Protein AF-A0A7C3FAT2-F1 (afdb_monomer_lite)

Secondary structure (DSSP, 8-state):
--EEEES---SSTT--SS----GGG---HHHHHHHHHHHHHHHHHHT--EEEE-TTSSTTTT-TT-GGGTTHHHHTHHHHHHHHHHHHHTTPEEEE---TT--TT-S-HHHHHHHHHHHHHHHHHHHHTT--TT--EEE-----TT-HHHHHHHHHHHHHHS-HHHHTTEEEE--SSSS-HHHHHHHHHHH--EEEEEHHHHHH--TT---HHHHHHHHHHTS-TTS--EEEE-PBP-SPEEEEETTEEEEE---TTSBPSS--HHHHHHHHHHTTTSPP-EEEE--TTTHHHHHHHHHHHHHH-HHHHTTSSSPPP---S---------S---PPEEEEEEE--HHHHHIIIII-EEEEEGGG--S----SEEEEEE-GGGGGGTTEEEEEEEEEEEEEEEHHHH-TT-TT-TTTT-EEEEEEE---EEEEEEEE-SS----SEEEEEHHHHHH-SSGGGG----HHHHHHHHHHHHTT---EEEEEEEETTEEEEEEEEEEBSSSEEEEEETT---SPPPTTEEEEEE-B-TTSPBPTTHHHHHHHHHHHTTSBPPP-

Foldseek 3Di:
DAEAFEADDQLDPPLHQAFPDDVVLQGALQLNLLSLLLVLLVCLVLLHAEYEGELCSQPCCLPPVCVVSVCRCVQCLVSLLVSLVSSVVSNHAYEYEDDLQLECLDPPPVSNVSSLVSLLVRLSSCVSSVHDLLYAYEYELHDCPPHNVSSLVSSLVSLVVRDPSSNSRYAYEQAQPRGHLVNSLVSCVSRLHAYAYEDLSNVRDVPVPQQLQRSVLSRQVSDDPPHAAEYEYFFFAQDWDWDQDPVGTDTDGGDRRDGEQAHDLVVVVVSCVSNPPRDHHYYYYHHNVTVVNVLVSLQVCVVPPVVVQVVYNVRDDNPPDDPPPSPCDDPPDPFWKEKEAEDEDVVQVCCCAPVQWHKDFPVRADSNNNTQKYWYQYDPVVPPLHQWTFKMFGFNRWDWDFLCVVPVVPCVPPRRGGIIITGGTDHIDTQPDIAGALADDDDGMQIAGPVQVNPHNHPQSRHDDDPLLVQVVVVCVVVPQPKHAQDWDDDPPDTDTAGIWQAALQGTEGEAEPPDDDDDDPPSYYYQYFDADPVSHGDPCSVVVRVVVCVVRVHGDDGD

Radius of gyration: 26.81 Å; chains: 1; bounding box: 59×62×70 Å

Sequence (560 aa):
MRIGFSVKVLGQAGLKSHDTRRWQNAPHLSVSLAYLRDILGYLGRSGIRMYRMSSDLAPYLTHPDLPQFSGQIDECQEELALVGEMASALGVRLSFHPTAHVVLNTPDEATAERSMRHLTSLARMLDLMGQGPEAVVVVHVGGAYEDREAAMARWVSRFFELPEAARRRVALENDDSLFSLSDVYRLHQRTGVRVVFDYLHHLTNNPDRIPLDEALELALSTWPEDVRPKVHFSSPRTEIRQIKTEAGVQLQPPLWTQHADYVNPFEFVHFLRAVEGCRAFDVMLEARARDLAVLRLQADLARYAPDLAIHLEPAPARIAEPVEPYAIWPEEEEDARVLVAVMNNPRDFALARDEGWYRIPLARAPRLVAADYLAFYQTRVFGDEAWAVNYYAPIRGYRVVTRVELLPDEPDHPRAKDRYYKVEIGPLQRLPRPIPSRRLRRITFIPTTLSRLLSAREINDLWMGNPIQERLWAELKAYGIAAEREYLIREGEITYQVPFAVPCRTGGVALAIGDTVQGDLPTDWTWLCAEMDEAGSPAPGWLERLQREIARRGGTAEMA

Structure (mmCIF, N/CA/C/O backbone):
data_AF-A0A7C3FAT2-F1
#
_entry.id   AF-A0A7C3FAT2-F1
#
loop_
_atom_site.group_PDB
_atom_site.id
_atom_site.type_symbol
_atom_site.label_atom_id
_atom_site.label_alt_id
_atom_site.label_comp_id
_atom_site.label_asym_id
_atom_site.label_entity_id
_atom_site.label_seq_id
_atom_site.pdbx_PDB_ins_code
_atom_site.Cartn_x
_atom_site.Cartn_y
_atom_site.Cartn_z
_atom_site.occupancy
_atom_site.B_iso_or_equiv
_atom_site.auth_seq_id
_atom_site.auth_comp_id
_atom_site.auth_asym_id
_atom_site.auth_atom_id
_atom_site.pdbx_PDB_model_num
ATOM 1 N N . MET A 1 1 ? -16.554 -13.415 5.618 1.00 93.25 1 MET A N 1
ATOM 2 C CA . MET A 1 1 ? -15.657 -12.481 6.338 1.00 93.25 1 MET A CA 1
ATOM 3 C C . MET A 1 1 ? -14.328 -12.366 5.607 1.00 93.25 1 MET A C 1
ATOM 5 O O . MET A 1 1 ? -13.664 -13.377 5.401 1.00 93.25 1 MET A O 1
ATOM 9 N N . ARG A 1 2 ? -13.911 -11.157 5.220 1.00 96.19 2 ARG A N 1
ATOM 10 C CA . ARG A 1 2 ? -12.564 -10.912 4.677 1.00 96.19 2 ARG A CA 1
ATOM 11 C C . ARG A 1 2 ? -11.577 -10.689 5.825 1.00 96.19 2 ARG A C 1
ATOM 13 O O . ARG A 1 2 ? -11.938 -10.096 6.840 1.00 96.19 2 ARG A O 1
ATOM 20 N N . ILE A 1 3 ? -10.333 -11.130 5.637 1.00 96.38 3 ILE A N 1
ATOM 21 C CA . ILE A 1 3 ? -9.214 -10.847 6.546 1.00 96.38 3 ILE A CA 1
ATOM 22 C C . ILE A 1 3 ? -8.133 -10.085 5.773 1.00 96.38 3 ILE A C 1
ATOM 24 O O . ILE A 1 3 ? -7.812 -10.439 4.635 1.00 96.38 3 ILE A O 1
ATOM 28 N N . GLY A 1 4 ? -7.600 -9.021 6.373 1.00 97.38 4 GLY A N 1
ATOM 29 C CA . GLY A 1 4 ? -6.592 -8.153 5.766 1.00 97.38 4 GLY A CA 1
ATOM 30 C C . GLY A 1 4 ? -5.405 -7.846 6.667 1.00 97.38 4 GLY A C 1
ATOM 31 O O . GLY A 1 4 ? -5.360 -8.255 7.822 1.00 97.38 4 GLY A O 1
ATOM 32 N N . PHE A 1 5 ? -4.451 -7.093 6.125 1.00 97.75 5 PHE A N 1
ATOM 33 C CA . PHE A 1 5 ? -3.274 -6.589 6.837 1.00 97.75 5 PHE A CA 1
ATOM 34 C C . PHE A 1 5 ? -2.949 -5.155 6.401 1.00 97.75 5 PHE A C 1
ATOM 36 O O . PHE A 1 5 ? -3.560 -4.603 5.475 1.00 97.75 5 PHE A O 1
ATOM 43 N N . SER A 1 6 ? -1.948 -4.555 7.050 1.00 94.94 6 SER A N 1
ATOM 44 C CA . SER A 1 6 ? -1.588 -3.159 6.833 1.00 94.94 6 SER A CA 1
ATOM 45 C C . SER A 1 6 ? -0.209 -2.896 6.231 1.00 94.94 6 SER A C 1
ATOM 47 O O . SER A 1 6 ? 0.804 -3.365 6.749 1.00 94.94 6 SER A O 1
ATOM 49 N N . VAL A 1 7 ? -0.187 -1.983 5.258 1.00 91.88 7 VAL A N 1
ATOM 50 C CA . VAL A 1 7 ? 0.949 -1.203 4.740 1.00 91.88 7 VAL A CA 1
ATOM 51 C C . VAL A 1 7 ? 2.073 -2.007 4.089 1.00 91.88 7 VAL A C 1
ATOM 53 O O . VAL A 1 7 ? 2.290 -1.873 2.893 1.00 91.88 7 VAL A O 1
ATOM 56 N N . LYS A 1 8 ? 2.857 -2.778 4.845 1.00 90.81 8 LYS A N 1
ATOM 57 C CA . LYS A 1 8 ? 4.051 -3.452 4.309 1.00 90.81 8 LYS A CA 1
ATOM 58 C C . LYS A 1 8 ? 3.705 -4.882 3.910 1.00 90.81 8 LYS A C 1
ATOM 60 O O . LYS A 1 8 ? 3.069 -5.582 4.688 1.00 90.81 8 LYS A O 1
ATOM 65 N N . VAL A 1 9 ? 4.158 -5.306 2.733 1.00 86.88 9 VAL A N 1
ATOM 66 C CA . VAL A 1 9 ? 4.096 -6.706 2.295 1.00 86.88 9 VAL A CA 1
ATOM 67 C C . VAL A 1 9 ? 5.441 -7.366 2.589 1.00 86.88 9 VAL A C 1
ATOM 69 O O . VAL A 1 9 ? 6.481 -6.848 2.184 1.00 86.88 9 VAL A O 1
ATOM 72 N N . LEU A 1 10 ? 5.430 -8.482 3.310 1.00 83.06 10 LEU A N 1
ATOM 73 C CA . LEU A 1 10 ? 6.615 -9.262 3.667 1.00 83.06 10 LEU A CA 1
ATOM 74 C C . LEU A 1 10 ? 6.722 -10.553 2.847 1.00 83.06 10 LEU A C 1
ATOM 76 O O . LEU A 1 10 ? 7.828 -11.008 2.573 1.00 83.06 10 LEU A O 1
ATOM 80 N N . GLY A 1 11 ? 5.599 -11.119 2.400 1.00 73.94 11 GLY A N 1
ATOM 81 C CA . GLY A 1 11 ? 5.554 -12.375 1.648 1.00 73.94 11 GLY A CA 1
ATOM 82 C C . GLY A 1 11 ? 6.035 -12.286 0.205 1.00 73.94 11 GLY A C 1
ATOM 83 O O . GLY A 1 11 ? 6.185 -13.315 -0.450 1.00 73.94 11 GLY A O 1
ATOM 84 N N . GLN A 1 12 ? 6.305 -11.084 -0.307 1.00 75.75 12 GLN A N 1
ATOM 85 C CA . GLN A 1 12 ? 6.975 -10.901 -1.590 1.00 75.75 12 GLN A CA 1
ATOM 86 C C . GLN A 1 12 ? 7.923 -9.702 -1.523 1.00 75.75 12 GLN A C 1
ATOM 88 O O . GLN A 1 12 ? 7.496 -8.558 -1.354 1.00 75.75 12 GLN A O 1
ATOM 93 N N . ALA A 1 13 ? 9.216 -9.969 -1.707 1.00 71.31 13 ALA A N 1
ATOM 94 C CA . ALA A 1 13 ? 10.239 -8.934 -1.737 1.00 71.31 13 ALA A CA 1
ATOM 95 C C . ALA A 1 13 ? 9.981 -7.901 -2.851 1.00 71.31 13 ALA A C 1
ATOM 97 O O . ALA A 1 13 ? 9.414 -8.200 -3.907 1.00 71.31 13 ALA A O 1
ATOM 98 N N . GLY A 1 14 ? 10.413 -6.665 -2.599 1.00 73.12 14 GLY A N 1
ATOM 99 C CA . GLY A 1 14 ? 10.318 -5.561 -3.553 1.00 73.12 14 GLY A CA 1
ATOM 100 C C . GLY A 1 14 ? 8.936 -4.907 -3.661 1.00 73.12 14 GLY A C 1
ATOM 101 O O . GLY A 1 14 ? 8.777 -3.962 -4.428 1.00 73.12 14 GLY A O 1
ATOM 102 N N . LEU A 1 15 ? 7.917 -5.332 -2.916 1.00 84.50 15 LEU A N 1
ATOM 103 C CA . LEU A 1 15 ? 6.629 -4.629 -2.902 1.00 84.50 15 LEU A CA 1
ATOM 104 C C . LEU A 1 15 ? 6.658 -3.436 -1.935 1.00 84.50 15 LEU A C 1
ATOM 106 O O . LEU A 1 15 ? 6.326 -3.558 -0.757 1.00 84.50 15 LEU A O 1
ATOM 110 N N . LYS A 1 16 ? 7.063 -2.269 -2.451 1.00 89.88 16 LYS A N 1
ATOM 111 C CA . LYS A 1 16 ? 6.969 -0.984 -1.741 1.00 89.88 16 LYS A CA 1
ATOM 112 C C . LYS A 1 16 ? 5.506 -0.557 -1.611 1.00 89.88 16 LYS A C 1
ATOM 114 O O . LYS A 1 16 ? 4.704 -0.847 -2.490 1.00 89.88 16 LYS A O 1
ATOM 119 N N . SER A 1 17 ? 5.162 0.127 -0.521 1.00 91.81 17 SER A N 1
ATOM 120 C CA . SER A 1 17 ? 3.780 0.544 -0.230 1.00 91.81 17 SER A CA 1
ATOM 121 C C . SER A 1 17 ? 3.423 1.927 -0.774 1.00 91.81 17 SER A C 1
ATOM 123 O O . SER A 1 17 ? 2.247 2.216 -0.982 1.00 91.81 17 SER A O 1
ATOM 125 N N . HIS A 1 18 ? 4.429 2.776 -0.979 1.00 94.94 18 HIS A N 1
ATOM 126 C CA . HIS A 1 18 ? 4.326 4.129 -1.513 1.00 94.94 18 HIS A CA 1
ATOM 127 C C . HIS A 1 18 ? 5.724 4.623 -1.917 1.00 94.94 18 HIS A C 1
ATOM 129 O O . HIS A 1 18 ? 6.728 3.944 -1.692 1.00 94.94 18 HIS A O 1
ATOM 135 N N . ASP A 1 19 ? 5.780 5.793 -2.540 1.00 94.56 19 ASP A N 1
ATOM 136 C CA . ASP A 1 19 ? 7.014 6.476 -2.899 1.00 94.56 19 ASP A CA 1
ATOM 137 C C . ASP A 1 19 ? 7.681 7.116 -1.668 1.00 94.56 19 ASP A C 1
ATOM 139 O O . ASP A 1 19 ? 7.199 8.105 -1.120 1.00 94.56 19 ASP A O 1
ATOM 143 N N . THR A 1 20 ? 8.803 6.536 -1.237 1.00 91.56 20 THR A N 1
ATOM 144 C CA . THR A 1 20 ? 9.565 6.939 -0.043 1.00 91.56 20 THR A CA 1
ATOM 145 C C . THR A 1 20 ? 10.686 7.939 -0.348 1.00 91.56 20 THR A C 1
ATOM 147 O O . THR A 1 20 ? 11.484 8.278 0.533 1.00 91.56 20 THR A O 1
ATOM 150 N N . ARG A 1 21 ? 10.800 8.423 -1.595 1.00 91.12 21 ARG A N 1
ATOM 151 C CA . ARG A 1 21 ? 11.878 9.342 -1.983 1.00 91.12 21 ARG A CA 1
ATOM 152 C C . ARG A 1 21 ? 11.748 10.672 -1.241 1.00 91.12 21 ARG A C 1
ATOM 154 O O . ARG A 1 21 ? 10.664 11.217 -1.061 1.00 91.12 21 ARG A O 1
ATOM 161 N N . ARG A 1 22 ? 12.892 11.243 -0.854 1.00 92.06 22 ARG A N 1
ATOM 162 C CA . ARG A 1 22 ? 12.940 12.577 -0.233 1.00 92.06 22 ARG A CA 1
ATOM 163 C C . ARG A 1 22 ? 12.489 13.655 -1.215 1.00 92.06 22 ARG A C 1
ATOM 165 O O . ARG A 1 22 ? 12.710 13.517 -2.417 1.00 92.06 22 ARG A O 1
ATOM 172 N N . TRP A 1 23 ? 11.950 14.759 -0.697 1.00 92.31 23 TRP A N 1
ATOM 173 C CA . TRP A 1 23 ? 11.395 15.862 -1.492 1.00 92.31 23 TRP A CA 1
ATOM 174 C C . TRP A 1 23 ? 12.332 16.400 -2.592 1.00 92.31 23 TRP A C 1
ATOM 176 O O . TRP A 1 23 ? 11.851 16.783 -3.655 1.00 92.31 23 TRP A O 1
ATOM 186 N N . GLN A 1 24 ? 13.659 16.366 -2.403 1.00 93.38 24 GLN A N 1
ATOM 187 C CA . GLN A 1 24 ? 14.639 16.787 -3.420 1.00 93.38 24 GLN A CA 1
ATOM 188 C C . GLN A 1 24 ? 14.573 15.948 -4.705 1.00 93.38 24 GLN A C 1
ATOM 190 O O . GLN A 1 24 ? 14.998 16.394 -5.767 1.00 93.38 24 GLN A O 1
ATOM 195 N N . ASN A 1 25 ? 14.047 14.726 -4.612 1.00 90.25 25 ASN A N 1
ATOM 196 C CA . ASN A 1 25 ? 13.913 13.797 -5.726 1.00 90.25 25 ASN A CA 1
ATOM 197 C C . ASN A 1 25 ? 12.517 13.812 -6.363 1.00 90.25 25 ASN A C 1
ATOM 199 O O . ASN A 1 25 ? 12.268 12.981 -7.237 1.00 90.25 25 ASN A O 1
ATOM 203 N N . ALA A 1 26 ? 11.659 14.762 -5.967 1.00 91.19 26 ALA A N 1
ATOM 204 C CA . ALA A 1 26 ? 10.293 14.930 -6.462 1.00 91.19 26 ALA A CA 1
ATOM 205 C C . ALA A 1 26 ? 9.473 13.622 -6.400 1.00 91.19 26 ALA A C 1
ATOM 207 O O . ALA A 1 26 ? 9.097 13.083 -7.443 1.00 91.19 26 ALA A O 1
ATOM 208 N N . PRO A 1 27 ? 9.244 13.067 -5.192 1.00 95.19 27 PRO A N 1
ATOM 209 C CA . PRO A 1 27 ? 8.344 11.933 -5.025 1.00 95.19 27 PRO A CA 1
ATOM 210 C C . PRO A 1 27 ? 6.935 12.291 -5.498 1.00 95.19 27 PRO A C 1
ATOM 212 O O . PRO A 1 27 ? 6.536 13.456 -5.436 1.00 95.19 27 PRO A O 1
ATOM 215 N N . HIS A 1 28 ? 6.186 11.296 -5.968 1.00 96.56 28 HIS A N 1
ATOM 216 C CA . HIS A 1 28 ? 4.909 11.548 -6.621 1.00 96.56 28 HIS A CA 1
ATOM 217 C C . HIS A 1 28 ? 3.885 10.422 -6.414 1.00 96.56 28 HIS A C 1
ATOM 219 O O . HIS A 1 28 ? 4.211 9.237 -6.521 1.00 96.56 28 HIS A O 1
ATOM 225 N N . LEU A 1 29 ? 2.617 10.787 -6.200 1.00 98.19 29 LEU A N 1
ATOM 226 C CA . LEU A 1 29 ? 1.494 9.867 -5.994 1.00 98.19 29 LEU A CA 1
ATOM 227 C C . LEU A 1 29 ? 1.381 8.833 -7.120 1.00 98.19 29 LEU A C 1
ATOM 229 O O . LEU A 1 29 ? 1.152 7.662 -6.842 1.00 98.19 29 LEU A O 1
ATOM 233 N N . SER A 1 30 ? 1.613 9.207 -8.380 1.00 98.00 30 SER A N 1
ATOM 234 C CA . SER A 1 30 ? 1.557 8.249 -9.496 1.00 98.00 30 SER A CA 1
ATOM 235 C C . SER A 1 30 ? 2.519 7.065 -9.329 1.00 98.00 30 SER A C 1
ATOM 237 O O . SER A 1 30 ? 2.229 5.958 -9.777 1.00 98.00 30 SER A O 1
ATOM 239 N N . VAL A 1 31 ? 3.677 7.284 -8.694 1.00 97.31 31 VAL A N 1
ATOM 240 C CA . VAL A 1 31 ? 4.651 6.222 -8.404 1.00 97.31 31 VAL A CA 1
ATOM 241 C C . VAL A 1 31 ? 4.117 5.319 -7.296 1.00 97.31 31 VAL A C 1
ATOM 243 O O . VAL A 1 31 ? 4.125 4.096 -7.444 1.00 97.31 31 VAL A O 1
ATOM 246 N N . SER A 1 32 ? 3.547 5.901 -6.239 1.00 97.94 32 SER A N 1
ATOM 247 C CA . SER A 1 32 ? 2.828 5.149 -5.206 1.00 97.94 32 SER A CA 1
ATOM 248 C C . SER A 1 32 ? 1.659 4.331 -5.766 1.00 97.94 32 SER A C 1
ATOM 250 O O . SER A 1 32 ? 1.437 3.207 -5.325 1.00 97.94 32 SER A O 1
ATOM 252 N N . LEU A 1 33 ? 0.927 4.844 -6.759 1.00 98.38 33 LEU A N 1
ATOM 253 C CA . LEU A 1 33 ? -0.177 4.126 -7.405 1.00 98.38 33 LEU A CA 1
ATOM 254 C C . LEU A 1 33 ? 0.321 2.966 -8.274 1.00 98.38 33 LEU A C 1
ATOM 256 O O . LEU A 1 33 ? -0.294 1.899 -8.277 1.00 98.38 33 LEU A O 1
ATOM 260 N N . ALA A 1 34 ? 1.469 3.114 -8.942 1.00 97.12 34 ALA A N 1
ATOM 261 C CA . ALA A 1 34 ? 2.126 1.989 -9.604 1.00 97.12 34 ALA A CA 1
ATOM 262 C C . ALA A 1 34 ? 2.519 0.899 -8.586 1.00 97.12 34 ALA A C 1
ATOM 264 O O . ALA A 1 34 ? 2.287 -0.288 -8.831 1.00 97.12 34 ALA A O 1
ATOM 265 N N . TYR A 1 35 ? 3.058 1.288 -7.424 1.00 96.38 35 TYR A N 1
ATOM 266 C CA . TYR A 1 35 ? 3.362 0.359 -6.331 1.00 96.38 35 TYR A CA 1
ATOM 267 C C . TYR A 1 35 ? 2.108 -0.338 -5.787 1.00 96.38 35 TYR A C 1
ATOM 269 O O . TYR A 1 35 ? 2.093 -1.563 -5.643 1.00 96.38 35 TYR A O 1
ATOM 277 N N . LEU A 1 36 ? 1.025 0.410 -5.566 1.00 97.75 36 LEU A N 1
ATOM 278 C CA . LEU A 1 36 ? -0.261 -0.137 -5.139 1.00 97.75 36 LEU A CA 1
ATOM 279 C C . LEU A 1 36 ? -0.810 -1.144 -6.156 1.00 97.75 36 LEU A C 1
ATOM 281 O O . LEU A 1 36 ? -1.284 -2.206 -5.763 1.00 97.75 36 LEU A O 1
ATOM 285 N N . ARG A 1 37 ? -0.696 -0.867 -7.458 1.00 96.38 37 ARG A N 1
ATOM 286 C CA . ARG A 1 37 ? -1.091 -1.795 -8.527 1.00 96.38 37 ARG A CA 1
ATOM 287 C C . ARG A 1 37 ? -0.320 -3.120 -8.461 1.00 96.38 37 ARG A C 1
ATOM 289 O O . ARG A 1 37 ? -0.922 -4.186 -8.603 1.00 96.38 37 ARG A O 1
ATOM 296 N N . ASP A 1 38 ? 0.989 -3.078 -8.211 1.00 93.12 38 ASP A N 1
ATOM 297 C CA . ASP A 1 38 ? 1.803 -4.288 -8.019 1.00 93.12 38 ASP A CA 1
ATOM 298 C C . ASP A 1 38 ? 1.371 -5.068 -6.755 1.00 93.12 38 ASP A C 1
ATOM 300 O O . ASP A 1 38 ? 1.265 -6.300 -6.799 1.00 93.12 38 ASP A O 1
ATOM 304 N N . ILE A 1 39 ? 1.050 -4.365 -5.658 1.00 95.00 39 ILE A N 1
ATOM 305 C CA . ILE A 1 39 ? 0.501 -4.962 -4.426 1.00 95.00 39 ILE A CA 1
ATOM 306 C C . ILE A 1 39 ? -0.856 -5.617 -4.688 1.00 95.00 39 ILE A C 1
ATOM 308 O O . ILE A 1 39 ? -1.034 -6.778 -4.334 1.00 95.00 39 ILE A O 1
ATOM 312 N N . LEU A 1 40 ? -1.798 -4.939 -5.349 1.00 95.75 40 LEU A N 1
ATOM 313 C CA . LEU A 1 40 ? -3.104 -5.507 -5.706 1.00 95.75 40 LEU A CA 1
ATOM 314 C C . LEU A 1 40 ? -2.938 -6.802 -6.517 1.00 95.75 40 LEU A C 1
ATOM 316 O O . LEU A 1 40 ? -3.619 -7.794 -6.259 1.00 95.75 40 LEU A O 1
ATOM 320 N N . GLY A 1 41 ? -1.971 -6.836 -7.439 1.00 87.50 41 GLY A N 1
ATOM 321 C CA . GLY A 1 41 ? -1.619 -8.050 -8.172 1.00 87.50 41 GLY A CA 1
ATOM 322 C C . GLY A 1 41 ? -1.147 -9.193 -7.263 1.00 87.50 41 GLY A C 1
ATOM 323 O O . GLY A 1 41 ? -1.489 -10.350 -7.516 1.00 87.50 41 GLY A O 1
ATOM 324 N N . TYR A 1 42 ? -0.367 -8.894 -6.220 1.00 87.06 42 TYR A N 1
ATOM 325 C CA . TYR A 1 42 ? 0.018 -9.861 -5.187 1.00 87.06 42 TYR A CA 1
ATOM 326 C C . TYR A 1 42 ? -1.191 -10.332 -4.368 1.00 87.06 42 TYR A C 1
ATOM 328 O O . TYR A 1 42 ? -1.418 -11.535 -4.290 1.00 87.06 42 TYR A O 1
ATOM 336 N N . LEU A 1 43 ? -2.027 -9.418 -3.861 1.00 90.06 43 LEU A N 1
ATOM 337 C CA . LEU A 1 43 ? -3.235 -9.757 -3.091 1.00 90.06 43 LEU A CA 1
ATOM 338 C C . LEU A 1 43 ? -4.180 -10.676 -3.877 1.00 90.06 43 LEU A C 1
ATOM 340 O O . LEU A 1 43 ? -4.713 -11.644 -3.332 1.00 90.06 43 LEU A O 1
ATOM 344 N N . GLY A 1 44 ? -4.339 -10.417 -5.179 1.00 85.88 44 GLY A N 1
ATOM 345 C CA . GLY A 1 44 ? -5.101 -11.263 -6.092 1.00 85.88 44 GLY A CA 1
ATOM 346 C C . GLY A 1 44 ? -4.622 -12.717 -6.086 1.00 85.88 44 GLY A C 1
ATOM 347 O O . GLY A 1 44 ? -5.444 -13.617 -5.908 1.00 85.88 44 GLY A O 1
ATOM 348 N N . ARG A 1 45 ? -3.302 -12.932 -6.213 1.00 83.62 45 ARG A N 1
ATOM 349 C CA . ARG A 1 45 ? -2.662 -14.264 -6.217 1.00 83.62 45 ARG A CA 1
ATOM 350 C C . ARG A 1 45 ? -2.660 -14.934 -4.846 1.00 83.62 45 ARG A C 1
ATOM 352 O O . ARG A 1 45 ? -2.865 -16.138 -4.777 1.00 83.62 45 ARG A O 1
ATOM 359 N N . SER A 1 46 ? -2.449 -14.163 -3.783 1.00 82.25 46 SER A N 1
ATOM 360 C CA . SER A 1 46 ? -2.408 -14.665 -2.404 1.00 82.25 46 SER A CA 1
ATOM 361 C C . SER A 1 46 ? -3.796 -14.886 -1.801 1.00 82.25 46 SER A C 1
ATOM 363 O O . SER A 1 46 ? -3.903 -15.331 -0.667 1.00 82.25 46 SER A O 1
ATOM 365 N N . GLY A 1 47 ? -4.868 -14.541 -2.522 1.00 84.88 47 GLY A N 1
ATOM 366 C CA . GLY A 1 47 ? -6.232 -14.677 -2.015 1.00 84.88 47 GLY A CA 1
ATOM 367 C C . GLY A 1 47 ? -6.569 -13.707 -0.879 1.00 84.88 47 GLY A C 1
ATOM 368 O O . GLY A 1 47 ? -7.520 -13.945 -0.149 1.00 84.88 47 GLY A O 1
ATOM 369 N N . ILE A 1 48 ? -5.836 -12.603 -0.719 1.00 91.44 48 ILE A N 1
ATOM 370 C CA . ILE A 1 48 ? -6.136 -11.592 0.303 1.00 91.44 48 ILE A CA 1
ATOM 371 C C . ILE A 1 48 ? -7.109 -10.568 -0.296 1.00 91.44 48 ILE A C 1
ATOM 373 O O . ILE A 1 48 ? -6.945 -10.131 -1.439 1.00 91.44 48 ILE A O 1
ATOM 377 N N . ARG A 1 49 ? -8.161 -10.215 0.451 1.00 95.94 49 ARG A N 1
ATOM 378 C CA . ARG A 1 49 ? -9.279 -9.373 -0.028 1.00 95.94 49 ARG A CA 1
ATOM 379 C C . ARG A 1 49 ? -9.509 -8.119 0.808 1.00 95.94 49 ARG A C 1
ATOM 381 O O . ARG A 1 49 ? -10.532 -7.459 0.675 1.00 95.94 49 ARG A O 1
ATOM 388 N N . MET A 1 50 ? -8.554 -7.756 1.653 1.00 98.00 50 MET A N 1
ATOM 389 C CA . MET A 1 50 ? -8.616 -6.531 2.437 1.00 98.00 50 MET A CA 1
ATOM 390 C C . MET A 1 50 ? -7.206 -6.002 2.689 1.00 98.00 50 MET A C 1
ATOM 392 O O . MET A 1 50 ? -6.302 -6.768 3.021 1.00 98.00 50 MET A O 1
ATOM 396 N N . TYR A 1 51 ? -7.009 -4.696 2.517 1.00 98.50 51 TYR A N 1
ATOM 397 C CA . TYR A 1 51 ? -5.698 -4.068 2.635 1.00 98.50 51 TYR A CA 1
ATOM 398 C C . TYR A 1 51 ? -5.806 -2.636 3.164 1.00 98.50 51 TYR A C 1
ATOM 400 O O . TYR A 1 51 ? -6.593 -1.824 2.672 1.00 98.50 51 TYR A O 1
ATOM 408 N N . ARG A 1 52 ? -5.004 -2.318 4.185 1.00 98.69 52 ARG A N 1
ATOM 409 C CA . ARG A 1 52 ? -4.827 -0.942 4.659 1.00 98.69 52 ARG A CA 1
ATOM 410 C C . ARG A 1 52 ? -3.617 -0.321 3.971 1.00 98.69 52 ARG A C 1
ATOM 412 O O . ARG A 1 52 ? -2.491 -0.762 4.193 1.00 98.69 52 ARG A O 1
ATOM 419 N N . MET A 1 53 ? -3.857 0.709 3.170 1.00 98.56 53 MET A N 1
ATOM 420 C CA . MET A 1 53 ? -2.820 1.442 2.445 1.00 98.56 53 MET A CA 1
ATOM 421 C C . MET A 1 53 ? -2.014 2.345 3.387 1.00 98.56 53 MET A C 1
ATOM 423 O O . MET A 1 53 ? -2.476 2.693 4.476 1.00 98.56 53 MET A O 1
ATOM 427 N N . SER A 1 54 ? -0.813 2.741 2.954 1.00 96.81 54 SER A N 1
ATOM 428 C CA . SER A 1 54 ? -0.035 3.785 3.634 1.00 96.81 54 SER A CA 1
ATOM 429 C C . SER A 1 54 ? -0.804 5.106 3.614 1.00 96.81 54 SER A C 1
ATOM 431 O O . SER A 1 54 ? -1.282 5.503 2.555 1.00 96.81 54 SER A O 1
ATOM 433 N N . SER A 1 55 ? -0.897 5.818 4.739 1.00 95.75 55 SER A N 1
ATOM 434 C CA . SER A 1 55 ? -1.429 7.193 4.756 1.00 95.75 55 SER A CA 1
ATOM 435 C C . SER A 1 55 ? -0.523 8.190 4.028 1.00 95.75 55 SER A C 1
ATOM 437 O O . SER A 1 55 ? -0.977 9.258 3.636 1.00 95.75 55 SER A O 1
ATOM 439 N N . ASP A 1 56 ? 0.733 7.815 3.781 1.00 94.81 56 ASP A N 1
ATOM 440 C CA . ASP A 1 56 ? 1.710 8.611 3.034 1.00 94.81 56 ASP A CA 1
ATOM 441 C C . ASP A 1 56 ? 1.697 8.286 1.529 1.00 94.81 56 ASP A C 1
ATOM 443 O O . ASP A 1 56 ? 2.668 8.536 0.817 1.00 94.81 56 ASP A O 1
ATOM 447 N N . LEU A 1 57 ? 0.594 7.715 1.019 1.00 96.25 57 LEU A N 1
ATOM 448 C CA . LEU A 1 57 ? 0.453 7.345 -0.394 1.00 96.25 57 LEU A CA 1
ATOM 449 C C . LEU A 1 57 ? 0.740 8.527 -1.337 1.00 96.25 57 LEU A C 1
ATOM 451 O O . LEU A 1 57 ? 1.361 8.323 -2.377 1.00 96.25 57 LEU A O 1
ATOM 455 N N . ALA A 1 58 ? 0.331 9.747 -0.970 1.00 96.94 58 ALA A N 1
ATOM 456 C CA . ALA A 1 58 ? 0.764 10.983 -1.625 1.00 96.94 58 ALA A CA 1
ATOM 457 C C . ALA A 1 58 ? 1.820 11.692 -0.757 1.00 96.94 58 ALA A C 1
ATOM 459 O O . ALA A 1 58 ? 1.462 12.339 0.236 1.00 96.94 58 ALA A O 1
ATOM 460 N N . PRO A 1 59 ? 3.113 11.600 -1.107 1.00 95.19 59 PRO A N 1
ATOM 461 C CA . PRO A 1 59 ? 4.190 12.131 -0.279 1.00 95.19 59 PRO A CA 1
ATOM 462 C C . PRO A 1 59 ? 4.107 13.652 -0.153 1.00 95.19 59 PRO A C 1
ATOM 464 O O . PRO A 1 59 ? 3.884 14.348 -1.141 1.00 95.19 59 PRO A O 1
ATOM 467 N N . TYR A 1 60 ? 4.299 14.171 1.063 1.00 94.94 60 TYR A N 1
ATOM 468 C CA . TYR A 1 60 ? 4.327 15.610 1.377 1.00 94.94 60 TYR A CA 1
ATOM 469 C C . TYR A 1 60 ? 3.075 16.414 0.983 1.00 94.94 60 TYR A C 1
ATOM 471 O O . TYR A 1 60 ? 3.104 17.640 1.055 1.00 94.94 60 TYR A O 1
ATOM 479 N N . LEU A 1 61 ? 1.968 15.755 0.623 1.00 94.19 61 LEU A N 1
ATOM 480 C CA . LEU A 1 61 ? 0.768 16.388 0.063 1.00 94.19 61 LEU A CA 1
ATOM 481 C C . LEU A 1 61 ? 0.252 17.574 0.895 1.00 94.19 61 LEU A C 1
ATOM 483 O O . LEU A 1 61 ? -0.159 18.593 0.349 1.00 94.19 61 LEU A O 1
ATOM 487 N N . THR A 1 62 ? 0.278 17.437 2.222 1.00 90.56 62 THR A N 1
ATOM 488 C CA . THR A 1 62 ? -0.219 18.446 3.169 1.00 90.56 62 THR A CA 1
ATOM 489 C C . THR A 1 62 ? 0.896 19.187 3.908 1.00 90.56 62 THR A C 1
ATOM 491 O O . THR A 1 62 ? 0.634 19.818 4.934 1.00 90.56 62 THR A O 1
ATOM 494 N N . HIS A 1 63 ? 2.145 19.099 3.436 1.00 90.69 63 HIS A N 1
ATOM 495 C CA . HIS A 1 63 ? 3.274 19.766 4.079 1.00 90.69 63 HIS A CA 1
ATOM 496 C C . HIS A 1 63 ? 3.209 21.288 3.837 1.00 90.69 63 HIS A C 1
ATOM 498 O O . HIS A 1 63 ? 3.153 21.709 2.682 1.00 90.69 63 HIS A O 1
ATOM 504 N N . PRO A 1 64 ? 3.248 22.132 4.887 1.00 86.81 64 PRO A N 1
ATOM 505 C CA . PRO A 1 64 ? 3.059 23.580 4.746 1.00 86.81 64 PRO A CA 1
ATOM 506 C C . PRO A 1 64 ? 4.146 24.250 3.896 1.00 86.81 64 PRO A C 1
ATOM 508 O O . PRO A 1 64 ? 3.833 25.094 3.063 1.00 86.81 64 PRO A O 1
ATOM 511 N N . ASP A 1 65 ? 5.401 23.826 4.052 1.00 92.50 65 ASP A N 1
ATOM 512 C CA . ASP A 1 65 ? 6.542 24.455 3.368 1.00 92.50 65 ASP A CA 1
ATOM 513 C C . ASP A 1 65 ? 6.865 23.842 1.998 1.00 92.50 65 ASP A C 1
ATOM 515 O O . ASP A 1 65 ? 7.861 24.210 1.377 1.00 92.50 65 ASP A O 1
ATOM 519 N N . LEU A 1 66 ? 6.061 22.882 1.527 1.00 92.94 66 LEU A N 1
ATOM 520 C CA . LEU A 1 66 ? 6.291 22.213 0.244 1.00 92.94 66 LEU A CA 1
ATOM 521 C C . LEU A 1 66 ? 5.026 22.230 -0.642 1.00 92.94 66 LEU A C 1
ATOM 523 O O . LEU A 1 66 ? 4.524 21.172 -1.034 1.00 92.94 66 LEU A O 1
ATOM 527 N N . PRO A 1 67 ? 4.494 23.423 -0.982 1.00 93.62 67 PRO A N 1
ATOM 528 C CA . PRO A 1 67 ? 3.234 23.569 -1.717 1.00 93.62 67 PRO A CA 1
ATOM 529 C C . PRO A 1 67 ? 3.254 22.936 -3.114 1.00 93.62 67 PRO A C 1
ATOM 531 O O . PRO A 1 67 ? 2.194 22.589 -3.636 1.00 93.62 67 PRO A O 1
ATOM 534 N N . GLN A 1 68 ? 4.435 22.724 -3.703 1.00 94.12 68 GLN A N 1
ATOM 535 C CA . GLN A 1 68 ? 4.598 22.049 -4.991 1.00 94.12 68 GLN A CA 1
ATOM 536 C C . GLN A 1 68 ? 4.068 20.604 -5.004 1.00 94.12 68 GLN A C 1
ATOM 538 O O . GLN A 1 68 ? 3.806 20.073 -6.075 1.00 94.12 68 GLN A O 1
ATOM 543 N N . PHE A 1 69 ? 3.886 19.966 -3.841 1.00 95.44 69 PHE A N 1
ATOM 544 C CA . PHE A 1 69 ? 3.340 18.607 -3.737 1.00 95.44 69 PHE A CA 1
ATOM 545 C C . PHE A 1 69 ? 1.816 18.564 -3.561 1.00 95.44 69 PHE A C 1
ATOM 547 O O . PHE A 1 69 ? 1.250 17.474 -3.526 1.00 95.44 69 PHE A O 1
ATOM 554 N N . SER A 1 70 ? 1.132 19.706 -3.449 1.00 93.44 70 SER A N 1
ATOM 555 C CA . SER A 1 70 ? -0.305 19.748 -3.126 1.00 93.44 70 SER A CA 1
ATOM 556 C C . SER A 1 70 ? -1.227 19.302 -4.273 1.00 93.44 70 SER A C 1
ATOM 558 O O . SER A 1 70 ? -2.323 18.811 -4.013 1.00 93.44 70 SER A O 1
ATOM 560 N N . GLY A 1 71 ? -0.778 19.416 -5.530 1.00 95.69 71 GLY A N 1
ATOM 561 C CA . GLY A 1 71 ? -1.569 19.104 -6.731 1.00 95.69 71 GLY A CA 1
ATOM 562 C C . GLY A 1 71 ? -1.646 17.619 -7.108 1.00 95.69 71 GLY A C 1
ATOM 563 O O . GLY A 1 71 ? -2.396 17.251 -8.006 1.00 95.69 71 GLY A O 1
ATOM 564 N N . GLN A 1 72 ? -0.922 16.738 -6.411 1.00 97.19 72 GLN A N 1
ATOM 565 C CA . GLN A 1 72 ? -0.732 15.345 -6.838 1.00 97.19 72 GLN A CA 1
ATOM 566 C C . GLN A 1 72 ? -2.031 14.545 -7.018 1.00 97.19 72 GLN A C 1
ATOM 568 O O . GLN A 1 72 ? -2.102 13.699 -7.905 1.00 97.19 72 GLN A O 1
ATOM 573 N N . ILE A 1 73 ? -3.054 14.780 -6.184 1.00 97.81 73 ILE A N 1
ATOM 574 C CA . ILE A 1 73 ? -4.349 14.087 -6.312 1.00 97.81 73 ILE A CA 1
ATOM 575 C C . ILE A 1 73 ? -5.049 14.491 -7.614 1.00 97.81 73 ILE A C 1
ATOM 577 O O . ILE A 1 73 ? -5.579 13.633 -8.315 1.00 97.81 73 ILE A O 1
ATOM 581 N N . ASP A 1 74 ? -5.042 15.786 -7.933 1.00 96.88 74 ASP A N 1
ATOM 582 C CA . ASP A 1 74 ? -5.649 16.325 -9.150 1.00 96.88 74 ASP A CA 1
ATOM 583 C C . ASP A 1 74 ? -4.951 15.812 -10.406 1.00 96.88 74 ASP A C 1
ATOM 585 O O . ASP A 1 74 ? -5.605 15.466 -11.385 1.00 96.88 74 ASP A O 1
ATOM 589 N N . GLU A 1 75 ? -3.631 15.687 -10.347 1.00 96.00 75 GLU A N 1
ATOM 590 C CA . GLU A 1 75 ? -2.828 15.152 -11.441 1.00 96.00 75 GLU A CA 1
ATOM 591 C C . GLU A 1 75 ? -2.978 13.636 -11.640 1.00 96.00 75 GLU A C 1
ATOM 593 O O . GLU A 1 75 ? -2.591 13.137 -12.693 1.00 96.00 75 GLU A O 1
ATOM 598 N N . CYS A 1 76 ? -3.471 12.897 -10.637 1.00 97.75 76 CYS A N 1
ATOM 599 C CA . CYS A 1 76 ? -3.521 11.429 -10.647 1.00 97.75 76 CYS A CA 1
ATOM 600 C C . CYS A 1 76 ? -4.944 10.849 -10.713 1.00 97.75 76 CYS A C 1
ATOM 602 O O . CYS A 1 76 ? -5.161 9.724 -10.262 1.00 97.75 76 CYS A O 1
ATOM 604 N N . GLN A 1 77 ? -5.939 11.604 -11.190 1.00 97.25 77 GLN A N 1
ATOM 605 C CA . GLN A 1 77 ? -7.337 11.143 -11.185 1.00 97.25 77 GLN A CA 1
ATOM 606 C C . GLN A 1 77 ? -7.534 9.855 -12.000 1.00 97.25 77 GLN A C 1
ATOM 608 O O . GLN A 1 77 ? -8.161 8.916 -11.510 1.00 97.25 77 GLN A O 1
ATOM 613 N N . GLU A 1 78 ? -6.946 9.774 -13.196 1.00 95.50 78 GLU A N 1
ATOM 614 C CA . GLU A 1 78 ? -7.024 8.592 -14.068 1.00 95.50 78 GLU A CA 1
ATOM 615 C C . GLU A 1 78 ? -6.311 7.377 -13.451 1.00 95.50 78 GLU A C 1
ATOM 617 O O . GLU A 1 78 ? -6.808 6.250 -13.488 1.00 95.50 78 GLU A O 1
ATOM 622 N N . GLU A 1 79 ? -5.152 7.590 -12.826 1.00 97.69 79 GLU A N 1
ATOM 623 C CA . GLU A 1 79 ? -4.398 6.539 -12.144 1.00 97.69 79 GLU A CA 1
ATOM 624 C C . GLU A 1 79 ? -5.137 6.033 -10.901 1.00 97.69 79 GLU A C 1
ATOM 626 O O . GLU A 1 79 ? -5.147 4.825 -10.654 1.00 97.69 79 GLU A O 1
ATOM 631 N N . LEU A 1 80 ? -5.761 6.935 -10.131 1.00 98.62 80 LEU A N 1
ATOM 632 C CA . LEU A 1 80 ? -6.601 6.601 -8.978 1.00 98.62 80 LEU A CA 1
ATOM 633 C C . LEU A 1 80 ? -7.800 5.756 -9.417 1.00 98.62 80 LEU A C 1
ATOM 635 O O . LEU A 1 80 ? -8.036 4.696 -8.832 1.00 98.62 80 LEU A O 1
ATOM 639 N N . ALA A 1 81 ? -8.502 6.173 -10.473 1.00 98.06 81 ALA A N 1
ATOM 640 C CA . ALA A 1 81 ? -9.615 5.421 -11.039 1.00 98.06 81 ALA A CA 1
ATOM 641 C C . ALA A 1 81 ? -9.168 4.020 -11.485 1.00 98.06 81 ALA A C 1
ATOM 643 O O . ALA A 1 81 ? -9.778 3.025 -11.095 1.00 98.06 81 ALA A O 1
ATOM 644 N N . LEU A 1 82 ? -8.041 3.913 -12.197 1.00 96.12 82 LEU A N 1
ATOM 645 C CA . LEU A 1 82 ? -7.500 2.635 -12.664 1.00 96.12 82 LEU A CA 1
ATOM 646 C C . LEU A 1 82 ? -7.172 1.661 -11.518 1.00 96.12 82 LEU A C 1
ATOM 648 O O . LEU A 1 82 ? -7.501 0.474 -11.601 1.00 96.12 82 LEU A O 1
ATOM 652 N N . VAL A 1 83 ? -6.496 2.117 -10.455 1.00 97.62 83 VAL A N 1
ATOM 653 C CA . VAL A 1 83 ? -6.197 1.230 -9.312 1.00 97.62 83 VAL A CA 1
ATOM 654 C C . VAL A 1 83 ? -7.455 0.888 -8.519 1.00 97.62 83 VAL A C 1
ATOM 656 O O . VAL A 1 83 ? -7.563 -0.221 -7.997 1.00 97.62 83 VAL A O 1
ATOM 659 N N . GLY A 1 84 ? -8.417 1.808 -8.475 1.00 98.31 84 GLY A N 1
ATOM 660 C CA . GLY A 1 84 ? -9.730 1.608 -7.885 1.00 98.31 84 GLY A CA 1
ATOM 661 C C . GLY A 1 84 ? -10.542 0.523 -8.587 1.00 98.31 84 GLY A C 1
ATOM 662 O O . GLY A 1 84 ? -11.025 -0.408 -7.941 1.00 98.31 84 GLY A O 1
ATOM 663 N N . GLU A 1 85 ? -10.614 0.582 -9.919 1.00 97.62 85 GLU A N 1
ATOM 664 C CA . GLU A 1 85 ? -11.203 -0.457 -10.771 1.00 97.62 85 GLU A CA 1
ATOM 665 C C . GLU A 1 85 ? -10.545 -1.817 -10.523 1.00 97.62 85 GLU A C 1
ATOM 667 O O . GLU A 1 85 ? -11.236 -2.824 -10.364 1.00 97.62 85 GLU A O 1
ATOM 672 N N . MET A 1 86 ? -9.211 -1.854 -10.439 1.00 96.62 86 MET A N 1
ATOM 673 C CA . MET A 1 86 ? -8.470 -3.084 -10.163 1.00 96.62 86 MET A CA 1
ATOM 674 C C . MET A 1 86 ? -8.782 -3.647 -8.770 1.00 96.62 86 MET A C 1
ATOM 676 O O . MET A 1 86 ? -8.982 -4.856 -8.637 1.00 96.62 86 MET A O 1
ATOM 680 N N . ALA A 1 87 ? -8.841 -2.802 -7.737 1.00 97.94 87 ALA A N 1
ATOM 681 C CA . ALA A 1 87 ? -9.205 -3.222 -6.386 1.00 97.94 87 ALA A CA 1
ATOM 682 C C . ALA A 1 87 ? -10.626 -3.804 -6.350 1.00 97.94 87 ALA A C 1
ATOM 684 O O . ALA A 1 87 ? -10.825 -4.901 -5.826 1.00 97.94 87 ALA A O 1
ATOM 685 N N . SER A 1 88 ? -11.584 -3.130 -6.993 1.00 97.12 88 SER A N 1
ATOM 686 C CA . SER A 1 88 ? -12.973 -3.582 -7.111 1.00 97.12 88 SER A CA 1
ATOM 687 C C . SER A 1 88 ? -13.093 -4.901 -7.879 1.00 97.12 88 SER A C 1
ATOM 689 O O . SER A 1 88 ? -13.758 -5.822 -7.410 1.00 97.12 88 SER A O 1
ATOM 691 N N . ALA A 1 89 ? -12.395 -5.044 -9.011 1.00 95.94 89 ALA A N 1
ATOM 692 C CA . ALA A 1 89 ? -12.386 -6.274 -9.807 1.00 95.94 89 ALA A CA 1
ATOM 693 C C . ALA A 1 89 ? -11.802 -7.472 -9.040 1.00 95.94 89 ALA A C 1
ATOM 695 O O . ALA A 1 89 ? -12.230 -8.609 -9.232 1.00 95.94 89 ALA A O 1
ATOM 696 N N . LEU A 1 90 ? -10.837 -7.223 -8.153 1.00 93.12 90 LEU A N 1
ATOM 697 C CA . LEU A 1 90 ? -10.268 -8.239 -7.270 1.00 93.12 90 LEU A CA 1
ATOM 698 C C . LEU A 1 90 ? -11.099 -8.468 -5.999 1.00 93.12 90 LEU A C 1
ATOM 700 O O . LEU A 1 90 ? -10.792 -9.394 -5.251 1.00 93.12 90 LEU A O 1
ATOM 704 N N . GLY A 1 91 ? -12.118 -7.646 -5.733 1.00 95.56 91 GLY A N 1
ATOM 705 C CA . GLY A 1 91 ? -12.891 -7.675 -4.492 1.00 95.56 91 GLY A CA 1
ATOM 706 C C . GLY A 1 91 ? -12.067 -7.302 -3.256 1.00 95.56 91 GLY A C 1
ATOM 707 O O . GLY A 1 91 ? -12.299 -7.855 -2.182 1.00 95.56 91 GLY A O 1
ATOM 708 N N . VAL A 1 92 ? -11.066 -6.428 -3.404 1.00 97.06 92 VAL A N 1
ATOM 709 C CA . VAL A 1 92 ? -10.191 -5.983 -2.310 1.00 97.06 92 VAL A CA 1
ATOM 710 C C . VAL A 1 92 ? -10.789 -4.757 -1.623 1.00 97.06 92 VAL A C 1
ATOM 712 O O . VAL A 1 92 ? -10.887 -3.690 -2.221 1.00 97.06 92 VAL A O 1
ATOM 715 N N . ARG A 1 93 ? -11.116 -4.881 -0.334 1.00 98.12 93 ARG A N 1
ATOM 716 C CA . ARG A 1 93 ? -11.537 -3.762 0.516 1.00 98.12 93 ARG A CA 1
ATOM 717 C C . ARG A 1 93 ? -10.337 -2.911 0.934 1.00 98.12 93 ARG A C 1
ATOM 719 O O . ARG A 1 93 ? -9.426 -3.402 1.604 1.00 98.12 93 ARG A O 1
ATOM 726 N N . LEU A 1 94 ? -10.366 -1.628 0.584 1.00 98.62 94 LEU A N 1
ATOM 727 C CA . LEU A 1 94 ? -9.314 -0.660 0.897 1.00 98.62 94 LEU A CA 1
ATOM 728 C C . LEU A 1 94 ? -9.651 0.194 2.128 1.00 98.62 94 LEU A C 1
ATOM 730 O O . LEU A 1 94 ? -10.813 0.455 2.425 1.00 98.62 94 LEU A O 1
ATOM 734 N N . SER A 1 95 ? -8.632 0.641 2.861 1.00 98.81 95 SER A N 1
ATOM 735 C CA . SER A 1 95 ? -8.782 1.617 3.952 1.00 98.81 95 SER A CA 1
ATOM 736 C C . SER A 1 95 ? -7.479 2.371 4.212 1.00 98.81 95 SER A C 1
ATOM 738 O O . SER A 1 95 ? -6.411 1.925 3.786 1.00 98.81 95 SER A O 1
ATOM 740 N N . PHE A 1 96 ? -7.565 3.470 4.957 1.00 98.75 96 PHE A N 1
ATOM 741 C CA . PHE A 1 96 ? -6.415 4.162 5.540 1.00 98.75 96 PHE A CA 1
ATOM 742 C C . PHE A 1 96 ? -6.510 4.159 7.067 1.00 98.75 96 PHE A C 1
ATOM 744 O O . PHE A 1 96 ? -7.600 4.054 7.630 1.00 98.75 96 PHE A O 1
ATOM 751 N N . HIS A 1 97 ? -5.365 4.305 7.725 1.00 98.19 97 HIS A N 1
ATOM 752 C CA . HIS A 1 97 ? -5.277 4.710 9.125 1.00 98.19 97 HIS A CA 1
ATOM 753 C C . HIS A 1 97 ? -4.049 5.617 9.251 1.00 98.19 97 HIS A C 1
ATO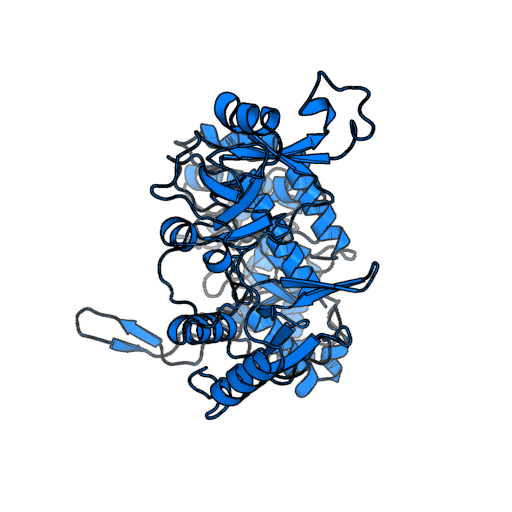M 755 O O . HIS A 1 97 ? -2.928 5.102 9.243 1.00 98.19 97 HIS A O 1
ATOM 761 N N . PRO A 1 98 ? -4.215 6.950 9.256 1.00 95.88 98 PRO A N 1
ATOM 762 C CA . PRO A 1 98 ? -3.098 7.860 9.453 1.00 95.88 98 PRO A CA 1
ATOM 763 C C . PRO A 1 98 ? -2.455 7.691 10.829 1.00 95.88 98 PRO A C 1
ATOM 765 O O . PRO A 1 98 ? -3.054 7.141 11.753 1.00 95.88 98 PRO A O 1
ATOM 768 N N . THR A 1 99 ? -1.215 8.163 10.936 1.00 88.62 99 THR A N 1
ATOM 769 C CA . THR A 1 99 ? -0.412 8.087 12.159 1.00 88.62 99 THR A CA 1
ATOM 770 C C . THR A 1 99 ? -1.007 8.927 13.292 1.00 88.62 99 THR A C 1
ATOM 772 O O . THR A 1 99 ? -1.826 9.819 13.067 1.00 88.62 99 THR A O 1
ATOM 775 N N . ALA A 1 100 ? -0.518 8.704 14.515 1.00 84.31 100 ALA A N 1
ATOM 776 C CA . ALA A 1 100 ? -0.931 9.434 15.717 1.00 84.31 100 ALA A CA 1
ATOM 777 C C . ALA A 1 100 ? -0.685 10.959 15.669 1.00 84.31 100 ALA A C 1
ATOM 779 O O . ALA A 1 100 ? -1.093 11.665 16.583 1.00 84.31 100 ALA A O 1
ATOM 780 N N . HIS A 1 101 ? -0.026 11.490 14.630 1.00 86.06 101 HIS A N 1
ATOM 781 C CA . HIS A 1 101 ? 0.120 12.934 14.416 1.00 86.06 101 HIS A CA 1
ATOM 782 C C . HIS A 1 101 ? -1.122 13.585 13.792 1.00 86.06 101 HIS A C 1
ATOM 784 O O . HIS A 1 101 ? -1.264 14.805 13.857 1.00 86.06 101 HIS A O 1
ATOM 790 N N . VAL A 1 102 ? -2.017 12.794 13.193 1.00 92.00 102 VAL A N 1
ATOM 791 C CA . VAL A 1 102 ? -3.300 13.275 12.674 1.00 92.00 102 VAL A CA 1
ATOM 792 C C . VAL A 1 102 ? -4.311 13.238 13.811 1.00 92.00 102 VAL A C 1
ATOM 794 O O . VAL A 1 102 ? -4.903 12.205 14.108 1.00 92.00 102 VAL A O 1
ATOM 797 N N . VAL A 1 103 ? -4.480 14.383 14.470 1.00 94.12 103 VAL A N 1
ATOM 798 C CA . VAL A 1 103 ? -5.252 14.518 15.708 1.00 94.12 103 VAL A CA 1
ATOM 799 C C . VAL A 1 103 ? -6.278 15.630 15.550 1.00 94.12 103 VAL A C 1
ATOM 801 O O . VAL A 1 103 ? -5.925 16.803 15.455 1.00 94.12 103 VAL A O 1
ATOM 804 N N . LEU A 1 104 ? -7.562 15.267 15.543 1.00 95.38 104 LEU A N 1
ATOM 805 C CA . LEU A 1 104 ? -8.657 16.228 15.376 1.00 95.38 104 LEU A CA 1
ATOM 806 C C . LEU A 1 104 ? -8.930 17.051 16.637 1.00 95.38 104 LEU A C 1
ATOM 808 O O . LEU A 1 104 ? -9.290 18.215 16.529 1.00 95.38 104 LEU A O 1
ATOM 812 N N . ASN A 1 105 ? -8.776 16.469 17.828 1.00 96.88 105 ASN A N 1
ATOM 813 C CA . ASN A 1 105 ? -9.187 17.108 19.083 1.00 96.88 105 ASN A CA 1
ATOM 814 C C . ASN A 1 105 ? -8.097 17.959 19.763 1.00 96.88 105 ASN A C 1
ATOM 816 O O . ASN A 1 105 ? -8.266 18.382 20.916 1.00 96.88 105 ASN A O 1
ATOM 820 N N . THR A 1 106 ? -6.987 18.189 19.061 1.00 96.44 106 THR A N 1
ATOM 821 C CA . THR A 1 106 ? -5.873 18.996 19.556 1.00 96.44 106 THR A CA 1
ATOM 822 C C . THR A 1 106 ? -6.303 20.435 19.838 1.00 96.44 106 THR A C 1
ATOM 824 O O . THR A 1 106 ? -7.082 20.994 19.066 1.00 96.44 106 THR A O 1
ATOM 827 N N . PRO A 1 107 ? -5.830 21.054 20.938 1.00 95.81 107 PRO A N 1
ATOM 828 C CA . PRO A 1 107 ? -6.070 22.470 21.194 1.00 95.81 107 PRO A CA 1
ATOM 829 C C . PRO A 1 107 ? -5.251 23.385 20.268 1.00 95.81 107 PRO A C 1
ATOM 831 O O . PRO A 1 107 ? -5.554 24.569 20.173 1.00 95.81 107 PRO A O 1
ATOM 834 N N . ASP A 1 108 ? -4.215 22.866 19.597 1.00 95.94 108 ASP A N 1
ATOM 835 C CA . ASP A 1 108 ? -3.451 23.630 18.607 1.00 95.94 108 ASP A CA 1
ATOM 836 C C . ASP A 1 108 ? -4.181 23.674 17.258 1.00 95.94 108 ASP A C 1
ATOM 838 O O . ASP A 1 108 ? -4.175 22.700 16.498 1.00 95.94 108 ASP A O 1
ATOM 842 N N . GLU A 1 109 ? -4.756 24.831 16.939 1.00 95.94 109 GLU A N 1
ATOM 843 C CA . GLU A 1 109 ? -5.541 25.047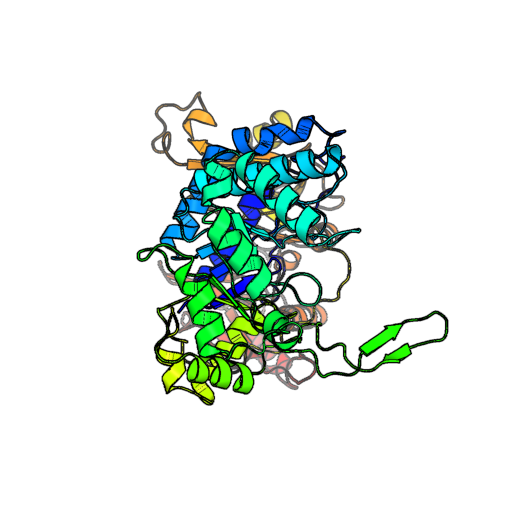 15.720 1.00 95.94 109 GLU A CA 1
ATOM 844 C C . GLU A 1 109 ? -4.775 24.728 14.437 1.00 95.94 109 GLU A C 1
ATOM 846 O O . GLU A 1 109 ? -5.325 24.132 13.510 1.00 95.94 109 GLU A O 1
ATOM 851 N N . ALA A 1 110 ? -3.479 25.043 14.390 1.00 94.31 110 ALA A N 1
ATOM 852 C CA . ALA A 1 110 ? -2.668 24.772 13.210 1.00 94.31 110 ALA A CA 1
ATOM 853 C C . ALA A 1 110 ? -2.505 23.259 12.972 1.00 94.31 110 ALA A C 1
ATOM 855 O O . ALA A 1 110 ? -2.519 22.795 11.827 1.00 94.31 110 ALA A O 1
ATOM 856 N N . THR A 1 111 ? -2.360 22.466 14.040 1.00 94.94 111 THR A N 1
ATOM 857 C CA . THR A 1 111 ? -2.327 20.998 13.950 1.00 94.94 111 THR A CA 1
ATOM 858 C C . THR A 1 111 ? -3.696 20.420 13.602 1.00 94.94 111 THR A C 1
ATOM 860 O O . THR A 1 111 ? -3.760 19.499 12.782 1.00 94.94 111 THR A O 1
ATOM 863 N N . ALA A 1 112 ? -4.785 20.969 14.149 1.00 95.81 112 ALA A N 1
ATOM 864 C CA . ALA A 1 112 ? -6.141 20.544 13.804 1.00 95.81 112 ALA A CA 1
ATOM 865 C C . ALA A 1 112 ? -6.428 20.770 12.310 1.00 95.81 112 ALA A C 1
ATOM 867 O O . ALA A 1 112 ? -6.839 19.844 11.611 1.00 95.81 112 ALA A O 1
ATOM 868 N N . GLU A 1 113 ? -6.115 21.955 11.778 1.00 95.44 113 GLU A N 1
ATOM 869 C CA . GLU A 1 113 ? -6.305 22.284 10.361 1.00 95.44 113 GLU A CA 1
ATOM 870 C C . GLU A 1 113 ? -5.472 21.381 9.437 1.00 95.44 113 GLU A C 1
ATOM 872 O O . GLU A 1 113 ? -5.966 20.887 8.418 1.00 95.44 113 GLU A O 1
ATOM 877 N N . ARG A 1 114 ? -4.209 21.104 9.793 1.00 94.06 114 ARG A N 1
ATOM 878 C CA . ARG A 1 114 ? -3.376 20.136 9.055 1.00 94.06 114 ARG A CA 1
ATOM 879 C C . ARG A 1 114 ? -3.987 18.736 9.067 1.00 94.06 114 ARG A C 1
ATOM 881 O O . ARG A 1 114 ? -4.038 18.094 8.018 1.00 94.06 114 ARG A O 1
ATOM 888 N N . SER A 1 115 ?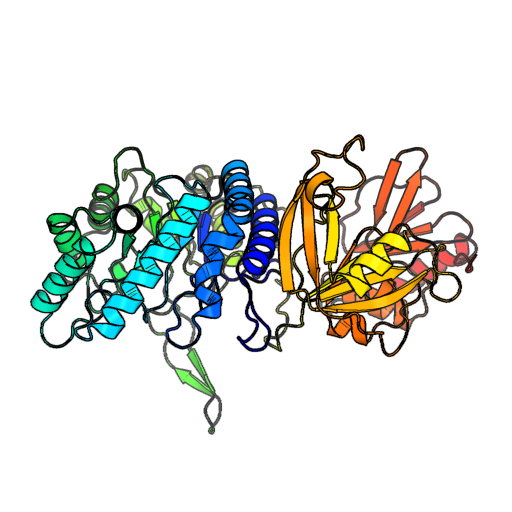 -4.484 18.288 10.219 1.00 96.31 115 SER A N 1
ATOM 889 C CA . SER A 1 115 ? -5.129 16.980 10.367 1.00 96.31 115 SER A CA 1
ATOM 890 C C . SER A 1 115 ? -6.390 16.885 9.507 1.00 96.31 115 SER A C 1
ATOM 892 O O . SER A 1 115 ? -6.547 15.931 8.749 1.00 96.31 115 SER A O 1
ATOM 894 N N . MET A 1 116 ? -7.243 17.913 9.526 1.00 97.44 116 MET A N 1
ATOM 895 C CA . MET A 1 116 ? -8.450 17.979 8.696 1.00 97.44 116 MET A CA 1
ATOM 896 C C . MET A 1 116 ? -8.133 17.956 7.195 1.00 97.44 116 MET A C 1
ATOM 898 O O . MET A 1 116 ? -8.779 17.221 6.441 1.00 97.44 116 MET A O 1
ATOM 902 N N . ARG A 1 117 ? -7.105 18.693 6.746 1.00 96.00 117 ARG A N 1
ATOM 903 C CA . ARG A 1 117 ? -6.645 18.657 5.344 1.00 96.00 117 ARG A CA 1
ATOM 904 C C . ARG A 1 117 ? -6.133 17.277 4.937 1.00 96.00 117 ARG A C 1
ATOM 906 O O . ARG A 1 117 ? -6.438 16.814 3.836 1.00 96.00 117 ARG A O 1
ATOM 913 N N . HIS A 1 118 ? -5.397 16.603 5.819 1.00 96.62 118 HIS A N 1
ATOM 914 C CA . HIS A 1 118 ? -4.892 15.257 5.556 1.00 96.62 118 HIS A CA 1
ATOM 915 C C . HIS A 1 118 ? -6.033 14.235 5.451 1.00 96.62 118 HIS A C 1
ATOM 917 O O . HIS A 1 118 ? -6.117 13.513 4.460 1.00 96.62 118 HIS A O 1
ATOM 923 N N . LEU A 1 119 ? -6.981 14.241 6.394 1.00 98.06 119 LEU A N 1
ATOM 924 C CA . LEU A 1 119 ? -8.156 13.360 6.350 1.00 98.06 119 LEU A CA 1
ATOM 925 C C . LEU A 1 119 ? -9.022 13.600 5.111 1.00 98.06 119 LEU A C 1
ATOM 927 O O . LEU A 1 119 ? -9.445 12.646 4.460 1.00 98.06 119 LEU A O 1
ATOM 931 N N . THR A 1 120 ? -9.229 14.867 4.747 1.00 98.19 120 THR A N 1
ATOM 932 C CA . THR A 1 120 ? -9.953 15.239 3.524 1.00 98.19 120 THR A CA 1
ATOM 933 C C . THR A 1 120 ? -9.259 14.690 2.281 1.00 98.19 120 THR A C 1
ATOM 935 O O . THR A 1 120 ? -9.916 14.167 1.384 1.00 98.19 120 THR A O 1
ATOM 938 N N . SER A 1 121 ? -7.928 14.746 2.245 1.00 98.00 121 SER A N 1
ATOM 939 C CA . SER A 1 121 ? -7.136 14.221 1.133 1.00 98.00 121 SER A CA 1
ATOM 940 C C . SER A 1 121 ? -7.243 12.700 1.006 1.00 98.00 121 SER A C 1
ATOM 942 O O . SER A 1 121 ? -7.469 12.194 -0.091 1.00 98.00 121 SER A O 1
ATOM 944 N N . LEU A 1 122 ? -7.149 11.964 2.119 1.00 98.44 122 LEU A N 1
ATOM 945 C CA . LEU A 1 122 ? -7.297 10.504 2.129 1.00 98.44 122 LEU A CA 1
ATOM 946 C C . LEU A 1 122 ? -8.707 10.065 1.709 1.00 98.44 122 LEU A C 1
ATOM 948 O O . LEU A 1 122 ? -8.858 9.147 0.904 1.00 98.44 122 LEU A O 1
ATOM 952 N N . ALA A 1 123 ? -9.741 10.746 2.211 1.00 98.50 123 ALA A N 1
ATOM 953 C CA . ALA A 1 123 ? -11.125 10.501 1.811 1.00 98.50 123 ALA A CA 1
ATOM 954 C C . ALA A 1 123 ? -11.328 10.741 0.307 1.00 98.50 123 ALA A C 1
ATOM 956 O O . ALA A 1 123 ? -11.894 9.895 -0.387 1.00 98.50 123 ALA A O 1
ATOM 957 N N . ARG A 1 124 ? -10.776 11.847 -0.210 1.00 98.31 124 ARG A N 1
ATOM 958 C CA . ARG A 1 124 ? -10.814 12.188 -1.634 1.00 98.31 124 ARG A CA 1
ATOM 959 C C . ARG A 1 124 ? -10.134 11.131 -2.507 1.00 98.31 124 ARG A C 1
ATOM 961 O O . ARG A 1 124 ? -10.653 10.819 -3.573 1.00 98.31 124 ARG A O 1
ATOM 968 N N . MET A 1 125 ? -9.014 10.548 -2.070 1.00 98.69 125 MET A N 1
ATOM 969 C CA . MET A 1 125 ? -8.379 9.442 -2.802 1.00 98.69 125 MET A CA 1
ATOM 970 C C . MET A 1 125 ? -9.301 8.223 -2.899 1.00 98.69 125 MET A C 1
ATOM 972 O O . MET A 1 125 ? -9.431 7.661 -3.980 1.00 98.69 125 MET A O 1
ATOM 976 N N . LEU A 1 126 ? -9.976 7.835 -1.808 1.00 98.69 126 LEU A N 1
ATOM 977 C CA . LEU A 1 126 ? -10.930 6.715 -1.832 1.00 98.69 126 LEU A CA 1
ATOM 978 C C . LEU A 1 126 ? -12.114 6.985 -2.770 1.00 98.69 126 LEU A C 1
ATOM 980 O O . LEU A 1 126 ? -12.576 6.068 -3.450 1.00 98.69 126 LEU A O 1
ATOM 984 N N . ASP A 1 127 ? -12.587 8.231 -2.821 1.00 98.50 127 ASP A N 1
ATOM 985 C CA . ASP A 1 127 ? -13.655 8.644 -3.733 1.00 98.50 127 ASP A CA 1
ATOM 986 C C . ASP A 1 127 ? -13.212 8.591 -5.203 1.00 98.50 127 ASP A C 1
ATOM 988 O O . ASP A 1 127 ? -13.933 8.045 -6.034 1.00 98.50 127 ASP A O 1
ATOM 992 N N . LEU A 1 128 ? -12.015 9.093 -5.525 1.00 98.56 128 LEU A N 1
ATOM 993 C CA . LEU A 1 128 ? -11.455 9.057 -6.885 1.00 98.56 128 LEU A CA 1
ATOM 994 C C . LEU A 1 128 ? -11.074 7.639 -7.337 1.00 98.56 128 LEU A C 1
ATOM 996 O O . LEU A 1 128 ? -11.132 7.334 -8.521 1.00 98.56 128 LEU A O 1
ATOM 1000 N N . MET A 1 129 ? -10.754 6.747 -6.396 1.00 98.69 129 MET A N 1
ATOM 1001 C CA . MET A 1 129 ? -10.636 5.305 -6.641 1.00 98.69 129 MET A CA 1
ATOM 1002 C C . MET A 1 129 ? -12.005 4.611 -6.807 1.00 98.69 129 MET A C 1
ATOM 1004 O O . MET A 1 129 ? -12.065 3.384 -6.905 1.00 98.69 129 MET A O 1
ATOM 1008 N N . GLY A 1 130 ? -13.123 5.341 -6.755 1.00 98.25 130 GLY A N 1
ATOM 1009 C CA . GLY A 1 130 ? -14.465 4.773 -6.895 1.00 98.25 130 GLY A CA 1
ATOM 1010 C C . GLY A 1 130 ? -14.817 3.737 -5.822 1.00 98.25 130 GLY A C 1
ATOM 1011 O O . GLY A 1 130 ? -15.606 2.829 -6.079 1.00 98.25 130 GLY A O 1
ATOM 1012 N N . GLN A 1 131 ? -14.208 3.812 -4.633 1.00 98.19 131 GLN A N 1
ATOM 1013 C CA . GLN A 1 131 ? -14.410 2.807 -3.588 1.00 98.19 131 GLN A CA 1
ATOM 1014 C C . GLN A 1 131 ? -15.755 2.996 -2.884 1.00 98.19 131 GLN A C 1
ATOM 1016 O O . GLN A 1 131 ? -16.146 4.115 -2.554 1.00 98.19 131 GLN A O 1
ATOM 1021 N N . GLY A 1 132 ? -16.444 1.893 -2.585 1.00 97.00 132 GLY A N 1
ATOM 1022 C CA . GLY A 1 132 ? -17.726 1.908 -1.875 1.00 97.00 132 GLY A CA 1
ATOM 1023 C C . GLY A 1 132 ? -17.631 2.396 -0.419 1.00 97.00 132 GLY A C 1
ATOM 1024 O O . GLY A 1 132 ? -16.531 2.630 0.092 1.00 97.00 132 GLY A O 1
ATOM 1025 N N . PRO A 1 133 ? -18.769 2.521 0.288 1.00 97.31 133 PRO A N 1
ATOM 1026 C CA . PRO A 1 133 ? -18.837 3.051 1.657 1.00 97.31 133 PRO A CA 1
ATOM 1027 C C . PRO A 1 133 ? -18.079 2.211 2.696 1.00 97.31 133 PRO A C 1
ATOM 1029 O O . PRO A 1 133 ? -17.793 2.711 3.780 1.00 97.31 133 PRO A O 1
ATOM 1032 N N . GLU A 1 134 ? -17.719 0.965 2.377 1.00 97.50 134 GLU A N 1
ATOM 1033 C CA . GLU A 1 134 ? -16.874 0.099 3.210 1.00 97.50 134 GLU A CA 1
ATOM 1034 C C . GLU A 1 134 ? -15.438 0.623 3.380 1.00 97.50 134 GLU A C 1
ATOM 1036 O O . GLU A 1 134 ? -14.762 0.244 4.346 1.00 97.50 134 GLU A O 1
ATOM 1041 N N . ALA A 1 135 ? -14.962 1.456 2.447 1.00 98.31 135 ALA A N 1
ATOM 1042 C CA . ALA A 1 135 ? -13.627 2.033 2.486 1.00 98.31 135 ALA A CA 1
ATOM 1043 C C . ALA A 1 135 ? -13.610 3.293 3.356 1.00 98.31 135 ALA A C 1
ATOM 1045 O O . ALA A 1 135 ? -14.249 4.298 3.029 1.00 98.31 135 ALA A O 1
ATOM 1046 N N . VAL A 1 136 ? -12.869 3.215 4.462 1.00 98.69 136 VAL A N 1
ATOM 1047 C CA . VAL A 1 136 ? -12.850 4.216 5.536 1.00 98.69 136 VAL A CA 1
ATOM 1048 C C . VAL A 1 136 ? -11.438 4.701 5.862 1.00 98.69 136 VAL A C 1
ATOM 1050 O O . VAL A 1 136 ? -10.446 4.012 5.597 1.00 98.69 136 VAL A O 1
ATOM 1053 N N . VAL A 1 137 ? -11.369 5.884 6.470 1.00 98.75 137 VAL A N 1
ATOM 1054 C CA . VAL A 1 137 ? -10.177 6.460 7.098 1.00 98.75 137 VAL A CA 1
ATOM 1055 C C . VAL A 1 137 ? -10.353 6.331 8.609 1.00 98.75 137 VAL A C 1
ATOM 1057 O O . VAL A 1 137 ? -11.165 7.040 9.199 1.00 98.75 137 VAL A O 1
ATOM 1060 N N . VAL A 1 138 ? -9.642 5.384 9.216 1.00 98.75 138 VAL A N 1
ATOM 1061 C CA . VAL A 1 138 ? -9.756 5.084 10.651 1.00 98.75 138 VAL A CA 1
ATOM 1062 C C . VAL A 1 138 ? -8.859 6.023 11.450 1.00 98.75 138 VAL A C 1
ATOM 1064 O O . VAL A 1 138 ? -7.703 6.211 11.078 1.00 98.75 138 VAL A O 1
ATOM 1067 N N . VAL A 1 139 ? -9.380 6.631 12.513 1.00 98.38 139 VAL A N 1
ATOM 1068 C CA . VAL A 1 139 ? -8.625 7.513 13.414 1.00 98.38 139 VAL A CA 1
ATOM 1069 C C . VAL A 1 139 ? -8.979 7.229 14.869 1.00 98.38 139 VAL A C 1
ATOM 1071 O O . VAL A 1 139 ? -10.110 6.863 15.181 1.00 98.38 139 VAL A O 1
ATOM 1074 N N . HIS A 1 140 ? -8.040 7.481 15.775 1.00 98.00 140 HIS A N 1
ATOM 1075 C CA . HIS A 1 140 ? -8.355 7.590 17.198 1.00 98.00 140 HIS A CA 1
ATOM 1076 C C . HIS A 1 140 ? -8.929 8.974 17.525 1.00 98.00 140 HIS A C 1
ATOM 1078 O O . HIS A 1 140 ? -8.864 9.913 16.723 1.00 98.00 140 HIS A O 1
ATOM 1084 N N . VAL A 1 141 ? -9.464 9.121 18.738 1.00 97.31 141 VAL A N 1
ATOM 1085 C CA . VAL A 1 141 ? -9.965 10.411 19.235 1.00 97.31 141 VAL A CA 1
ATOM 1086 C C . VAL A 1 141 ? -8.826 11.429 19.369 1.00 97.31 141 VAL A C 1
ATOM 1088 O O . VAL A 1 141 ? -8.990 12.584 18.973 1.00 97.31 141 VAL A O 1
ATOM 1091 N N . GLY A 1 142 ? -7.665 11.000 19.875 1.00 95.06 142 GLY A N 1
ATOM 1092 C CA . GLY A 1 142 ? -6.489 11.845 20.072 1.00 95.06 142 GLY A CA 1
ATOM 1093 C C . GLY A 1 142 ? -6.063 11.933 21.534 1.00 95.06 142 GLY A C 1
ATOM 1094 O O . GLY A 1 142 ? -6.087 10.941 22.251 1.00 95.06 142 GLY A O 1
ATOM 1095 N N . GLY A 1 143 ? -5.650 13.119 21.988 1.00 94.69 143 GLY A N 1
ATOM 1096 C CA . GLY A 1 143 ? -5.211 13.326 23.373 1.00 94.69 143 GLY A CA 1
ATOM 1097 C C . GLY A 1 143 ? -6.371 13.607 24.333 1.00 94.69 143 GLY A C 1
ATOM 1098 O O . GLY A 1 143 ? -7.350 14.244 23.952 1.00 94.69 143 GLY A O 1
ATOM 1099 N N . ALA A 1 144 ? -6.255 13.191 25.597 1.00 92.44 144 ALA A N 1
ATOM 1100 C CA . ALA A 1 144 ? -7.185 13.614 26.654 1.00 92.44 144 ALA A CA 1
ATOM 1101 C C . ALA A 1 144 ? -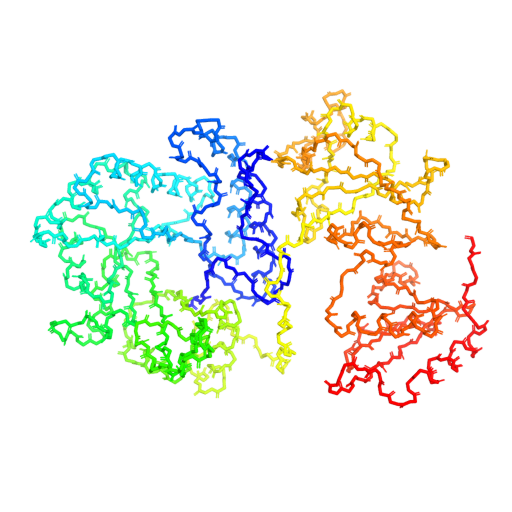6.912 15.053 27.140 1.00 92.44 144 ALA A C 1
ATOM 1103 O O . ALA A 1 144 ? -7.833 15.744 27.570 1.00 92.44 144 ALA A O 1
ATOM 1104 N N . TYR A 1 145 ? -5.668 15.530 26.998 1.00 92.00 145 TYR A N 1
ATOM 1105 C CA . TYR A 1 145 ? -5.206 16.843 27.471 1.00 92.00 145 TYR A CA 1
ATOM 1106 C C . TYR A 1 145 ? -5.553 17.062 28.956 1.00 92.00 145 TYR A C 1
ATOM 1108 O O . TYR A 1 145 ? -5.346 16.160 29.763 1.00 92.00 145 TYR A O 1
ATOM 1116 N N . GLU A 1 146 ? -6.037 18.248 29.326 1.00 87.81 146 GLU A N 1
ATOM 1117 C CA . GLU A 1 146 ? -6.384 18.595 30.711 1.00 87.81 146 GLU A CA 1
ATOM 1118 C C . GLU A 1 146 ? -7.783 18.108 31.125 1.00 87.81 146 GLU A C 1
ATOM 1120 O O . GLU A 1 146 ? -8.015 17.823 32.296 1.00 87.81 146 GLU A O 1
ATOM 1125 N N . ASP A 1 147 ? -8.710 17.997 30.169 1.00 93.12 147 ASP A N 1
ATOM 1126 C CA . ASP A 1 147 ? -10.110 17.635 30.406 1.00 93.12 147 ASP A CA 1
ATOM 1127 C C . ASP A 1 147 ? -10.632 16.762 29.255 1.00 93.12 147 ASP A C 1
ATOM 1129 O O . ASP A 1 147 ? -10.715 17.197 28.099 1.00 93.12 147 ASP A O 1
ATOM 1133 N N . ARG A 1 148 ? -11.010 15.525 29.602 1.00 94.19 148 ARG A N 1
ATOM 1134 C CA . ARG A 1 148 ? -11.531 14.509 28.681 1.00 94.19 148 ARG A CA 1
ATOM 1135 C C . ARG A 1 148 ? -12.847 14.933 28.025 1.00 94.19 148 ARG A C 1
ATOM 1137 O O . ARG A 1 148 ? -12.992 14.753 26.818 1.00 94.19 148 ARG A O 1
ATOM 1144 N N . GLU A 1 149 ? -13.788 15.509 28.769 1.00 95.56 149 GLU A N 1
ATOM 1145 C CA . GLU A 1 149 ? -15.079 15.934 28.208 1.00 95.56 149 GLU A CA 1
ATOM 1146 C C . GLU A 1 149 ? -14.890 17.136 27.276 1.00 95.56 149 GLU A C 1
ATOM 1148 O O . GLU A 1 149 ? -15.459 17.178 26.180 1.00 95.56 149 GLU A O 1
ATOM 1153 N N . ALA A 1 150 ? -14.001 18.067 27.638 1.00 96.69 150 ALA A N 1
ATOM 1154 C CA . ALA A 1 150 ? -13.612 19.157 26.746 1.00 96.69 150 ALA A CA 1
ATOM 1155 C C . ALA A 1 150 ? -12.915 18.637 25.475 1.00 96.69 150 ALA A C 1
ATOM 1157 O O . ALA A 1 150 ? -13.174 19.136 24.377 1.00 96.69 150 ALA A O 1
ATOM 1158 N N . ALA A 1 151 ? -12.060 17.615 25.590 1.00 97.38 151 ALA A N 1
ATOM 1159 C CA . ALA A 1 151 ? -11.413 16.972 24.449 1.00 97.38 151 ALA A CA 1
ATOM 1160 C C . ALA A 1 151 ? -12.429 16.298 23.512 1.00 97.38 151 ALA A C 1
ATOM 1162 O O . ALA A 1 151 ? -12.357 16.478 22.296 1.00 97.38 151 ALA A O 1
ATOM 1163 N N . MET A 1 152 ? -13.423 15.596 24.060 1.00 98.00 152 MET A N 1
ATOM 1164 C CA . MET A 1 152 ? -14.520 15.010 23.283 1.00 98.00 152 MET A CA 1
ATOM 1165 C C . MET A 1 152 ? -15.387 16.089 22.622 1.00 98.00 152 MET A C 1
ATOM 1167 O O . MET A 1 152 ? -15.769 15.951 21.462 1.00 98.00 152 MET A O 1
ATOM 1171 N N . ALA A 1 153 ? -15.676 17.195 23.314 1.00 97.94 153 ALA A N 1
ATOM 1172 C CA . ALA A 1 153 ? -16.416 18.317 22.738 1.00 97.94 153 ALA A CA 1
ATOM 1173 C C . ALA A 1 153 ? -15.672 18.981 21.569 1.00 97.94 153 ALA A C 1
ATOM 1175 O O . ALA A 1 153 ? -16.290 19.244 20.534 1.00 97.94 153 ALA A O 1
ATOM 1176 N N . ARG A 1 154 ? -14.350 19.181 21.689 1.00 98.06 154 ARG A N 1
ATOM 1177 C CA . ARG A 1 154 ? -13.511 19.659 20.577 1.00 98.06 154 ARG A CA 1
ATOM 1178 C C . ARG A 1 154 ? -13.551 18.701 19.396 1.00 98.06 154 ARG A C 1
ATOM 1180 O O . ARG A 1 154 ? -13.749 19.153 18.272 1.00 98.06 154 ARG A O 1
ATOM 1187 N N . TRP A 1 155 ? -13.418 17.397 19.648 1.00 98.25 155 TRP A N 1
ATOM 1188 C CA . TRP A 1 155 ? -13.495 16.388 18.592 1.00 98.25 155 TRP A CA 1
ATOM 1189 C C . TRP A 1 155 ? -14.806 16.503 17.803 1.00 98.25 155 TRP A C 1
ATOM 1191 O O . TRP A 1 155 ? -14.777 16.560 16.578 1.00 98.25 155 TRP A O 1
ATOM 1201 N N . VAL A 1 156 ? -15.946 16.621 18.496 1.00 98.62 156 VAL A N 1
ATOM 1202 C CA . VAL A 1 156 ? -17.264 16.779 17.858 1.00 98.62 156 VAL A CA 1
ATOM 1203 C C . VAL A 1 156 ? -17.339 18.039 16.995 1.00 98.62 156 VAL A C 1
ATOM 1205 O O . VAL A 1 156 ? -17.794 17.954 15.857 1.00 98.62 156 VAL A O 1
ATOM 1208 N N . SER A 1 157 ? -16.869 19.188 17.497 1.00 98.25 157 SER A N 1
ATOM 1209 C CA . SER A 1 157 ? -16.839 20.431 16.706 1.00 98.25 157 SER A CA 1
ATOM 1210 C C . SER A 1 157 ? -16.035 20.249 15.418 1.00 98.25 157 SER A C 1
ATOM 1212 O O . SER A 1 157 ? -16.545 20.484 14.323 1.00 98.25 157 SER A O 1
ATOM 1214 N N . ARG A 1 158 ? -14.805 19.736 15.539 1.00 98.00 158 ARG A N 1
ATOM 1215 C CA . ARG A 1 158 ? -13.881 19.549 14.410 1.00 98.00 158 ARG A CA 1
ATOM 1216 C C . ARG A 1 158 ? -14.374 18.499 13.422 1.00 98.00 158 ARG A C 1
ATOM 1218 O O . ARG A 1 158 ? -14.208 18.663 12.217 1.00 98.00 158 ARG A O 1
ATOM 1225 N N . PHE A 1 159 ? -15.039 17.449 13.900 1.00 98.44 159 PHE A N 1
ATOM 1226 C CA . PHE A 1 159 ? -15.677 16.471 13.025 1.00 98.44 159 PHE A CA 1
ATOM 1227 C C . PHE A 1 159 ? -16.740 17.121 12.140 1.00 98.44 159 PHE A C 1
ATOM 1229 O O . PHE A 1 159 ? -16.799 16.821 10.953 1.00 98.44 159 PHE A O 1
ATOM 1236 N N . PHE A 1 160 ? -17.552 18.039 12.670 1.00 98.38 160 PHE A N 1
ATOM 1237 C CA . PHE A 1 160 ? -18.555 18.734 11.863 1.00 98.38 160 PHE A CA 1
ATOM 1238 C C . PHE A 1 160 ? -17.972 19.797 10.923 1.00 98.38 160 PHE A C 1
ATOM 1240 O O . PHE A 1 160 ? -18.612 20.094 9.915 1.00 98.38 160 PHE A O 1
ATOM 1247 N N . GLU A 1 161 ? -16.770 20.306 11.191 1.00 98.12 161 GLU A N 1
ATOM 1248 C CA . GLU A 1 161 ? -16.030 21.199 10.285 1.00 98.12 161 GLU A CA 1
ATOM 1249 C C . GLU A 1 161 ? -15.424 20.472 9.076 1.00 98.12 161 GLU A C 1
ATOM 1251 O O . GLU A 1 161 ? -15.187 21.094 8.039 1.00 98.12 161 GLU A O 1
ATOM 1256 N N . LEU A 1 162 ? -15.209 19.153 9.168 1.00 98.19 162 LEU A N 1
ATOM 1257 C CA . LEU A 1 162 ? -14.773 18.359 8.023 1.00 98.19 162 LEU A CA 1
ATOM 1258 C C . LEU A 1 162 ? -15.797 18.448 6.874 1.00 98.19 162 LEU A C 1
ATOM 1260 O O . LEU A 1 162 ? -17.010 18.358 7.112 1.00 98.19 162 LEU A O 1
ATOM 1264 N N . PRO A 1 163 ? -15.334 18.522 5.611 1.00 97.50 163 PRO A N 1
ATOM 1265 C CA . PRO A 1 163 ? -16.210 18.388 4.455 1.00 97.50 163 PRO A CA 1
ATOM 1266 C C . PRO A 1 163 ? -17.024 17.093 4.523 1.00 97.50 163 PRO A C 1
ATOM 1268 O O . PRO A 1 163 ? -16.526 16.063 4.980 1.00 97.50 163 PRO A O 1
ATOM 1271 N N . GLU A 1 164 ? -18.259 17.112 4.013 1.00 96.19 164 GLU A N 1
ATOM 1272 C CA . GLU A 1 164 ? -19.152 15.941 4.025 1.00 96.19 164 GLU A CA 1
ATOM 1273 C C . GLU A 1 164 ? -18.475 14.688 3.445 1.00 96.19 164 GLU A C 1
ATOM 1275 O O . GLU A 1 164 ? -18.555 13.614 4.044 1.00 96.19 164 GLU A O 1
ATOM 1280 N N . ALA A 1 165 ? -17.699 14.858 2.369 1.00 94.81 165 ALA A N 1
ATOM 1281 C CA . ALA A 1 165 ? -16.949 13.779 1.739 1.00 94.81 165 ALA A CA 1
ATOM 1282 C C . ALA A 1 165 ? -15.911 13.120 2.657 1.00 94.81 165 ALA A C 1
ATOM 1284 O O . ALA A 1 165 ? -15.689 11.913 2.575 1.00 94.81 165 ALA A O 1
ATOM 1285 N N . ALA A 1 166 ? -15.313 13.886 3.569 1.00 97.81 166 ALA A N 1
ATOM 1286 C CA . ALA A 1 166 ? -14.437 13.345 4.596 1.00 97.81 166 ALA A CA 1
ATOM 1287 C C . ALA A 1 166 ? -15.250 12.679 5.714 1.00 97.81 166 ALA A C 1
ATOM 1289 O O . ALA A 1 166 ? -14.961 11.541 6.085 1.00 97.81 166 ALA A O 1
ATOM 1290 N N . ARG A 1 167 ? -16.314 13.332 6.206 1.00 98.06 167 ARG A N 1
ATOM 1291 C CA . ARG A 1 167 ? -17.144 12.808 7.310 1.00 98.06 167 ARG A CA 1
ATOM 1292 C C . ARG A 1 167 ? -17.738 11.434 7.011 1.00 98.06 167 ARG A C 1
ATOM 1294 O O . ARG A 1 167 ? -17.717 10.576 7.883 1.00 98.06 167 ARG A O 1
ATOM 1301 N N . ARG A 1 168 ? -18.200 11.186 5.778 1.00 97.19 168 ARG A N 1
ATOM 1302 C CA . ARG A 1 168 ? -18.756 9.875 5.378 1.00 97.19 168 ARG A CA 1
ATOM 1303 C C . ARG A 1 168 ? -17.719 8.740 5.331 1.00 97.19 168 ARG A C 1
ATOM 1305 O O . ARG A 1 168 ? -18.104 7.573 5.266 1.00 97.19 168 ARG A O 1
ATOM 1312 N N . ARG A 1 169 ? -16.422 9.076 5.308 1.00 98.31 169 ARG A N 1
ATOM 1313 C CA . ARG A 1 169 ? -15.290 8.135 5.239 1.00 98.31 169 ARG A CA 1
ATOM 1314 C C . ARG A 1 169 ? -14.592 7.951 6.584 1.00 98.31 169 ARG A C 1
ATOM 1316 O O . ARG A 1 169 ? -13.998 6.898 6.792 1.00 98.31 169 ARG A O 1
ATOM 1323 N N . VAL A 1 170 ? -14.612 8.952 7.463 1.00 98.50 170 VAL A N 1
ATOM 1324 C CA . VAL A 1 170 ? -13.960 8.875 8.776 1.00 98.50 170 VAL A CA 1
ATOM 1325 C C . VAL A 1 170 ? -14.685 7.868 9.672 1.00 98.50 170 VAL A C 1
ATOM 1327 O O . VAL A 1 170 ? -15.912 7.869 9.763 1.00 98.50 170 VAL A O 1
ATOM 1330 N N . ALA A 1 171 ? -13.911 7.015 10.339 1.00 98.62 171 ALA A N 1
ATOM 1331 C CA . ALA A 1 171 ? -14.381 6.110 11.382 1.00 98.62 171 ALA A CA 1
ATOM 1332 C C . ALA A 1 171 ? -13.489 6.245 12.623 1.00 98.62 171 ALA A C 1
ATOM 1334 O O . ALA A 1 171 ? -12.280 6.439 12.490 1.00 98.62 171 ALA A O 1
ATOM 1335 N N . LEU A 1 172 ? -14.087 6.155 13.809 1.00 98.38 172 LEU A N 1
ATOM 1336 C CA . LEU A 1 172 ? -13.389 6.201 15.090 1.00 98.38 172 LEU A CA 1
ATOM 1337 C C . LEU A 1 172 ? -13.010 4.807 15.570 1.00 98.38 172 LEU A C 1
ATOM 1339 O O . LEU A 1 172 ? -13.805 3.885 15.453 1.00 98.38 172 LEU A O 1
ATOM 1343 N N . GLU A 1 173 ? -11.841 4.678 16.175 1.00 98.62 173 GLU A N 1
ATOM 1344 C CA . GLU A 1 173 ? -11.374 3.450 16.818 1.00 98.62 173 GLU A CA 1
ATOM 1345 C C . GLU A 1 173 ? -11.154 3.671 18.317 1.00 98.62 173 GLU A C 1
ATOM 1347 O O . GLU A 1 173 ? -10.571 4.690 18.708 1.00 98.62 173 GLU A O 1
ATOM 1352 N N . ASN A 1 174 ? -11.620 2.731 19.151 1.00 98.25 174 ASN A N 1
ATOM 1353 C CA . ASN A 1 174 ? -11.312 2.715 20.585 1.00 98.25 174 ASN A CA 1
ATOM 1354 C C . ASN A 1 174 ? -9.819 2.450 20.800 1.00 98.25 174 ASN A C 1
ATOM 1356 O O . ASN A 1 174 ? -9.242 1.625 20.099 1.00 98.25 174 ASN A O 1
ATOM 1360 N N . ASP A 1 175 ? -9.196 3.138 21.754 1.00 95.81 175 ASP A N 1
ATOM 1361 C CA . ASP A 1 175 ? -7.757 3.030 22.014 1.00 95.81 175 ASP A CA 1
ATOM 1362 C C . ASP A 1 175 ? -7.438 2.254 23.304 1.00 95.81 175 ASP A C 1
ATOM 1364 O O . ASP A 1 175 ? -8.321 1.897 24.089 1.00 95.81 175 ASP A O 1
ATOM 1368 N N . ASP A 1 176 ? -6.152 1.974 23.506 1.00 94.19 176 ASP A N 1
ATOM 1369 C CA . ASP A 1 176 ? -5.643 1.098 24.558 1.00 94.19 176 ASP A CA 1
ATOM 1370 C C . ASP A 1 176 ? -5.562 1.727 25.959 1.00 94.19 176 ASP A C 1
ATOM 1372 O O . ASP A 1 176 ? -5.214 1.011 26.905 1.00 94.19 176 ASP A O 1
ATOM 1376 N N . SER A 1 177 ? -5.841 3.031 26.121 1.00 93.56 177 SER A N 1
ATOM 1377 C CA . SER A 1 177 ? -5.510 3.737 27.372 1.00 93.56 177 SER A CA 1
ATOM 1378 C C . SER A 1 177 ? -6.268 5.037 27.684 1.00 93.56 177 SER A C 1
ATOM 1380 O O . SER A 1 177 ? -6.445 5.363 28.861 1.00 93.56 177 SER A O 1
ATOM 1382 N N . LEU A 1 178 ? -6.702 5.812 26.691 1.00 95.12 178 LEU A N 1
ATOM 1383 C CA . LEU A 1 178 ? -7.276 7.151 26.860 1.00 95.12 178 LEU A CA 1
ATOM 1384 C C . LEU A 1 178 ? -8.786 7.196 26.621 1.00 95.12 178 LEU A C 1
ATOM 1386 O O . LEU A 1 178 ? -9.496 7.750 27.470 1.00 95.12 178 LEU A O 1
ATOM 1390 N N . PHE A 1 179 ? -9.256 6.653 25.498 1.00 97.69 179 PHE A N 1
ATOM 1391 C CA . PHE A 1 179 ? -10.650 6.672 25.057 1.00 97.69 179 PHE A CA 1
ATOM 1392 C C . PHE A 1 179 ? -11.132 5.249 24.756 1.00 97.69 179 PHE A C 1
ATOM 1394 O O . PHE A 1 179 ? -10.825 4.650 23.725 1.00 97.69 179 PHE A O 1
ATOM 1401 N N . SER A 1 180 ? -11.919 4.726 25.692 1.00 98.25 180 SER A N 1
ATOM 1402 C CA . SER A 1 180 ? -12.525 3.395 25.650 1.00 98.25 180 SER A CA 1
ATOM 1403 C C . SER A 1 180 ? -13.626 3.283 24.588 1.00 98.25 180 SER A C 1
ATOM 1405 O O . SER A 1 180 ? -14.058 4.280 23.998 1.00 98.25 180 SER A O 1
ATOM 1407 N N . LEU A 1 181 ? -14.158 2.069 24.395 1.00 98.56 181 LEU A N 1
ATOM 1408 C CA . LEU A 1 181 ? -15.328 1.842 23.540 1.00 98.56 181 LEU A CA 1
ATOM 1409 C C . LEU A 1 181 ? -16.523 2.736 23.929 1.00 98.56 181 LEU A C 1
ATOM 1411 O O . LEU A 1 181 ? -17.181 3.310 23.063 1.00 98.56 181 LEU A O 1
ATOM 1415 N N . SER A 1 182 ? -16.779 2.906 25.226 1.00 98.25 182 SER A N 1
ATOM 1416 C CA . SER A 1 182 ? -17.864 3.757 25.722 1.00 98.25 182 SER A CA 1
ATOM 1417 C C . SER A 1 182 ? -17.675 5.221 25.332 1.00 98.25 182 SER A C 1
ATOM 1419 O O . SER A 1 182 ? -18.636 5.909 24.988 1.00 98.25 182 SER A O 1
ATOM 1421 N N . ASP A 1 183 ? -16.436 5.714 25.347 1.00 98.25 183 ASP A N 1
ATOM 1422 C CA . ASP A 1 183 ? -16.117 7.087 24.953 1.00 98.25 183 ASP A CA 1
ATOM 1423 C C . ASP A 1 183 ? -16.383 7.311 23.462 1.00 98.25 183 ASP A C 1
ATOM 1425 O O . ASP A 1 183 ? -17.071 8.267 23.086 1.00 98.25 183 ASP A O 1
ATOM 1429 N N . VAL A 1 184 ? -15.897 6.406 22.607 1.00 98.31 184 VAL A N 1
ATOM 1430 C CA . VAL A 1 184 ? -16.116 6.508 21.157 1.00 98.31 184 VAL A CA 1
ATOM 1431 C C . VAL A 1 184 ? -17.583 6.285 20.784 1.00 98.31 184 VAL A C 1
ATOM 1433 O O . VAL A 1 184 ? -18.086 6.951 19.879 1.00 98.31 184 VAL A O 1
ATOM 1436 N N . TYR A 1 185 ? -18.320 5.449 21.522 1.00 98.56 185 TYR A N 1
ATOM 1437 C CA . TYR A 1 185 ? -19.759 5.280 21.318 1.00 98.56 185 TYR A CA 1
ATOM 1438 C C . TYR A 1 185 ? -20.548 6.541 21.709 1.00 98.56 185 TYR A C 1
ATOM 1440 O O . TYR A 1 185 ? -21.453 6.958 20.984 1.00 98.56 185 TYR A O 1
ATOM 1448 N N . ARG A 1 186 ? -20.159 7.243 22.783 1.00 98.31 186 ARG A N 1
ATOM 1449 C CA . ARG A 1 186 ? -20.722 8.569 23.112 1.00 98.31 186 ARG A CA 1
ATOM 1450 C C . ARG A 1 186 ? -20.447 9.601 22.012 1.00 98.31 186 ARG A C 1
ATOM 1452 O O . ARG A 1 186 ? -21.297 10.452 21.744 1.00 98.31 186 ARG A O 1
ATOM 1459 N N . LEU A 1 187 ? -19.292 9.534 21.341 1.00 98.56 187 LEU A N 1
ATOM 1460 C CA . LEU A 1 187 ? -19.015 10.367 20.161 1.00 98.56 187 LEU A CA 1
ATOM 1461 C C . LEU A 1 187 ? -19.903 9.981 18.975 1.00 98.56 187 LEU A C 1
ATOM 1463 O O . LEU A 1 187 ? -20.455 10.876 18.331 1.00 98.56 187 LEU A O 1
ATOM 1467 N N . HIS A 1 188 ? -20.108 8.684 18.726 1.00 98.62 188 HIS A N 1
ATOM 1468 C CA . HIS A 1 188 ? -21.064 8.200 17.727 1.00 98.62 188 HIS A CA 1
ATOM 1469 C C . HIS A 1 188 ? -22.466 8.764 17.974 1.00 98.62 188 HIS A C 1
ATOM 1471 O O . HIS A 1 188 ? -23.030 9.384 17.078 1.00 98.62 188 HIS A O 1
ATOM 1477 N N . GLN A 1 189 ? -22.996 8.675 19.195 1.00 98.44 189 GLN A N 1
ATOM 1478 C CA . GLN A 1 189 ? -24.331 9.196 19.522 1.00 98.44 189 GLN A CA 1
ATOM 1479 C C . GLN A 1 189 ? -24.497 10.696 19.221 1.00 98.44 189 GLN A C 1
ATOM 1481 O O . GLN A 1 189 ? -25.596 11.156 18.920 1.00 98.44 189 GLN A O 1
ATOM 1486 N N . ARG A 1 190 ? -23.406 11.469 19.283 1.00 98.38 190 ARG A N 1
ATOM 1487 C CA . ARG A 1 190 ? -23.403 12.918 19.026 1.00 98.38 190 ARG A CA 1
ATOM 1488 C C . ARG A 1 190 ? -23.170 13.286 17.561 1.00 98.38 190 ARG A C 1
ATOM 1490 O O . ARG A 1 190 ? -23.451 14.420 17.183 1.00 98.38 190 ARG A O 1
ATOM 1497 N N . THR A 1 191 ? -22.606 12.383 16.758 1.00 98.50 191 THR A N 1
ATOM 1498 C CA . THR A 1 191 ? -22.066 12.722 15.426 1.00 98.50 191 THR A CA 1
ATOM 1499 C C . THR A 1 191 ? -22.493 11.793 14.297 1.00 98.50 191 THR A C 1
ATOM 1501 O O . THR A 1 191 ? -22.379 12.166 13.133 1.00 98.50 191 THR A O 1
ATOM 1504 N N . GLY A 1 192 ? -22.958 10.588 14.616 1.00 98.19 192 GLY A N 1
ATOM 1505 C CA . GLY A 1 192 ? -23.184 9.508 13.661 1.00 98.19 192 GLY A CA 1
ATOM 1506 C C . GLY A 1 192 ? -21.900 8.883 13.105 1.00 98.19 192 GLY A C 1
ATOM 1507 O O . GLY A 1 192 ? -21.986 8.087 12.172 1.00 98.19 192 GLY A O 1
ATOM 1508 N N . VAL A 1 193 ? -20.710 9.221 13.628 1.00 98.50 193 VAL A N 1
ATOM 1509 C CA . VAL A 1 193 ? -19.450 8.627 13.150 1.00 98.50 193 VAL A CA 1
ATOM 1510 C C . VAL A 1 193 ? -19.438 7.120 13.393 1.00 98.50 193 VAL A C 1
ATOM 1512 O O . VAL A 1 193 ? -19.857 6.649 14.446 1.00 98.50 193 VAL A O 1
ATOM 1515 N N . ARG A 1 194 ? -18.955 6.351 12.421 1.00 98.56 194 ARG A N 1
ATOM 1516 C CA . ARG A 1 194 ? -18.842 4.892 12.542 1.00 98.56 194 ARG A CA 1
ATOM 1517 C C . ARG A 1 194 ? -17.738 4.531 13.529 1.00 98.56 194 ARG A C 1
ATOM 1519 O O . ARG A 1 194 ? -16.735 5.239 13.599 1.00 98.56 194 ARG A O 1
ATOM 1526 N N . VAL A 1 195 ? -17.887 3.406 14.214 1.00 98.81 195 VAL A N 1
ATOM 1527 C CA . VAL A 1 195 ? -16.914 2.882 15.175 1.00 98.81 195 VAL A CA 1
ATOM 1528 C C . VAL A 1 195 ? -16.295 1.595 14.632 1.00 98.81 195 VAL A C 1
ATOM 1530 O O . VAL A 1 195 ? -16.994 0.636 14.309 1.00 98.81 195 VAL A O 1
ATOM 1533 N N . VAL A 1 196 ? -14.972 1.583 14.503 1.00 98.81 196 VAL A N 1
ATOM 1534 C CA . VAL A 1 196 ? -14.154 0.388 14.295 1.00 98.81 196 VAL A CA 1
ATOM 1535 C C . VAL A 1 196 ? -13.792 -0.142 15.673 1.00 98.81 196 VAL A C 1
ATOM 1537 O O . VAL A 1 196 ? -13.101 0.530 16.432 1.00 98.81 196 VAL A O 1
ATOM 1540 N N . PHE A 1 197 ? -14.279 -1.334 15.996 1.00 98.81 197 PHE A N 1
ATOM 1541 C CA . PHE A 1 197 ? -13.889 -2.023 17.220 1.00 98.81 197 PHE A CA 1
ATOM 1542 C C . PHE A 1 197 ? -12.461 -2.550 17.076 1.00 98.81 197 PHE A C 1
ATOM 1544 O O . PHE A 1 197 ? -12.189 -3.266 16.111 1.00 98.81 197 PHE A O 1
ATOM 1551 N N . ASP A 1 198 ? -11.584 -2.234 18.024 1.00 98.69 198 ASP A N 1
ATOM 1552 C CA . ASP A 1 198 ? -10.310 -2.930 18.204 1.00 98.69 198 ASP A CA 1
ATOM 1553 C C . ASP A 1 198 ? -10.376 -3.846 19.429 1.00 98.69 198 ASP A C 1
ATOM 1555 O O . ASP A 1 198 ? -10.642 -3.408 20.555 1.00 98.69 198 ASP A O 1
ATOM 1559 N N . TYR A 1 199 ? -10.133 -5.134 19.177 1.00 98.56 199 TYR A N 1
ATOM 1560 C CA . TYR A 1 199 ? -10.201 -6.192 20.175 1.00 98.56 199 TYR A CA 1
ATOM 1561 C C . TYR A 1 199 ? -9.155 -6.042 21.288 1.00 98.56 199 TYR A C 1
ATOM 1563 O O . TYR A 1 199 ? -9.509 -6.134 22.464 1.00 98.56 199 TYR A O 1
ATOM 1571 N N . LEU A 1 200 ? -7.883 -5.800 20.955 1.00 98.06 200 LEU A N 1
ATOM 1572 C CA . LEU A 1 200 ? -6.822 -5.740 21.962 1.00 98.06 200 LEU A CA 1
ATOM 1573 C C . LEU A 1 200 ? -6.942 -4.468 22.801 1.00 98.06 200 LEU A C 1
ATOM 1575 O O . LEU A 1 200 ? -6.801 -4.528 24.022 1.00 98.06 200 LEU A O 1
ATOM 1579 N N . HIS A 1 201 ? -7.275 -3.344 22.169 1.00 98.19 201 HIS A N 1
ATOM 1580 C CA . HIS A 1 201 ? -7.555 -2.096 22.868 1.00 98.19 201 HIS A CA 1
ATOM 1581 C C . HIS A 1 201 ? -8.725 -2.255 23.842 1.00 98.19 201 HIS A C 1
ATOM 1583 O O . HIS A 1 201 ? -8.655 -1.772 24.970 1.00 98.19 201 HIS A O 1
ATOM 1589 N N . HIS A 1 202 ? -9.783 -2.978 23.457 1.00 98.25 202 HIS A N 1
ATOM 1590 C CA . HIS A 1 202 ? -10.890 -3.274 24.370 1.00 98.25 202 HIS A CA 1
ATOM 1591 C C . HIS A 1 202 ? -10.442 -4.143 25.549 1.00 98.25 202 HIS A C 1
ATOM 1593 O O . HIS A 1 202 ? -10.815 -3.870 26.687 1.00 98.25 202 HIS A O 1
ATOM 1599 N N . LEU A 1 203 ? -9.594 -5.153 25.325 1.00 96.88 203 LEU A N 1
ATOM 1600 C CA . LEU A 1 203 ? -9.049 -5.960 26.424 1.00 96.88 203 LEU A CA 1
ATOM 1601 C C . LEU A 1 203 ? -8.237 -5.125 27.425 1.00 96.88 203 LEU A C 1
ATOM 1603 O O . LEU A 1 203 ? -8.288 -5.399 28.625 1.00 96.88 203 LEU A O 1
ATOM 1607 N N . THR A 1 204 ? -7.489 -4.121 26.958 1.00 96.88 204 THR A N 1
ATOM 1608 C CA . THR A 1 204 ? -6.645 -3.287 27.827 1.00 96.88 204 THR A CA 1
ATOM 1609 C C . THR A 1 204 ? -7.372 -2.071 28.404 1.00 96.88 204 THR A C 1
ATOM 1611 O O . THR A 1 204 ? -6.951 -1.564 29.444 1.00 96.88 204 THR A O 1
ATOM 1614 N N . ASN A 1 205 ? -8.470 -1.627 27.785 1.00 97.81 205 ASN A N 1
ATOM 1615 C CA . ASN A 1 205 ? -9.198 -0.407 28.136 1.00 97.81 205 ASN A CA 1
ATOM 1616 C C . ASN A 1 205 ? -10.727 -0.574 28.053 1.00 97.81 205 ASN A C 1
ATOM 1618 O O . ASN A 1 205 ? -11.411 0.026 27.222 1.00 97.81 205 ASN A O 1
ATOM 1622 N N . ASN A 1 206 ? -11.274 -1.367 28.977 1.00 97.75 206 ASN A N 1
ATOM 1623 C CA . ASN A 1 206 ? -12.715 -1.563 29.160 1.00 97.75 206 ASN A CA 1
ATOM 1624 C C . ASN A 1 206 ? -13.128 -1.264 30.617 1.00 97.75 206 ASN A C 1
ATOM 1626 O O . ASN A 1 206 ? -13.408 -2.187 31.392 1.00 97.75 206 ASN A O 1
ATOM 1630 N N . PRO A 1 207 ? -13.133 0.020 31.030 1.00 97.44 207 PRO A N 1
ATOM 1631 C CA . PRO A 1 207 ? -13.445 0.411 32.407 1.00 97.44 207 PRO A CA 1
ATOM 1632 C C . PRO A 1 207 ? -14.872 0.028 32.823 1.00 97.44 207 PRO A C 1
ATOM 1634 O O . PRO A 1 207 ? -15.099 -0.317 33.984 1.00 97.44 207 PRO A O 1
ATOM 1637 N N . ASP A 1 208 ? -15.804 0.023 31.869 1.00 97.50 208 ASP A N 1
ATOM 1638 C CA . ASP A 1 208 ? -17.215 -0.304 32.092 1.00 97.50 208 ASP A CA 1
ATOM 1639 C C . ASP A 1 208 ? -17.492 -1.815 32.091 1.00 97.50 208 ASP A C 1
ATOM 1641 O O . ASP A 1 208 ? -18.612 -2.238 32.374 1.00 97.50 208 ASP A O 1
ATOM 1645 N N . ARG A 1 209 ? -16.468 -2.643 31.826 1.00 97.50 209 ARG A N 1
ATOM 1646 C CA . ARG A 1 209 ? -16.544 -4.114 31.806 1.00 97.50 209 ARG A CA 1
ATOM 1647 C C . ARG A 1 209 ? -17.628 -4.645 30.867 1.00 97.50 209 ARG A C 1
ATOM 1649 O O . ARG A 1 209 ? -18.273 -5.646 31.175 1.00 97.50 209 ARG A O 1
ATOM 1656 N N . ILE A 1 210 ? -17.800 -3.990 29.721 1.00 97.88 210 ILE A N 1
ATOM 1657 C CA . ILE A 1 210 ? -18.752 -4.407 28.689 1.00 97.88 210 ILE A CA 1
ATOM 1658 C C . ILE A 1 210 ? -18.330 -5.793 28.166 1.00 97.88 210 ILE A C 1
ATOM 1660 O O . ILE A 1 210 ? -17.167 -5.935 27.752 1.00 97.88 210 ILE A O 1
ATOM 1664 N N . PRO A 1 211 ? -19.219 -6.805 28.194 1.00 97.19 211 PRO A N 1
ATOM 1665 C CA . PRO A 1 211 ? -18.974 -8.115 27.592 1.00 97.19 211 PRO A CA 1
ATOM 1666 C C . PRO A 1 211 ? -18.594 -8.012 26.110 1.00 97.19 211 PRO A C 1
ATOM 1668 O O . PRO A 1 211 ? -18.951 -7.054 25.434 1.00 97.19 211 PRO A O 1
ATOM 1671 N N . LEU A 1 212 ? -17.818 -8.970 25.600 1.00 97.31 212 LEU A N 1
ATOM 1672 C CA . LEU A 1 212 ? -17.219 -8.884 24.262 1.00 97.31 212 LEU A CA 1
ATOM 1673 C C . LEU A 1 212 ? -18.254 -8.881 23.123 1.00 97.31 212 LEU A C 1
ATOM 1675 O O . LEU A 1 212 ? -18.097 -8.136 22.160 1.00 97.31 212 LEU A O 1
ATOM 1679 N N . ASP A 1 213 ? -19.291 -9.703 23.236 1.00 97.31 213 ASP A N 1
ATOM 1680 C CA . ASP A 1 213 ? -20.427 -9.769 22.315 1.00 97.31 213 ASP A CA 1
ATOM 1681 C C . ASP A 1 213 ? -21.196 -8.445 22.275 1.00 97.31 213 ASP A C 1
ATOM 1683 O O . ASP A 1 213 ? -21.395 -7.875 21.202 1.00 97.31 213 ASP A O 1
ATOM 1687 N N . GLU A 1 214 ? -21.537 -7.899 23.445 1.00 98.00 214 GLU A N 1
ATOM 1688 C CA . GLU A 1 214 ? -22.200 -6.596 23.563 1.00 98.00 214 GLU A CA 1
ATOM 1689 C C . GLU A 1 214 ? -21.318 -5.455 23.033 1.00 98.00 214 GLU A C 1
ATOM 1691 O O . GLU A 1 214 ? -21.789 -4.573 22.315 1.00 98.00 214 GLU A O 1
ATOM 1696 N N . ALA A 1 215 ? -20.023 -5.480 23.355 1.00 98.25 215 ALA A N 1
ATOM 1697 C CA . ALA A 1 215 ? -19.049 -4.489 22.914 1.00 98.25 215 ALA A CA 1
ATOM 1698 C C . ALA A 1 215 ? -18.918 -4.468 21.386 1.00 98.25 215 ALA A C 1
ATOM 1700 O O . ALA A 1 215 ? -18.945 -3.398 20.766 1.00 98.25 215 ALA A O 1
ATOM 1701 N N . LEU A 1 216 ? -18.815 -5.647 20.768 1.00 98.44 216 LEU A N 1
ATOM 1702 C CA . LEU A 1 216 ? -18.756 -5.732 19.321 1.00 98.44 216 LEU A CA 1
ATOM 1703 C C . LEU A 1 216 ? -20.077 -5.267 18.700 1.00 98.44 216 LEU A C 1
ATOM 1705 O O . LEU A 1 216 ? -20.047 -4.423 17.807 1.00 98.44 216 LEU A O 1
ATOM 1709 N N . GLU A 1 217 ? -21.225 -5.743 19.183 1.00 98.12 217 GLU A N 1
ATOM 1710 C CA . GLU A 1 217 ? -22.531 -5.361 18.635 1.00 98.12 217 GLU A CA 1
ATOM 1711 C C . GLU A 1 217 ? -22.772 -3.843 18.715 1.00 98.12 217 GLU A C 1
ATOM 1713 O O . GLU A 1 217 ? -23.227 -3.237 17.740 1.00 98.12 217 GLU A O 1
ATOM 1718 N N . LEU A 1 218 ? -22.364 -3.189 19.813 1.00 98.12 218 LEU A N 1
ATOM 1719 C CA . LEU A 1 218 ? -22.388 -1.728 19.933 1.00 98.12 218 LEU A CA 1
ATOM 1720 C C . LEU A 1 218 ? -21.622 -1.059 18.789 1.00 98.12 218 LEU A C 1
ATOM 1722 O O . LEU A 1 218 ? -22.168 -0.174 18.128 1.00 98.12 218 LEU A O 1
ATOM 1726 N N . ALA A 1 219 ? -20.392 -1.493 18.508 1.00 98.56 219 ALA A N 1
ATOM 1727 C CA . ALA A 1 219 ? -19.602 -0.942 17.412 1.00 98.56 219 ALA A CA 1
ATOM 1728 C C . ALA A 1 219 ? -20.217 -1.250 16.035 1.00 98.56 219 ALA A C 1
ATOM 1730 O O . ALA A 1 219 ? -20.327 -0.351 15.198 1.00 98.56 219 ALA A O 1
ATOM 1731 N N . LEU A 1 220 ? -20.671 -2.483 15.793 1.00 98.56 220 LEU A N 1
ATOM 1732 C CA . LEU A 1 220 ? -21.273 -2.894 14.518 1.00 98.56 220 LEU A CA 1
ATOM 1733 C C . LEU A 1 220 ? -22.576 -2.140 14.213 1.00 98.56 220 LEU A C 1
ATOM 1735 O O . LEU A 1 220 ? -22.840 -1.834 13.046 1.00 98.56 220 LEU A O 1
ATOM 1739 N N . SER A 1 221 ? -23.355 -1.792 15.242 1.00 98.00 221 SER A N 1
ATOM 1740 C CA . SER A 1 221 ? -24.597 -1.017 15.112 1.00 98.00 221 SER A CA 1
ATOM 1741 C C . SER A 1 221 ? -24.377 0.413 14.601 1.00 98.00 221 SER A C 1
ATOM 1743 O O . SER A 1 221 ? -25.290 1.024 14.051 1.00 98.00 221 SER A O 1
ATOM 1745 N N . THR A 1 222 ? -23.154 0.943 14.722 1.00 98.56 222 THR A N 1
ATOM 1746 C CA . THR A 1 222 ? -22.813 2.298 14.250 1.00 98.56 222 THR A CA 1
ATOM 1747 C C . THR A 1 222 ? -22.645 2.394 12.732 1.00 98.56 222 THR A C 1
ATOM 1749 O O . THR A 1 222 ? -22.570 3.493 12.175 1.00 98.56 222 THR A O 1
ATOM 1752 N N . TRP A 1 223 ? -22.550 1.252 12.048 1.00 98.56 223 TRP A N 1
ATOM 1753 C CA . TRP A 1 223 ? -22.411 1.179 10.598 1.00 98.56 223 TRP A CA 1
ATOM 1754 C C . TRP A 1 223 ? -23.781 1.046 9.931 1.00 98.56 223 TRP A C 1
ATOM 1756 O O . TRP A 1 223 ? -24.626 0.308 10.443 1.00 98.56 223 TRP A O 1
ATOM 1766 N N . PRO A 1 224 ? -23.990 1.656 8.747 1.00 97.25 224 PRO A N 1
ATOM 1767 C CA . PRO A 1 224 ? -25.210 1.433 7.976 1.00 97.25 224 PRO A CA 1
ATOM 1768 C C . PRO A 1 224 ? -25.503 -0.061 7.757 1.00 97.25 224 PRO A C 1
ATOM 1770 O O . PRO A 1 224 ? -24.592 -0.893 7.675 1.00 97.25 224 PRO A O 1
ATOM 1773 N N . GLU A 1 225 ? -26.784 -0.418 7.684 1.00 94.94 225 GLU A N 1
ATOM 1774 C CA . GLU A 1 225 ? -27.245 -1.813 7.621 1.00 94.94 225 GLU A CA 1
ATOM 1775 C C . GLU A 1 225 ? -26.738 -2.555 6.369 1.00 94.94 225 GLU A C 1
ATOM 1777 O O . GLU A 1 225 ? -26.400 -3.737 6.425 1.00 94.94 225 GLU A O 1
ATOM 1782 N N . ASP A 1 226 ? -26.584 -1.835 5.261 1.00 95.75 226 ASP A N 1
ATOM 1783 C CA . ASP A 1 226 ? -26.105 -2.329 3.970 1.00 95.75 226 ASP A CA 1
ATOM 1784 C C . ASP A 1 226 ? -24.575 -2.280 3.810 1.00 95.75 226 ASP A C 1
ATOM 1786 O O . ASP A 1 226 ? -24.036 -2.738 2.802 1.00 95.75 226 ASP A O 1
ATOM 1790 N N . VAL A 1 227 ? -23.851 -1.753 4.801 1.00 97.69 227 VAL A N 1
ATOM 1791 C CA . VAL A 1 227 ? -22.390 -1.612 4.758 1.00 97.69 227 VAL A CA 1
ATOM 1792 C C . VAL A 1 227 ? -21.744 -2.602 5.713 1.00 97.69 227 VAL A C 1
ATOM 1794 O O . VAL A 1 227 ? -21.997 -2.558 6.917 1.00 97.69 227 VAL A O 1
ATOM 1797 N N . ARG A 1 228 ? -20.851 -3.463 5.206 1.00 97.62 228 ARG A N 1
ATOM 1798 C CA . ARG A 1 228 ? -20.130 -4.413 6.059 1.00 97.62 228 ARG A CA 1
ATOM 1799 C C . ARG A 1 228 ? -19.169 -3.668 7.006 1.00 97.62 228 ARG A C 1
ATOM 1801 O O . ARG A 1 228 ? -18.257 -2.972 6.531 1.00 97.62 228 ARG A O 1
ATOM 1808 N N . PRO A 1 229 ? -19.296 -3.821 8.337 1.00 98.62 229 PRO A N 1
ATOM 1809 C CA . PRO A 1 229 ? -18.398 -3.176 9.289 1.00 98.62 229 PRO A CA 1
ATOM 1810 C C . PRO A 1 229 ? -16.949 -3.649 9.166 1.00 98.62 229 PRO A C 1
ATOM 1812 O O . PRO A 1 229 ? -16.659 -4.701 8.584 1.00 98.62 229 PRO A O 1
ATOM 1815 N N . LYS A 1 230 ? -16.032 -2.844 9.703 1.00 98.69 230 LYS A N 1
ATOM 1816 C CA . LYS A 1 230 ? -14.610 -3.169 9.844 1.00 98.69 230 LYS A CA 1
ATOM 1817 C C . LYS A 1 230 ? -14.267 -3.282 11.326 1.00 98.69 230 LYS A C 1
ATOM 1819 O O . LYS A 1 230 ? -14.637 -2.405 12.098 1.00 98.69 230 LYS A O 1
ATOM 1824 N N . VAL A 1 231 ? -13.516 -4.321 11.669 1.00 98.75 231 VAL A N 1
ATOM 1825 C CA . VAL A 1 231 ? -12.980 -4.599 13.007 1.00 98.75 231 VAL A CA 1
ATOM 1826 C C . VAL A 1 231 ? -11.462 -4.728 12.914 1.00 98.75 231 VAL A C 1
ATOM 1828 O O . VAL A 1 231 ? -10.937 -5.165 11.884 1.00 98.75 231 VAL A O 1
ATOM 1831 N N . HIS A 1 232 ? -10.752 -4.338 13.963 1.00 98.81 232 HIS A N 1
ATOM 1832 C CA . HIS A 1 232 ? -9.329 -4.592 14.139 1.00 98.81 232 HIS A CA 1
ATOM 1833 C C . HIS A 1 232 ? -9.117 -5.725 15.145 1.00 98.81 232 HIS A C 1
ATOM 1835 O O . HIS A 1 232 ? -9.820 -5.841 16.151 1.00 98.81 232 HIS A O 1
ATOM 1841 N N . PHE A 1 233 ? -8.164 -6.598 14.832 1.00 98.69 233 PHE A N 1
ATOM 1842 C CA . PHE A 1 233 ? -7.792 -7.704 15.698 1.00 98.69 233 PHE A CA 1
ATOM 1843 C C . PHE A 1 233 ? -6.275 -7.815 15.797 1.00 98.69 233 PHE A C 1
ATOM 1845 O O . PHE A 1 233 ? -5.571 -7.907 14.786 1.00 98.69 233 PHE A O 1
ATOM 1852 N N . SER A 1 234 ? -5.779 -7.909 17.023 1.00 97.81 234 SER A N 1
ATOM 1853 C CA . SER A 1 234 ? -4.400 -8.261 17.330 1.00 97.81 234 SER A CA 1
ATOM 1854 C C . SER A 1 234 ? -4.351 -9.156 18.565 1.00 97.81 234 SER A C 1
ATOM 1856 O O . SER A 1 234 ? -5.237 -9.124 19.415 1.00 97.81 234 SER A O 1
ATOM 1858 N N . SER A 1 235 ? -3.307 -9.979 18.638 1.00 97.56 235 SER A N 1
ATOM 1859 C CA . SER A 1 235 ? -2.950 -10.701 19.858 1.00 97.56 235 SER A CA 1
ATOM 1860 C C . SER A 1 235 ? -1.880 -9.912 20.613 1.00 97.56 235 SER A C 1
ATOM 1862 O O . SER A 1 235 ? -0.976 -9.358 19.965 1.00 97.56 235 SER A O 1
ATOM 1864 N N . PRO A 1 236 ? -1.920 -9.889 21.957 1.00 96.38 236 PRO A N 1
ATOM 1865 C CA . PRO A 1 236 ? -0.872 -9.262 22.743 1.00 96.38 236 PRO A CA 1
ATOM 1866 C C . PRO A 1 236 ? 0.449 -10.000 22.534 1.00 96.38 236 PRO A C 1
ATOM 1868 O O . PRO A 1 236 ? 0.509 -11.230 22.473 1.00 96.38 236 PRO A O 1
ATOM 1871 N N . ARG A 1 237 ? 1.540 -9.247 22.458 1.00 93.75 237 ARG A N 1
ATOM 1872 C CA . ARG A 1 237 ? 2.889 -9.798 22.428 1.00 93.75 237 ARG A CA 1
ATOM 1873 C C . ARG A 1 237 ? 3.189 -10.467 23.766 1.00 93.75 237 ARG A C 1
ATOM 1875 O O . ARG A 1 237 ? 3.105 -9.817 24.804 1.00 93.75 237 ARG A O 1
ATOM 1882 N N . THR A 1 238 ? 3.602 -11.731 23.741 1.00 94.25 238 THR A N 1
ATOM 1883 C CA . THR A 1 238 ? 3.926 -12.503 24.957 1.00 94.25 238 THR A CA 1
ATOM 1884 C C . THR A 1 238 ? 5.421 -12.775 25.127 1.00 94.25 238 THR A C 1
ATOM 1886 O O . THR A 1 238 ? 5.851 -13.229 26.186 1.00 94.25 238 THR A O 1
ATOM 1889 N N . GLU A 1 239 ? 6.233 -12.507 24.103 1.00 91.19 239 GLU A N 1
ATOM 1890 C CA . GLU A 1 239 ? 7.674 -12.752 24.131 1.00 91.19 239 GLU A CA 1
ATOM 1891 C C . GLU A 1 239 ? 8.429 -11.702 24.951 1.00 91.19 239 GLU A C 1
ATOM 1893 O O . GLU A 1 239 ? 8.042 -10.533 25.052 1.00 91.19 239 GLU A O 1
ATOM 1898 N N . ILE A 1 240 ? 9.590 -12.112 25.468 1.00 92.12 240 ILE A N 1
ATOM 1899 C CA . ILE A 1 240 ? 10.519 -11.209 26.138 1.00 92.12 240 ILE A CA 1
ATOM 1900 C C . ILE A 1 240 ? 10.991 -10.110 25.178 1.00 92.12 240 ILE A C 1
ATOM 1902 O O . ILE A 1 240 ? 11.386 -10.363 24.035 1.00 92.12 240 ILE A O 1
ATOM 1906 N N . ARG A 1 241 ? 10.961 -8.860 25.641 1.00 91.31 241 ARG A N 1
ATOM 1907 C CA . ARG A 1 241 ? 11.436 -7.715 24.863 1.00 91.31 241 ARG A CA 1
ATOM 1908 C C . ARG A 1 241 ? 12.942 -7.582 25.042 1.00 91.31 241 ARG A C 1
ATOM 1910 O O . ARG A 1 241 ? 13.430 -7.541 26.165 1.00 91.31 241 ARG A O 1
ATOM 1917 N N . GLN A 1 242 ? 13.664 -7.480 23.931 1.00 90.56 242 GLN A N 1
ATOM 1918 C CA . GLN A 1 242 ? 15.100 -7.214 23.915 1.00 90.56 242 GLN A CA 1
ATOM 1919 C C . GLN A 1 242 ? 15.334 -5.769 23.481 1.00 90.56 242 GLN A C 1
ATOM 1921 O O . GLN A 1 242 ? 14.916 -5.376 22.392 1.00 90.56 242 GLN A O 1
ATOM 1926 N N . ILE A 1 243 ? 15.984 -4.974 24.326 1.00 87.88 243 ILE A N 1
ATOM 1927 C CA . ILE A 1 243 ? 16.343 -3.586 24.028 1.00 87.88 243 ILE A CA 1
ATOM 1928 C C . ILE A 1 243 ? 17.861 -3.496 23.967 1.00 87.88 243 ILE A C 1
ATOM 1930 O O . ILE A 1 243 ? 18.543 -3.814 24.939 1.00 87.88 243 ILE A O 1
ATOM 1934 N N . LYS A 1 244 ? 18.391 -3.066 22.820 1.00 87.50 244 LYS A N 1
ATOM 1935 C CA . LYS A 1 244 ? 19.816 -2.759 22.678 1.00 87.50 244 LYS A CA 1
ATOM 1936 C C . LYS A 1 244 ? 20.096 -1.425 23.369 1.00 87.50 244 LYS A C 1
ATOM 1938 O O . LYS A 1 244 ? 19.483 -0.417 23.031 1.00 87.50 244 LYS A O 1
ATOM 1943 N N . THR A 1 245 ? 21.008 -1.434 24.327 1.00 86.19 245 THR A N 1
ATOM 1944 C CA . THR A 1 245 ? 21.547 -0.253 25.004 1.00 86.19 245 THR A CA 1
ATOM 1945 C C . THR A 1 245 ? 23.058 -0.203 24.788 1.00 86.19 245 THR A C 1
ATOM 1947 O O . THR A 1 245 ? 23.665 -1.176 24.334 1.00 86.19 245 THR A O 1
ATOM 1950 N N . GLU A 1 246 ? 23.691 0.914 25.142 1.00 84.69 246 GLU A N 1
ATOM 1951 C CA . GLU A 1 246 ? 25.158 1.030 25.126 1.00 84.69 246 GLU A CA 1
ATOM 1952 C C . GLU A 1 246 ? 25.844 -0.033 26.010 1.00 84.69 246 GLU A C 1
ATOM 1954 O O . GLU A 1 246 ? 26.973 -0.428 25.739 1.00 84.69 246 GLU A O 1
ATOM 1959 N N . ALA A 1 247 ? 25.145 -0.545 27.031 1.00 84.69 247 ALA A N 1
ATOM 1960 C CA . ALA A 1 247 ? 25.633 -1.563 27.962 1.00 84.69 247 ALA A CA 1
ATOM 1961 C C . ALA A 1 247 ? 25.332 -3.018 27.531 1.00 84.69 247 ALA A C 1
ATOM 1963 O O . ALA A 1 247 ? 25.652 -3.948 28.271 1.00 84.69 247 ALA A O 1
ATOM 1964 N N . GLY A 1 248 ? 24.711 -3.237 26.364 1.00 90.56 248 GLY A N 1
ATOM 1965 C CA . GLY A 1 248 ? 24.374 -4.564 25.837 1.00 90.56 248 GLY A CA 1
ATOM 1966 C C . GLY A 1 248 ? 22.877 -4.763 25.580 1.00 90.56 248 GLY A C 1
ATOM 1967 O O . GLY A 1 248 ? 22.148 -3.822 25.281 1.00 90.56 248 GLY A O 1
ATOM 1968 N N . VAL A 1 249 ? 22.398 -6.009 25.652 1.00 90.88 249 VAL A N 1
ATOM 1969 C CA . VAL A 1 249 ? 20.972 -6.331 25.459 1.00 90.88 249 VAL A CA 1
ATOM 1970 C C . VAL A 1 249 ? 20.278 -6.414 26.814 1.00 90.88 249 VAL A C 1
ATOM 1972 O O . VAL A 1 249 ? 20.567 -7.300 27.614 1.00 90.88 249 VAL A O 1
ATOM 1975 N N . GLN A 1 250 ? 19.329 -5.513 27.058 1.00 92.31 250 GLN A N 1
ATOM 1976 C CA . GLN A 1 250 ? 18.464 -5.551 28.230 1.00 92.31 250 GLN A CA 1
ATOM 1977 C C . GLN A 1 250 ? 17.183 -6.327 27.920 1.00 92.31 250 GLN A C 1
ATOM 1979 O O . GLN A 1 250 ? 16.488 -6.044 26.942 1.00 92.31 250 GLN A O 1
ATOM 1984 N N . LEU A 1 251 ? 16.854 -7.284 28.787 1.00 93.94 251 LEU A N 1
ATOM 1985 C CA . LEU A 1 251 ? 15.614 -8.048 28.721 1.00 93.94 251 LEU A CA 1
ATOM 1986 C C . LEU A 1 251 ? 14.520 -7.352 29.541 1.00 93.94 251 LEU A C 1
ATOM 1988 O O . LEU A 1 251 ? 14.753 -6.955 30.682 1.00 93.94 251 LEU A O 1
ATOM 1992 N N . GLN A 1 252 ? 13.329 -7.203 28.966 1.00 93.38 252 GLN A N 1
ATOM 1993 C CA . GLN A 1 252 ? 12.159 -6.605 29.610 1.00 93.38 252 GLN A CA 1
ATOM 1994 C C . GLN A 1 252 ? 10.924 -7.499 29.443 1.00 93.38 252 GLN A C 1
ATOM 1996 O O . GLN A 1 252 ? 10.819 -8.209 28.436 1.00 93.38 252 GLN A O 1
ATOM 2001 N N . PRO A 1 253 ? 9.969 -7.456 30.390 1.00 93.88 253 PRO A N 1
ATOM 2002 C CA . PRO A 1 253 ? 8.684 -8.120 30.210 1.00 93.88 253 PRO A CA 1
ATOM 2003 C C . PRO A 1 253 ? 7.945 -7.582 28.969 1.00 93.88 253 PRO A C 1
ATOM 2005 O O . PRO A 1 253 ? 8.216 -6.455 28.523 1.00 93.88 253 PRO A O 1
ATOM 2008 N N . PRO A 1 254 ? 7.019 -8.370 28.396 1.00 93.06 254 PRO A N 1
ATOM 2009 C CA . PRO A 1 254 ? 6.141 -7.886 27.340 1.00 93.06 254 PRO A CA 1
ATOM 2010 C C . PRO A 1 254 ? 5.298 -6.697 27.817 1.00 93.06 254 PRO A C 1
ATOM 2012 O O . PRO A 1 254 ? 5.026 -6.535 29.006 1.00 93.06 254 PRO A O 1
ATOM 2015 N N . LEU A 1 255 ? 4.878 -5.867 26.864 1.00 92.25 255 LEU A N 1
ATOM 2016 C CA . LEU A 1 255 ? 3.831 -4.872 27.079 1.00 92.25 255 LEU A CA 1
ATOM 2017 C C . LEU A 1 255 ? 2.570 -5.396 26.401 1.00 92.25 255 LEU A C 1
ATOM 2019 O O . LEU A 1 255 ? 2.611 -5.677 25.205 1.00 92.25 255 LEU A O 1
ATOM 2023 N N . TRP A 1 256 ? 1.475 -5.518 27.148 1.00 93.25 256 TRP A N 1
ATOM 2024 C CA . TRP A 1 256 ? 0.242 -6.140 26.654 1.00 93.25 256 TRP A CA 1
ATOM 2025 C C . TRP A 1 256 ? -0.428 -5.364 25.517 1.00 93.25 256 TRP A C 1
ATOM 2027 O O . TRP A 1 256 ? -1.136 -5.962 24.723 1.00 93.25 256 TRP A O 1
ATOM 2037 N N . THR A 1 257 ? -0.138 -4.068 25.386 1.00 93.75 257 THR A N 1
ATOM 2038 C CA . THR A 1 257 ? -0.591 -3.227 24.268 1.00 93.75 257 THR A CA 1
ATOM 2039 C C . THR A 1 257 ? 0.242 -3.408 22.995 1.00 93.75 257 THR A C 1
ATOM 2041 O O . THR A 1 257 ? -0.120 -2.920 21.933 1.00 93.75 257 THR A O 1
ATOM 2044 N N . GLN A 1 258 ? 1.387 -4.103 23.053 1.00 93.06 258 GLN A N 1
ATOM 2045 C CA . GLN A 1 258 ? 2.176 -4.376 21.853 1.00 93.06 258 GLN A CA 1
ATOM 2046 C C . GLN A 1 258 ? 1.618 -5.571 21.104 1.00 93.06 258 GLN A C 1
ATOM 2048 O O . GLN A 1 258 ? 1.355 -6.611 21.694 1.00 93.06 258 GLN A O 1
ATOM 2053 N N . HIS A 1 259 ? 1.562 -5.460 19.782 1.00 94.94 259 HIS A N 1
ATOM 2054 C CA . HIS A 1 259 ? 1.069 -6.546 18.947 1.00 94.94 259 HIS A CA 1
ATOM 2055 C C . HIS A 1 259 ? 2.130 -7.633 18.778 1.00 94.94 259 HIS A C 1
ATOM 2057 O O . HIS A 1 259 ? 3.322 -7.330 18.593 1.00 94.94 259 HIS A O 1
ATOM 2063 N N . ALA A 1 260 ? 1.679 -8.884 18.803 1.00 95.38 260 ALA A N 1
ATOM 2064 C CA . ALA A 1 260 ? 2.474 -10.057 18.473 1.00 95.38 260 ALA A CA 1
ATOM 2065 C C . ALA A 1 260 ? 2.931 -10.060 16.998 1.00 95.38 260 ALA A C 1
ATOM 2067 O O . ALA A 1 260 ? 2.408 -9.334 16.140 1.00 95.38 260 ALA A O 1
ATOM 2068 N N . ASP A 1 261 ? 3.926 -10.896 16.691 1.00 93.56 261 ASP A N 1
ATOM 2069 C CA . ASP A 1 261 ? 4.380 -11.081 15.309 1.00 93.56 261 ASP A CA 1
ATOM 2070 C C . ASP A 1 261 ? 3.304 -11.766 14.460 1.00 93.56 261 ASP A C 1
ATOM 2072 O O . ASP A 1 261 ? 2.996 -11.297 13.364 1.00 93.56 261 ASP A O 1
ATOM 2076 N N . TYR A 1 262 ? 2.683 -12.811 15.008 1.00 95.12 262 TYR A N 1
ATOM 2077 C CA . TYR A 1 262 ? 1.560 -13.543 14.427 1.00 95.12 262 TYR A CA 1
ATOM 2078 C C . TYR A 1 262 ? 0.351 -13.490 15.361 1.00 95.12 262 TYR A C 1
ATOM 2080 O O . TYR A 1 262 ? 0.496 -13.358 16.574 1.00 95.12 262 TYR A O 1
ATOM 2088 N N . VAL A 1 263 ? -0.846 -13.624 14.791 1.00 96.50 263 VAL A N 1
ATOM 2089 C CA . VAL A 1 263 ? -2.082 -13.763 15.570 1.00 96.50 263 VAL A CA 1
ATOM 2090 C C . VAL A 1 263 ? -2.118 -15.136 16.234 1.00 96.50 263 VAL A C 1
ATOM 2092 O O . VAL A 1 263 ? -1.850 -16.143 15.578 1.00 96.50 263 VAL A O 1
ATOM 2095 N N . ASN A 1 264 ? -2.481 -15.186 17.516 1.00 97.25 264 ASN A N 1
ATOM 2096 C CA . ASN A 1 264 ? -2.746 -16.442 18.201 1.00 97.25 264 ASN A CA 1
ATOM 2097 C C . ASN A 1 264 ? -4.058 -17.043 17.659 1.00 97.25 264 ASN A C 1
ATOM 2099 O O . ASN A 1 264 ? -5.128 -16.460 17.862 1.00 97.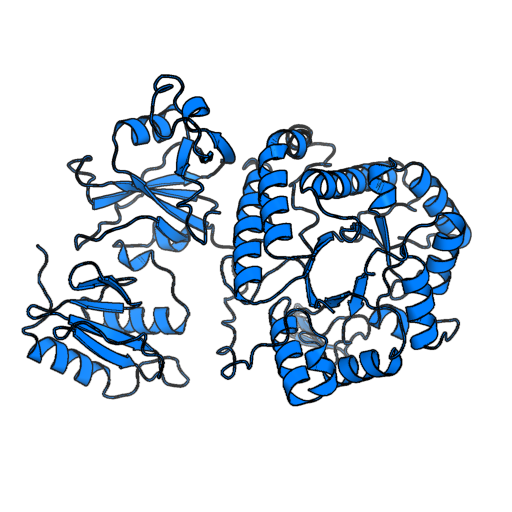25 264 ASN A O 1
ATOM 2103 N N . PRO A 1 265 ? -4.022 -18.211 16.993 1.00 96.38 265 PRO A N 1
ATOM 2104 C CA . PRO A 1 265 ? -5.210 -18.757 16.350 1.00 96.38 265 PRO A CA 1
ATOM 2105 C C . PRO A 1 265 ? -6.290 -19.169 17.354 1.00 96.38 265 PRO A C 1
ATOM 2107 O O . PRO A 1 265 ? -7.470 -19.059 17.044 1.00 96.38 265 PRO A O 1
ATOM 2110 N N . PHE A 1 266 ? -5.927 -19.601 18.563 1.00 97.88 266 PHE A N 1
ATOM 2111 C CA . PHE A 1 266 ? -6.907 -20.014 19.573 1.00 97.88 266 PHE A CA 1
ATOM 2112 C C . PHE A 1 266 ? -7.642 -18.818 20.177 1.00 97.88 266 PHE A C 1
ATOM 2114 O O . PHE A 1 266 ? -8.835 -18.909 20.456 1.00 97.88 266 PHE A O 1
ATOM 2121 N N . GLU A 1 267 ? -6.946 -17.692 20.330 1.00 97.19 267 GLU A N 1
ATOM 2122 C CA . GLU A 1 267 ? -7.554 -16.430 20.747 1.00 97.19 267 GLU A CA 1
ATOM 2123 C C . GLU A 1 267 ? -8.512 -15.908 19.673 1.00 97.19 267 GLU A C 1
ATOM 2125 O O . GLU A 1 267 ? -9.644 -15.548 19.980 1.00 97.19 267 GLU A O 1
ATOM 2130 N N . PHE A 1 268 ? -8.107 -15.962 18.401 1.00 98.06 268 PHE A N 1
ATOM 2131 C CA . PHE A 1 268 ? -8.976 -15.577 17.290 1.00 98.06 268 PHE A CA 1
ATOM 2132 C C . PHE A 1 268 ? -10.222 -16.471 17.185 1.00 98.06 268 PHE A C 1
ATOM 2134 O O . PHE A 1 268 ? -11.330 -15.978 16.991 1.00 98.06 268 PHE A O 1
ATOM 2141 N N . VAL A 1 269 ? -10.068 -17.788 17.367 1.00 98.00 269 VAL A N 1
ATOM 2142 C CA . VAL A 1 269 ? -11.195 -18.737 17.428 1.00 98.00 269 VAL A CA 1
ATOM 2143 C C . VAL A 1 269 ? -12.114 -18.425 18.606 1.00 98.00 269 VAL A C 1
ATOM 2145 O O . VAL A 1 269 ? -13.332 -18.462 18.450 1.00 98.00 269 VAL A O 1
ATOM 2148 N N . HIS A 1 270 ? -11.554 -18.112 19.778 1.00 97.25 270 HIS A N 1
ATOM 2149 C CA . HIS A 1 270 ? -12.346 -17.717 20.937 1.00 97.25 270 HIS A CA 1
ATOM 2150 C C . HIS A 1 270 ? -13.137 -16.436 20.662 1.00 97.25 270 HIS A C 1
ATOM 2152 O O . HIS A 1 270 ? -14.338 -16.425 20.906 1.00 97.25 270 HIS A O 1
ATOM 2158 N N . PHE A 1 271 ? -12.500 -15.414 20.085 1.00 97.81 271 PHE A N 1
ATOM 2159 C CA . PHE A 1 271 ? -13.160 -14.179 19.666 1.00 97.81 271 PHE A CA 1
ATOM 2160 C C . PHE A 1 271 ? -14.332 -14.456 18.720 1.00 97.81 271 PHE A C 1
ATOM 2162 O O . PHE A 1 271 ? -15.449 -14.050 19.018 1.00 97.81 271 PHE A O 1
ATOM 2169 N N . LEU A 1 272 ? -14.114 -15.205 17.632 1.00 97.25 272 LEU A N 1
ATOM 2170 C CA . LEU A 1 272 ? -15.174 -15.505 16.662 1.00 97.25 272 LEU A CA 1
ATOM 2171 C C . LEU A 1 272 ? -16.348 -16.280 17.267 1.00 97.25 272 LEU A C 1
ATOM 2173 O O . LEU A 1 272 ? -17.489 -16.031 16.895 1.00 97.25 272 LEU A O 1
ATOM 2177 N N . ARG A 1 273 ? -16.079 -17.204 18.195 1.00 96.75 273 ARG A N 1
ATOM 2178 C CA . ARG A 1 273 ? -17.129 -17.948 18.908 1.00 96.75 273 ARG A CA 1
ATOM 2179 C C . ARG A 1 273 ? -17.864 -17.080 19.921 1.00 96.75 273 ARG A C 1
ATOM 2181 O O . ARG A 1 273 ? -19.065 -17.229 20.084 1.00 96.75 273 ARG A O 1
ATOM 2188 N N . ALA A 1 274 ? -17.153 -16.185 20.604 1.00 96.56 274 ALA A N 1
ATOM 2189 C CA . ALA A 1 274 ? -17.749 -15.284 21.582 1.00 96.56 274 ALA A CA 1
ATOM 2190 C C . ALA A 1 274 ? -18.719 -14.290 20.936 1.00 96.56 274 ALA A C 1
ATOM 2192 O O . ALA A 1 274 ? -19.652 -13.853 21.594 1.00 96.56 274 ALA A O 1
ATOM 2193 N N . VAL A 1 275 ? -18.514 -13.961 19.660 1.00 95.62 275 VAL A N 1
ATOM 2194 C CA . VAL A 1 275 ? -19.357 -13.020 18.908 1.00 95.62 275 VAL A CA 1
ATOM 2195 C C . VAL A 1 275 ? -20.249 -13.715 17.876 1.00 95.62 275 VAL A C 1
ATOM 2197 O O . VAL A 1 275 ? -20.722 -13.100 16.916 1.00 95.62 275 VAL A O 1
ATOM 2200 N N . GLU A 1 276 ? -20.477 -15.018 18.051 1.00 93.50 276 GLU A N 1
ATOM 2201 C CA . GLU A 1 276 ? -21.417 -15.769 17.229 1.00 93.50 276 GLU A CA 1
ATOM 2202 C C . GLU A 1 276 ? -22.828 -15.172 17.379 1.00 93.50 276 GLU A C 1
ATOM 2204 O O . GLU A 1 276 ? -23.348 -15.030 18.482 1.00 93.50 276 GLU A O 1
ATOM 2209 N N . GLY A 1 277 ? -23.447 -14.797 16.257 1.00 92.06 277 GLY A N 1
ATOM 2210 C CA . GLY A 1 277 ? -24.754 -14.128 16.227 1.00 92.06 277 GLY A CA 1
ATOM 2211 C C . GLY A 1 277 ? -24.697 -12.629 15.921 1.00 92.06 277 GLY A C 1
ATOM 2212 O O . GLY A 1 277 ? -25.700 -12.083 15.463 1.00 92.06 277 GLY A O 1
ATOM 2213 N N . CYS A 1 278 ? -23.535 -11.982 16.064 1.00 95.06 278 CYS A N 1
ATOM 2214 C CA . CYS A 1 278 ? -23.331 -10.624 15.561 1.00 95.06 278 CYS A CA 1
ATOM 2215 C C . CYS A 1 278 ? -23.462 -10.568 14.029 1.00 95.06 278 CYS A C 1
ATOM 2217 O O . CYS A 1 278 ? -23.174 -11.537 13.313 1.00 95.06 278 CYS A O 1
ATOM 2219 N N . ARG A 1 279 ? -23.857 -9.404 13.493 1.00 95.44 279 ARG A N 1
ATOM 2220 C CA . ARG A 1 279 ? -23.920 -9.201 12.033 1.00 95.44 279 ARG A CA 1
ATOM 2221 C C . ARG A 1 279 ? -22.543 -9.374 11.383 1.00 95.44 279 ARG A C 1
ATOM 2223 O O . ARG A 1 279 ? -21.517 -9.104 11.993 1.00 95.44 279 ARG A O 1
ATOM 2230 N N . ALA A 1 280 ? -22.507 -9.770 10.111 1.00 95.94 280 ALA A N 1
ATOM 2231 C CA . ALA A 1 280 ? -21.250 -10.035 9.406 1.00 95.94 280 ALA A CA 1
ATOM 2232 C C . ALA A 1 280 ? -20.332 -8.797 9.320 1.00 95.94 280 ALA A C 1
ATOM 2234 O O . ALA A 1 280 ? -20.779 -7.725 8.919 1.00 95.94 280 ALA A O 1
ATOM 2235 N N . PHE A 1 281 ? -19.035 -8.981 9.587 1.00 97.94 281 PHE A N 1
ATOM 2236 C CA . PHE A 1 281 ? -17.984 -7.954 9.525 1.00 97.94 281 PHE A CA 1
ATOM 2237 C C . PHE A 1 281 ? -16.727 -8.464 8.791 1.00 97.94 281 PHE A C 1
ATOM 2239 O O . PHE A 1 281 ? -16.614 -9.654 8.488 1.00 97.94 281 PHE A O 1
ATOM 2246 N N . ASP A 1 282 ? -15.794 -7.559 8.472 1.00 98.44 282 ASP A N 1
ATOM 2247 C CA . ASP A 1 282 ? -14.437 -7.896 8.008 1.00 98.44 282 ASP A CA 1
ATOM 2248 C C . ASP A 1 282 ? -13.390 -7.521 9.067 1.00 98.44 282 ASP A C 1
ATOM 2250 O O . ASP A 1 282 ? -13.576 -6.557 9.815 1.00 98.44 282 ASP A O 1
ATOM 2254 N N . VAL A 1 283 ? -12.263 -8.238 9.086 1.00 98.62 283 VAL A N 1
ATOM 2255 C CA . VAL A 1 283 ? -11.217 -8.081 10.106 1.00 98.62 283 VAL A CA 1
ATOM 2256 C C . VAL A 1 283 ? -9.890 -7.636 9.492 1.00 98.62 283 VAL A C 1
ATOM 2258 O O . VAL A 1 283 ? -9.315 -8.301 8.631 1.00 98.62 283 VAL A O 1
ATOM 2261 N N . MET A 1 284 ? -9.358 -6.521 9.979 1.00 98.69 284 MET A N 1
ATOM 2262 C CA . MET A 1 284 ? -7.982 -6.092 9.739 1.00 98.69 284 MET A CA 1
ATOM 2263 C C . MET A 1 284 ? -7.083 -6.663 10.834 1.00 98.69 284 MET A C 1
ATOM 2265 O O . MET A 1 284 ? -7.255 -6.323 12.002 1.00 98.69 284 MET A O 1
ATOM 2269 N N . LEU A 1 285 ? -6.116 -7.506 10.469 1.00 98.44 285 LEU A N 1
ATOM 2270 C CA . LEU A 1 285 ? -5.123 -7.989 11.421 1.00 98.44 285 LEU A CA 1
ATOM 2271 C C . LEU A 1 285 ? -4.041 -6.937 11.633 1.00 98.44 285 LEU A C 1
ATOM 2273 O O . LEU A 1 285 ? -3.368 -6.511 10.687 1.00 98.44 285 LEU A O 1
ATOM 2277 N N . GLU A 1 286 ? -3.807 -6.595 12.892 1.00 96.88 286 GLU A N 1
ATOM 2278 C CA . GLU A 1 286 ? -2.727 -5.707 13.293 1.00 96.88 286 GLU A CA 1
ATOM 2279 C C . GLU A 1 286 ? -1.566 -6.504 13.891 1.00 96.88 286 GLU A C 1
ATOM 2281 O O . GLU A 1 286 ? -1.238 -6.383 15.060 1.00 96.88 286 GLU A O 1
ATOM 2286 N N . ALA A 1 287 ? -0.911 -7.330 13.079 1.00 95.31 287 ALA A N 1
ATOM 2287 C CA . ALA A 1 287 ? 0.254 -8.118 13.494 1.00 95.31 287 ALA A CA 1
ATOM 2288 C C . ALA A 1 287 ? 1.543 -7.599 12.838 1.00 95.31 287 ALA A C 1
ATOM 2290 O O . ALA A 1 287 ? 1.501 -6.983 11.763 1.00 95.31 287 ALA A O 1
ATOM 2291 N N . ARG A 1 288 ? 2.713 -7.839 13.447 1.00 92.38 288 ARG A N 1
ATOM 2292 C CA . ARG A 1 288 ? 3.995 -7.354 12.886 1.00 92.38 288 ARG A CA 1
ATOM 2293 C C . ARG A 1 288 ? 4.411 -8.107 11.622 1.00 92.38 288 ARG A C 1
ATOM 2295 O O . ARG A 1 288 ? 5.026 -7.491 10.756 1.00 92.38 288 ARG A O 1
ATOM 2302 N N . ALA A 1 289 ? 4.008 -9.373 11.470 1.00 88.25 289 ALA A N 1
ATOM 2303 C CA . ALA A 1 289 ? 4.275 -10.184 10.278 1.00 88.25 289 ALA A CA 1
ATOM 2304 C C . ALA A 1 289 ? 3.321 -9.899 9.095 1.00 88.25 289 ALA A C 1
ATOM 2306 O O . ALA A 1 289 ? 3.432 -10.533 8.050 1.00 88.25 289 ALA A O 1
ATOM 2307 N N . ARG A 1 290 ? 2.414 -8.919 9.222 1.00 94.19 290 ARG A N 1
ATOM 2308 C CA . ARG A 1 290 ? 1.610 -8.365 8.115 1.00 94.19 290 ARG A CA 1
ATOM 2309 C C . ARG A 1 290 ? 0.826 -9.434 7.334 1.00 94.19 290 ARG A C 1
ATOM 2311 O O . ARG A 1 290 ? 0.044 -10.170 7.926 1.00 94.19 290 ARG A O 1
ATOM 2318 N N . ASP A 1 291 ? 0.997 -9.505 6.017 1.00 92.19 291 ASP A N 1
ATOM 2319 C CA . ASP A 1 291 ? 0.374 -10.487 5.126 1.00 92.19 291 ASP A CA 1
ATOM 2320 C C . ASP A 1 291 ? 0.677 -11.931 5.533 1.00 92.19 291 ASP A C 1
ATOM 2322 O O . ASP A 1 291 ? -0.193 -12.794 5.421 1.00 92.19 291 ASP A O 1
ATOM 2326 N N . LEU A 1 292 ? 1.860 -12.193 6.093 1.00 87.94 292 LEU A N 1
ATOM 2327 C CA . LEU A 1 292 ? 2.224 -13.527 6.571 1.00 87.94 292 LEU A CA 1
ATOM 2328 C C . LEU A 1 292 ? 1.367 -13.960 7.756 1.00 87.94 292 LEU A C 1
ATOM 2330 O O . LEU A 1 292 ? 1.050 -15.141 7.878 1.00 87.94 292 LEU A O 1
ATOM 2334 N N . ALA A 1 293 ? 0.947 -13.013 8.600 1.00 93.25 293 ALA A N 1
ATOM 2335 C CA . ALA A 1 293 ? 0.020 -13.300 9.687 1.00 93.25 293 ALA A CA 1
ATOM 2336 C C . ALA A 1 293 ? -1.366 -13.694 9.158 1.00 93.25 293 ALA A C 1
ATOM 2338 O O . ALA A 1 293 ? -1.979 -14.601 9.713 1.00 93.25 293 ALA A O 1
ATOM 2339 N N . VAL A 1 294 ? -1.827 -13.083 8.058 1.00 94.38 294 VAL A N 1
ATOM 2340 C CA . VAL A 1 294 ? -3.089 -13.460 7.396 1.00 94.38 294 VAL A CA 1
ATOM 2341 C C . VAL A 1 294 ? -2.999 -14.881 6.850 1.00 94.38 294 VAL A C 1
ATOM 2343 O O . VAL A 1 294 ? -3.841 -15.715 7.177 1.00 94.38 294 VAL A O 1
ATOM 2346 N N . LEU A 1 295 ? -1.957 -15.172 6.065 1.00 88.12 295 LEU A N 1
ATOM 2347 C CA . LEU A 1 295 ? -1.756 -16.493 5.461 1.00 88.12 295 LEU A CA 1
ATOM 2348 C C . LEU A 1 295 ? -1.608 -17.582 6.529 1.00 88.12 295 LEU A C 1
ATOM 2350 O O . LEU A 1 295 ? -2.189 -18.662 6.412 1.00 88.12 295 LEU A O 1
ATOM 2354 N N . ARG A 1 296 ? -0.870 -17.284 7.604 1.00 90.44 296 ARG A N 1
ATOM 2355 C CA . ARG A 1 296 ? -0.694 -18.208 8.723 1.00 90.44 296 ARG A CA 1
ATOM 2356 C C . ARG A 1 296 ? -1.999 -18.452 9.474 1.00 90.44 296 ARG A C 1
ATOM 2358 O O . ARG A 1 296 ? -2.338 -19.608 9.706 1.00 90.44 296 ARG A O 1
ATOM 2365 N N . LEU A 1 297 ? -2.749 -17.399 9.801 1.00 94.00 297 LEU A N 1
ATOM 2366 C CA . LEU A 1 297 ? -4.028 -17.529 10.499 1.00 94.00 297 LEU A CA 1
ATOM 2367 C C . LEU A 1 297 ? -5.044 -18.322 9.668 1.00 94.00 297 LEU A C 1
ATOM 2369 O O . LEU A 1 297 ? -5.745 -19.166 10.213 1.00 94.00 297 LEU A O 1
ATOM 2373 N N . GLN A 1 298 ? -5.096 -18.111 8.350 1.00 90.56 298 GLN A N 1
ATOM 2374 C CA . GLN A 1 298 ? -5.936 -18.908 7.449 1.00 90.56 298 GLN A CA 1
ATOM 2375 C C . GLN A 1 298 ? -5.580 -20.404 7.501 1.00 90.56 298 GLN A C 1
ATOM 2377 O O . GLN A 1 298 ? -6.479 -21.244 7.583 1.00 90.56 298 GLN A O 1
ATOM 2382 N N . ALA A 1 299 ? -4.283 -20.736 7.503 1.00 85.56 299 ALA A N 1
ATOM 2383 C CA . ALA A 1 299 ? -3.797 -22.108 7.656 1.00 85.56 299 ALA A CA 1
ATOM 2384 C C . ALA A 1 299 ? -4.205 -22.715 9.004 1.00 85.56 299 ALA A C 1
ATOM 2386 O O . ALA A 1 299 ? -4.714 -23.836 9.074 1.00 85.56 299 ALA A O 1
ATOM 2387 N N . ASP A 1 300 ? -3.983 -21.956 10.076 1.00 92.19 300 ASP A N 1
ATOM 2388 C CA . ASP A 1 300 ? -4.255 -22.392 11.438 1.00 92.19 300 ASP A CA 1
ATOM 2389 C C . ASP A 1 300 ? -5.766 -22.564 11.667 1.00 92.19 300 ASP A C 1
ATOM 2391 O O . ASP A 1 300 ? -6.171 -23.541 12.289 1.00 92.19 300 ASP A O 1
ATOM 2395 N N . LEU A 1 301 ? -6.622 -21.709 11.096 1.00 92.75 301 LEU A N 1
ATOM 2396 C CA . LEU A 1 301 ? -8.078 -21.881 11.140 1.00 92.75 301 LEU A CA 1
ATOM 2397 C C . LEU A 1 301 ? -8.530 -23.135 10.393 1.00 92.75 301 LEU A C 1
ATOM 2399 O O . LEU A 1 301 ? -9.298 -23.918 10.942 1.00 92.75 301 LEU A O 1
ATOM 2403 N N . ALA A 1 302 ? -8.011 -23.387 9.189 1.00 88.69 302 ALA A N 1
ATOM 2404 C CA . ALA A 1 302 ? -8.326 -24.613 8.453 1.00 88.69 302 ALA A CA 1
ATOM 2405 C C . ALA A 1 302 ? -7.934 -25.886 9.230 1.00 88.69 302 ALA A C 1
ATOM 2407 O O . ALA A 1 302 ? -8.573 -26.927 9.075 1.00 88.69 302 ALA A O 1
ATOM 2408 N N . ARG A 1 303 ? -6.897 -25.803 10.075 1.00 89.81 303 ARG A N 1
ATOM 2409 C CA . ARG A 1 303 ? -6.412 -26.913 10.902 1.00 89.81 303 ARG A CA 1
ATOM 2410 C C . ARG A 1 303 ? -7.163 -27.064 12.226 1.00 89.81 303 ARG A C 1
ATOM 2412 O O . ARG A 1 303 ? -7.488 -28.187 12.602 1.00 89.81 303 ARG A O 1
ATOM 2419 N N . TYR A 1 304 ? -7.374 -25.972 12.955 1.00 93.62 304 TYR A N 1
ATOM 2420 C CA . TYR A 1 304 ? -7.839 -25.998 14.347 1.00 93.62 304 TYR A CA 1
ATOM 2421 C C . TYR A 1 304 ? -9.321 -25.634 14.516 1.00 93.62 304 TYR A C 1
ATOM 2423 O O . TYR A 1 304 ? -9.901 -25.972 15.545 1.00 93.62 304 TYR A O 1
ATOM 2431 N N . ALA A 1 305 ? -9.935 -24.971 13.533 1.00 94.69 305 ALA A N 1
ATOM 2432 C CA . ALA A 1 305 ? -11.348 -24.580 13.539 1.00 94.69 305 ALA A CA 1
ATOM 2433 C C . ALA A 1 305 ? -11.934 -24.576 12.108 1.00 94.69 305 ALA A C 1
ATOM 2435 O O . ALA A 1 305 ? -12.296 -23.517 11.578 1.00 94.69 305 ALA A O 1
ATOM 2436 N N . PRO A 1 306 ? -11.994 -25.744 11.435 1.00 92.44 306 PRO A N 1
ATOM 2437 C CA . PRO A 1 306 ? -12.466 -25.841 10.052 1.00 92.44 306 PRO A CA 1
ATOM 2438 C C . PRO A 1 306 ? -13.918 -25.364 9.873 1.00 92.44 306 PRO A C 1
ATOM 2440 O O . PRO A 1 306 ? -14.275 -24.887 8.799 1.00 92.44 306 PRO A O 1
ATOM 2443 N N . ASP A 1 307 ? -14.728 -25.448 10.930 1.00 92.69 307 ASP A N 1
ATOM 2444 C CA . ASP A 1 307 ? -16.081 -24.895 11.042 1.00 92.69 307 ASP A CA 1
ATOM 2445 C C . ASP A 1 307 ? -16.126 -23.368 10.885 1.00 92.69 307 ASP A C 1
ATOM 2447 O O . ASP A 1 307 ? -17.058 -22.843 10.290 1.00 92.69 307 ASP A O 1
ATOM 2451 N N . LEU A 1 308 ? -15.098 -22.648 11.343 1.00 91.38 308 LEU A N 1
ATOM 2452 C CA . LEU A 1 308 ? -14.993 -21.195 11.169 1.00 91.38 308 LEU A CA 1
ATOM 2453 C C . LEU A 1 308 ? -14.304 -20.821 9.852 1.00 91.38 308 LEU A C 1
ATOM 2455 O O . LEU A 1 308 ? -14.613 -19.796 9.242 1.00 91.38 308 LEU A O 1
ATOM 2459 N N . ALA A 1 309 ? -13.381 -21.665 9.386 1.00 86.25 309 ALA A N 1
ATOM 2460 C CA . ALA A 1 309 ? -12.600 -21.431 8.176 1.00 86.25 309 ALA A CA 1
ATOM 2461 C C . ALA A 1 309 ? -13.472 -21.293 6.911 1.00 86.25 309 ALA A C 1
ATOM 2463 O O . ALA A 1 309 ? -13.137 -20.519 6.013 1.00 86.25 309 ALA A O 1
ATOM 2464 N N . ILE A 1 310 ? -14.608 -21.998 6.845 1.00 81.69 310 ILE A N 1
ATOM 2465 C CA . ILE A 1 310 ? -15.550 -21.932 5.712 1.00 81.69 310 ILE A CA 1
ATOM 2466 C C . ILE A 1 310 ? -16.212 -20.558 5.531 1.00 81.69 310 ILE A C 1
ATOM 2468 O O . ILE A 1 310 ? -16.714 -20.266 4.447 1.00 81.69 310 ILE A O 1
ATOM 2472 N N . HIS A 1 311 ? -16.208 -19.708 6.561 1.00 83.94 311 HIS A N 1
ATOM 2473 C CA . HIS A 1 311 ? -16.806 -18.372 6.513 1.00 83.94 311 HIS A CA 1
ATOM 2474 C C . HIS A 1 311 ? -15.832 -17.289 6.027 1.00 83.94 311 HIS A C 1
ATOM 2476 O O . HIS A 1 311 ? -16.212 -16.117 5.920 1.00 83.94 311 HIS A O 1
ATOM 2482 N N . LEU A 1 312 ? -14.579 -17.648 5.733 1.00 85.50 312 LEU A N 1
ATOM 2483 C CA . LEU A 1 312 ? -13.597 -16.722 5.178 1.00 85.50 312 LEU A CA 1
ATOM 2484 C C . LEU A 1 312 ? -13.842 -16.468 3.687 1.00 85.50 312 LEU A C 1
ATOM 2486 O O . LEU A 1 312 ? -14.290 -17.339 2.948 1.00 85.50 312 LEU A O 1
ATOM 2490 N N . GLU A 1 313 ? -13.535 -15.251 3.243 1.00 84.44 313 GLU A N 1
ATOM 2491 C CA . GLU A 1 313 ? -13.677 -14.814 1.854 1.00 84.44 313 GLU A CA 1
ATOM 2492 C C . GLU A 1 313 ? -12.317 -14.338 1.308 1.00 84.44 313 GLU A C 1
ATOM 2494 O O . GLU A 1 313 ? -11.852 -13.258 1.697 1.00 84.44 313 GLU A O 1
ATOM 2499 N N . PRO A 1 314 ? -11.678 -15.098 0.393 1.00 77.25 314 PRO A N 1
ATOM 2500 C CA . PRO A 1 314 ? -12.073 -16.417 -0.104 1.00 77.25 314 PRO A CA 1
ATOM 2501 C C . PRO A 1 314 ? -11.922 -17.501 0.972 1.00 77.25 314 PRO A C 1
ATOM 2503 O O . PRO A 1 314 ? -11.150 -17.343 1.920 1.00 77.25 314 PRO A O 1
ATOM 2506 N N . ALA A 1 315 ? -12.623 -18.622 0.785 1.00 59.75 315 ALA A N 1
ATOM 2507 C CA . ALA A 1 315 ? -12.381 -19.807 1.595 1.00 59.75 315 ALA A CA 1
ATOM 2508 C C . ALA A 1 315 ? -10.893 -20.185 1.473 1.00 59.75 315 ALA A C 1
ATOM 2510 O O . ALA A 1 315 ? -10.347 -20.110 0.362 1.00 59.75 315 ALA A O 1
ATOM 2511 N N . PRO A 1 316 ? -10.220 -20.560 2.574 1.00 59.38 316 PRO A N 1
ATOM 2512 C CA . PRO A 1 316 ? -8.808 -20.885 2.524 1.00 59.38 316 PRO A CA 1
ATOM 2513 C C . PRO A 1 316 ? -8.611 -22.032 1.536 1.00 59.38 316 PRO A C 1
ATOM 2515 O O . PRO A 1 316 ? -9.209 -23.103 1.670 1.00 59.38 316 PRO A O 1
ATOM 2518 N N . ALA A 1 317 ? -7.779 -21.806 0.517 1.00 49.62 317 ALA A N 1
ATOM 2519 C CA . ALA A 1 317 ? -7.275 -22.908 -0.283 1.00 49.62 317 ALA A CA 1
ATOM 2520 C C . ALA A 1 317 ? -6.599 -23.898 0.676 1.00 49.62 317 ALA A C 1
ATOM 2522 O O . ALA A 1 317 ? -5.979 -23.472 1.654 1.00 49.62 317 ALA A O 1
ATOM 2523 N N . ARG A 1 318 ? -6.697 -25.210 0.417 1.00 41.72 318 ARG A N 1
ATOM 2524 C CA . ARG A 1 318 ? -5.795 -26.165 1.072 1.00 41.72 318 ARG A CA 1
ATOM 2525 C C . ARG A 1 318 ? -4.385 -25.692 0.751 1.00 41.72 318 ARG A C 1
ATOM 2527 O O . ARG A 1 318 ? -3.952 -25.813 -0.392 1.00 41.72 318 ARG A O 1
ATOM 2534 N N . ILE A 1 319 ? -3.722 -25.078 1.723 1.00 38.84 319 ILE A N 1
ATOM 2535 C CA . ILE A 1 319 ? -2.331 -24.684 1.578 1.00 38.84 319 ILE A CA 1
ATOM 2536 C C . ILE A 1 319 ? -1.585 -25.991 1.334 1.00 38.84 319 ILE A C 1
ATOM 2538 O O . ILE A 1 319 ? -1.634 -26.900 2.165 1.00 38.84 319 ILE A O 1
ATOM 2542 N N . ALA A 1 320 ? -0.991 -26.114 0.150 1.00 32.56 320 ALA A N 1
ATOM 2543 C CA . ALA A 1 320 ? -0.073 -27.190 -0.165 1.00 32.56 320 ALA A CA 1
ATOM 2544 C C . ALA A 1 320 ? 1.203 -26.953 0.649 1.00 32.56 320 ALA A C 1
ATOM 2546 O O . ALA A 1 320 ? 2.143 -26.370 0.132 1.00 32.56 320 ALA A O 1
ATOM 2547 N N . GLU A 1 321 ? 1.170 -27.356 1.924 1.00 34.00 321 GLU A N 1
ATOM 2548 C CA . GLU A 1 321 ? 2.316 -27.416 2.840 1.00 34.00 321 GLU A CA 1
ATOM 2549 C C . GLU A 1 321 ? 3.078 -26.076 3.022 1.00 34.00 321 GLU A C 1
ATOM 2551 O O . GLU A 1 321 ? 2.688 -25.062 2.442 1.00 34.00 321 GLU A O 1
ATOM 2556 N N . PRO A 1 322 ? 3.978 -25.945 4.019 1.00 36.22 322 PRO A N 1
ATOM 2557 C CA . PRO A 1 322 ? 4.302 -24.641 4.579 1.00 36.22 322 PRO A CA 1
ATOM 2558 C C . PRO A 1 322 ? 4.935 -23.762 3.507 1.00 36.22 322 PRO A C 1
ATOM 2560 O O . PRO A 1 322 ? 5.798 -24.212 2.757 1.00 36.22 322 PRO A O 1
ATOM 2563 N N . VAL A 1 323 ? 4.526 -22.491 3.467 1.00 41.00 323 VAL A N 1
ATOM 2564 C CA . VAL A 1 323 ? 5.313 -21.476 2.772 1.00 41.00 323 VAL A CA 1
ATOM 2565 C C . VAL A 1 323 ? 6.726 -21.608 3.329 1.00 41.00 323 VAL A C 1
ATOM 2567 O O . VAL A 1 323 ? 6.913 -21.461 4.542 1.00 41.00 323 VAL A O 1
ATOM 2570 N N . GLU A 1 324 ? 7.665 -22.007 2.464 1.00 43.19 324 GLU A N 1
ATOM 2571 C CA . GLU A 1 324 ? 9.095 -22.109 2.762 1.00 43.19 324 GLU A CA 1
ATOM 2572 C C . GLU A 1 324 ? 9.516 -20.948 3.667 1.00 43.19 324 GLU A C 1
ATOM 2574 O O . GLU A 1 324 ? 8.975 -19.849 3.488 1.00 43.19 324 GLU A O 1
ATOM 2579 N N . PRO A 1 325 ? 10.434 -21.163 4.635 1.00 39.09 325 PRO A N 1
ATOM 2580 C CA . PRO A 1 325 ? 10.775 -20.170 5.648 1.00 39.09 325 PRO A CA 1
ATOM 2581 C C . PRO A 1 325 ? 10.901 -18.802 4.998 1.00 39.09 325 PRO A C 1
ATOM 2583 O O . PRO A 1 325 ? 11.773 -18.594 4.151 1.00 39.09 325 PRO A O 1
ATOM 2586 N N . TYR A 1 326 ? 9.959 -17.916 5.344 1.00 45.16 326 TYR A N 1
ATOM 2587 C CA . TYR A 1 326 ? 9.865 -16.588 4.764 1.00 45.16 326 TYR A CA 1
ATOM 2588 C C . TYR A 1 326 ? 11.244 -15.973 4.840 1.00 45.16 326 TYR A C 1
ATOM 2590 O O . TYR A 1 326 ? 11.777 -15.776 5.932 1.00 45.16 326 TYR A O 1
ATOM 2598 N N . ALA A 1 327 ? 11.846 -15.774 3.674 1.00 40.47 327 ALA A N 1
ATOM 2599 C CA . ALA A 1 327 ? 13.186 -15.254 3.575 1.00 40.47 327 ALA A CA 1
ATOM 2600 C C . ALA A 1 327 ? 13.244 -13.954 4.380 1.00 40.47 327 ALA A C 1
ATOM 2602 O O . ALA A 1 327 ? 12.639 -12.953 3.995 1.00 40.47 327 ALA A O 1
ATOM 2603 N N . ILE A 1 328 ? 13.932 -13.985 5.520 1.00 35.47 328 ILE A N 1
ATOM 2604 C CA . ILE A 1 328 ? 14.278 -12.781 6.260 1.00 35.47 328 ILE A CA 1
ATOM 2605 C C . ILE A 1 328 ? 15.400 -12.150 5.442 1.00 35.47 328 ILE A C 1
ATOM 2607 O O . ILE A 1 328 ? 16.574 -12.477 5.605 1.00 35.47 328 ILE A O 1
ATOM 2611 N N . TRP A 1 329 ? 15.020 -11.316 4.478 1.00 38.03 329 TRP A N 1
ATOM 2612 C CA . TRP A 1 329 ? 15.962 -10.403 3.849 1.00 38.03 329 TRP A CA 1
ATOM 2613 C C . TRP A 1 329 ? 16.378 -9.393 4.924 1.00 38.03 329 TRP A C 1
ATOM 2615 O O . TRP A 1 329 ? 15.509 -8.945 5.681 1.00 38.03 329 TRP A O 1
ATOM 2625 N N . PRO A 1 330 ? 17.678 -9.083 5.048 1.00 33.66 330 PRO A N 1
ATOM 2626 C CA . PRO A 1 330 ? 18.161 -8.187 6.088 1.00 33.66 330 PRO A CA 1
ATOM 2627 C C . PRO A 1 330 ? 17.415 -6.850 6.033 1.00 33.66 330 PRO A C 1
ATOM 2629 O O . PRO A 1 330 ? 17.035 -6.383 4.962 1.00 33.66 330 PRO A O 1
ATOM 2632 N N . GLU A 1 331 ? 17.231 -6.227 7.197 1.00 38.84 331 GLU A N 1
ATOM 2633 C CA . GLU A 1 331 ? 16.674 -4.874 7.370 1.00 38.84 331 GLU A CA 1
ATOM 2634 C C . GLU A 1 331 ? 17.518 -3.764 6.695 1.00 38.84 331 GLU A C 1
ATOM 2636 O O . GLU A 1 331 ? 17.291 -2.580 6.940 1.00 38.84 331 GLU A O 1
ATOM 2641 N N . GLU A 1 332 ? 18.501 -4.118 5.865 1.00 40.66 332 GLU A N 1
ATOM 2642 C CA . GLU A 1 332 ? 19.446 -3.194 5.247 1.00 40.66 332 GLU A CA 1
ATOM 2643 C C . GLU A 1 332 ? 18.839 -2.518 4.009 1.00 40.66 332 GLU A C 1
ATOM 2645 O O . GLU A 1 332 ? 18.185 -3.170 3.197 1.00 40.66 332 GLU A O 1
ATOM 2650 N N . GLU A 1 333 ? 19.035 -1.193 3.958 1.00 49.28 333 GLU A N 1
ATOM 2651 C CA . GLU A 1 333 ? 18.626 -0.176 2.973 1.00 49.28 333 GLU A CA 1
ATOM 2652 C C . GLU A 1 333 ? 17.739 -0.652 1.811 1.00 49.28 333 GLU A C 1
ATOM 2654 O O . GLU A 1 333 ? 18.150 -1.473 0.999 1.00 49.28 333 GLU A O 1
ATOM 2659 N N . GLU A 1 334 ? 16.537 -0.065 1.681 1.00 64.50 334 GLU A N 1
ATOM 2660 C CA . GLU A 1 334 ? 15.630 -0.279 0.543 1.00 64.50 334 GLU A CA 1
ATOM 2661 C C . GLU A 1 334 ? 16.350 -0.068 -0.805 1.00 64.50 334 GLU A C 1
ATOM 2663 O O . GLU A 1 334 ? 16.358 1.036 -1.354 1.00 64.50 334 GLU A O 1
ATOM 2668 N N . ASP A 1 335 ? 16.928 -1.137 -1.357 1.00 78.69 335 ASP A N 1
ATOM 2669 C CA . ASP A 1 335 ? 17.598 -1.117 -2.653 1.00 78.69 335 ASP A CA 1
ATOM 2670 C C . ASP A 1 335 ? 16.590 -0.665 -3.717 1.00 78.69 335 ASP A C 1
ATOM 2672 O O . ASP A 1 335 ? 15.463 -1.171 -3.809 1.00 78.69 335 ASP A O 1
ATOM 2676 N N . ALA A 1 336 ? 16.967 0.352 -4.488 1.00 87.81 336 ALA A N 1
ATOM 2677 C CA . ALA A 1 336 ? 16.055 1.000 -5.416 1.00 87.81 336 ALA A CA 1
ATOM 2678 C C . ALA A 1 336 ? 15.626 0.013 -6.511 1.00 87.81 336 ALA A C 1
ATOM 2680 O O . ALA A 1 336 ? 16.449 -0.701 -7.084 1.00 87.81 336 ALA A O 1
ATOM 2681 N N . ARG A 1 337 ? 14.333 -0.035 -6.836 1.00 90.31 337 ARG A N 1
ATOM 2682 C CA . ARG A 1 337 ? 13.817 -0.927 -7.880 1.00 90.31 337 ARG A CA 1
ATOM 2683 C C . ARG A 1 337 ? 14.204 -0.419 -9.255 1.00 90.31 337 ARG A C 1
ATOM 2685 O O . ARG A 1 337 ? 14.041 0.761 -9.557 1.00 90.31 337 ARG A O 1
ATOM 2692 N N . VAL A 1 338 ? 14.622 -1.334 -10.118 1.00 94.25 338 VAL A N 1
ATOM 2693 C CA . VAL A 1 338 ? 14.879 -1.068 -11.531 1.00 94.25 338 VAL A CA 1
ATOM 2694 C C . VAL A 1 338 ? 13.952 -1.943 -12.363 1.00 94.25 338 VAL A C 1
ATOM 2696 O O . VAL A 1 338 ? 13.859 -3.151 -12.146 1.00 94.25 338 VAL A O 1
ATOM 2699 N N . LEU A 1 339 ? 13.303 -1.351 -13.359 1.00 95.62 339 LEU A N 1
ATOM 2700 C CA . LEU A 1 339 ? 12.675 -2.098 -14.439 1.00 95.62 339 LEU A CA 1
ATOM 2701 C C . LEU A 1 339 ? 13.554 -1.987 -15.682 1.00 95.62 339 LEU A C 1
ATOM 2703 O O . LEU A 1 339 ? 13.748 -0.898 -16.216 1.00 95.62 339 LEU A O 1
ATOM 2707 N N . VAL A 1 340 ? 14.084 -3.104 -16.169 1.00 97.06 340 VAL A N 1
ATOM 2708 C CA . VAL A 1 340 ? 14.748 -3.133 -17.475 1.00 97.06 340 VAL A CA 1
ATOM 2709 C C . VAL A 1 340 ? 13.676 -3.329 -18.535 1.00 97.06 340 VAL A C 1
ATOM 2711 O O . VAL A 1 340 ? 12.979 -4.342 -18.518 1.00 97.06 340 VAL A O 1
ATOM 2714 N N . ALA A 1 341 ? 13.538 -2.380 -19.451 1.00 96.25 341 ALA A N 1
ATOM 2715 C CA . ALA A 1 341 ? 12.615 -2.429 -20.574 1.00 96.25 341 ALA A CA 1
ATOM 2716 C C . ALA A 1 341 ? 13.367 -2.637 -21.892 1.00 96.25 341 ALA A C 1
ATOM 2718 O O . ALA A 1 341 ? 14.508 -2.204 -22.066 1.00 96.25 341 ALA A O 1
ATOM 2719 N N . VAL A 1 342 ? 12.713 -3.296 -22.848 1.00 95.25 342 VAL A N 1
ATOM 2720 C CA . VAL A 1 342 ? 13.262 -3.457 -24.195 1.00 95.25 342 VAL A CA 1
ATOM 2721 C C . VAL A 1 342 ? 13.225 -2.134 -24.965 1.00 95.25 342 VAL A C 1
ATOM 2723 O O . VAL A 1 342 ? 12.188 -1.483 -25.085 1.00 95.25 342 VAL A O 1
ATOM 2726 N N . MET A 1 343 ? 14.359 -1.757 -25.542 1.00 96.12 343 MET A N 1
ATOM 2727 C CA . MET A 1 343 ? 14.484 -0.635 -26.458 1.00 96.12 343 MET A CA 1
ATOM 2728 C C . MET A 1 343 ? 14.850 -1.178 -27.836 1.00 96.12 343 MET A C 1
ATOM 2730 O O . MET A 1 343 ? 15.964 -1.640 -28.070 1.00 96.12 343 MET A O 1
ATOM 2734 N N . ASN A 1 344 ? 13.884 -1.169 -28.752 1.00 94.88 344 ASN A N 1
ATOM 2735 C CA . ASN A 1 344 ? 14.016 -1.756 -30.088 1.00 94.88 344 ASN A CA 1
ATOM 2736 C C . ASN A 1 344 ? 13.734 -0.770 -31.227 1.00 94.88 344 ASN A C 1
ATOM 2738 O O . ASN A 1 344 ? 13.631 -1.193 -32.377 1.00 94.88 344 ASN A O 1
ATOM 2742 N N . ASN A 1 345 ? 13.598 0.517 -30.911 1.00 95.19 345 ASN A N 1
ATOM 2743 C CA . ASN A 1 345 ? 13.286 1.564 -31.870 1.00 95.19 345 ASN A CA 1
ATOM 2744 C C . ASN A 1 345 ? 14.127 2.820 -31.567 1.00 95.19 345 ASN A C 1
ATOM 2746 O O . ASN A 1 345 ? 13.971 3.392 -30.486 1.00 95.19 345 ASN A O 1
ATOM 2750 N N . PRO A 1 346 ? 14.980 3.288 -32.498 1.00 96.06 346 PRO A N 1
ATOM 2751 C CA . PRO A 1 346 ? 15.761 4.511 -32.313 1.00 96.06 346 PRO A CA 1
ATOM 2752 C C . PRO A 1 346 ? 14.914 5.766 -32.056 1.00 96.06 346 PRO A C 1
ATOM 2754 O O . PRO A 1 346 ? 15.340 6.627 -31.291 1.00 96.06 346 PRO A O 1
ATOM 2757 N N . ARG A 1 347 ? 13.700 5.860 -32.628 1.00 94.75 347 ARG A N 1
ATOM 2758 C CA . ARG A 1 347 ? 12.765 6.970 -32.360 1.00 94.75 347 ARG A CA 1
ATOM 2759 C C . ARG A 1 347 ? 12.326 6.982 -30.896 1.00 94.75 347 ARG A C 1
ATOM 2761 O O . ARG A 1 347 ? 12.314 8.035 -30.275 1.00 94.75 347 ARG A O 1
ATOM 2768 N N . ASP A 1 348 ? 12.011 5.816 -30.335 1.00 95.12 348 ASP A N 1
ATOM 2769 C CA . ASP A 1 348 ? 11.602 5.704 -28.929 1.00 95.12 348 ASP A CA 1
ATOM 2770 C C . ASP A 1 348 ? 12.761 6.020 -27.978 1.00 95.12 348 ASP A C 1
ATOM 2772 O O . ASP A 1 348 ? 12.546 6.603 -26.919 1.00 95.12 348 ASP A O 1
ATOM 2776 N N . PHE A 1 349 ? 13.993 5.680 -28.366 1.00 97.31 349 PHE A N 1
ATOM 2777 C CA . PHE A 1 349 ? 15.181 6.058 -27.604 1.00 97.31 349 PHE A CA 1
ATOM 2778 C C . PHE A 1 349 ? 15.439 7.569 -27.648 1.00 97.31 349 PHE A C 1
ATOM 2780 O O . PHE A 1 349 ? 15.786 8.149 -26.623 1.00 97.31 349 PHE A O 1
ATOM 2787 N N . ALA A 1 350 ? 15.227 8.217 -28.800 1.00 96.94 350 ALA A N 1
ATOM 2788 C CA . ALA A 1 350 ? 15.300 9.673 -28.912 1.00 96.94 350 ALA A CA 1
ATOM 2789 C C . ALA A 1 350 ? 14.247 10.358 -28.027 1.00 96.94 350 ALA A C 1
ATOM 2791 O O . ALA A 1 350 ? 14.601 11.252 -27.271 1.00 96.94 350 ALA A O 1
ATOM 2792 N N . LEU A 1 351 ? 12.997 9.878 -28.017 1.00 96.62 351 LEU A N 1
ATOM 2793 C CA . LEU A 1 351 ? 11.956 10.379 -27.106 1.00 96.62 351 LEU A CA 1
ATOM 2794 C C . LEU A 1 351 ? 12.356 10.212 -25.630 1.00 96.62 351 LEU A C 1
ATOM 2796 O O . LEU A 1 351 ? 12.250 11.151 -24.848 1.00 96.62 351 LEU A O 1
ATOM 2800 N N . ALA A 1 352 ? 12.893 9.049 -25.250 1.00 97.44 352 ALA A N 1
ATOM 2801 C CA . ALA A 1 352 ? 13.376 8.818 -23.889 1.00 97.44 352 ALA A CA 1
ATOM 2802 C C . ALA A 1 352 ? 14.531 9.757 -23.498 1.00 97.44 352 ALA A C 1
ATOM 2804 O O . ALA A 1 352 ? 14.587 10.218 -22.361 1.00 97.44 352 ALA A O 1
ATOM 2805 N N . ARG A 1 353 ? 15.444 10.047 -24.431 1.00 97.62 353 ARG A N 1
ATOM 2806 C CA . ARG A 1 353 ? 16.604 10.919 -24.208 1.00 97.62 353 ARG A CA 1
ATOM 2807 C C . ARG A 1 353 ? 16.235 12.400 -24.170 1.00 97.62 353 ARG A C 1
ATOM 2809 O O . ARG A 1 353 ? 16.707 13.110 -23.287 1.00 97.62 353 ARG A O 1
ATOM 2816 N N . ASP A 1 354 ? 15.449 12.841 -25.144 1.00 97.31 354 ASP A N 1
ATOM 2817 C CA . ASP A 1 354 ? 15.249 14.255 -25.462 1.00 97.31 354 ASP A CA 1
ATOM 2818 C C . ASP A 1 354 ? 13.965 14.801 -24.824 1.00 97.31 354 ASP A C 1
ATOM 2820 O O . ASP A 1 354 ? 13.938 15.948 -24.386 1.00 97.31 354 ASP A O 1
ATOM 2824 N N . GLU A 1 355 ? 12.922 13.973 -24.709 1.00 96.62 355 GLU A N 1
ATOM 2825 C CA . GLU A 1 355 ? 11.640 14.350 -24.099 1.00 96.62 355 GLU A CA 1
ATOM 2826 C C . GLU A 1 355 ? 11.407 13.732 -22.712 1.00 96.62 355 GLU A C 1
ATOM 2828 O O . GLU A 1 355 ? 10.441 14.079 -22.034 1.00 96.62 355 GLU A O 1
ATOM 2833 N N . GLY A 1 356 ? 12.280 12.825 -22.263 1.00 97.44 356 GLY A N 1
ATOM 2834 C CA . GLY A 1 356 ? 12.259 12.307 -20.895 1.00 97.44 356 GLY A CA 1
ATOM 2835 C C . GLY A 1 356 ? 11.088 11.374 -20.590 1.00 97.44 356 GLY A C 1
ATOM 2836 O O . GLY A 1 356 ? 10.555 11.394 -19.480 1.00 97.44 356 GLY A O 1
ATOM 2837 N N . TRP A 1 357 ? 10.658 10.536 -21.539 1.00 97.56 357 TRP A N 1
ATOM 2838 C CA . TRP A 1 357 ? 9.625 9.532 -21.262 1.00 97.56 357 TRP A CA 1
ATOM 2839 C C . TRP A 1 357 ? 9.767 8.243 -22.078 1.00 97.56 357 TRP A C 1
ATOM 2841 O O . TRP A 1 357 ? 10.295 8.218 -23.186 1.00 97.56 357 TRP A O 1
ATOM 2851 N N . TYR A 1 358 ? 9.243 7.147 -21.530 1.00 97.44 358 TYR A N 1
ATOM 2852 C CA . TYR A 1 358 ? 9.122 5.851 -22.199 1.00 97.44 358 TYR A CA 1
ATOM 2853 C C . TYR A 1 358 ? 7.703 5.301 -22.039 1.00 97.44 358 TYR A C 1
ATOM 2855 O O . TYR A 1 358 ? 7.043 5.560 -21.037 1.00 97.44 358 TYR A O 1
ATOM 2863 N N . ARG A 1 359 ? 7.211 4.526 -23.012 1.00 95.50 359 ARG A N 1
ATOM 2864 C CA . ARG A 1 359 ? 5.846 3.974 -22.976 1.00 95.50 359 ARG A CA 1
ATOM 2865 C C . ARG A 1 359 ? 5.817 2.470 -22.751 1.00 95.50 359 ARG A C 1
ATOM 2867 O O . ARG A 1 359 ? 6.513 1.717 -23.426 1.00 95.50 359 ARG A O 1
ATOM 2874 N N . ILE A 1 360 ? 4.908 2.022 -21.891 1.00 95.69 360 ILE A N 1
ATOM 2875 C CA . ILE A 1 360 ? 4.595 0.606 -21.675 1.00 95.69 360 ILE A CA 1
ATOM 2876 C C . ILE A 1 360 ? 3.112 0.394 -22.008 1.00 95.69 360 ILE A C 1
ATOM 2878 O O . ILE A 1 360 ? 2.267 1.020 -21.372 1.00 95.69 360 ILE A O 1
ATOM 2882 N N . PRO A 1 361 ? 2.747 -0.466 -22.981 1.00 94.81 361 PRO A N 1
ATOM 2883 C CA . PRO A 1 361 ? 1.340 -0.766 -23.246 1.00 94.81 361 PRO A CA 1
ATOM 2884 C C . PRO A 1 361 ? 0.674 -1.338 -21.994 1.00 94.81 361 PRO A C 1
ATOM 2886 O O . PRO A 1 361 ? 1.157 -2.337 -21.459 1.00 94.81 361 PRO A O 1
ATOM 2889 N N . LEU A 1 362 ? -0.447 -0.757 -21.552 1.00 92.75 362 LEU A N 1
ATOM 2890 C CA . LEU A 1 362 ? -1.097 -1.139 -20.293 1.00 92.75 362 LEU A CA 1
ATOM 2891 C C . LEU A 1 362 ? -1.474 -2.629 -20.282 1.00 92.75 362 LEU A C 1
ATOM 2893 O O . LEU A 1 362 ? -1.180 -3.346 -19.330 1.00 92.75 362 LEU A O 1
ATOM 2897 N N . ALA A 1 363 ? -2.028 -3.118 -21.395 1.00 90.06 363 ALA A N 1
ATOM 2898 C CA . ALA A 1 363 ? -2.427 -4.516 -21.576 1.00 90.06 363 ALA A CA 1
ATOM 2899 C C . ALA A 1 363 ? -1.254 -5.519 -21.577 1.00 90.06 363 ALA A C 1
ATOM 2901 O O . ALA A 1 363 ? -1.472 -6.724 -21.505 1.00 90.06 363 ALA A O 1
ATOM 2902 N N . ARG A 1 364 ? -0.008 -5.042 -21.702 1.00 89.75 364 ARG A N 1
ATOM 2903 C CA . ARG A 1 364 ? 1.211 -5.870 -21.716 1.00 89.75 364 ARG A CA 1
ATOM 2904 C C . ARG A 1 364 ? 2.182 -5.493 -20.597 1.00 89.75 364 ARG A C 1
ATOM 2906 O O . ARG A 1 364 ? 3.334 -5.926 -20.632 1.00 89.75 364 ARG A O 1
ATOM 2913 N N . ALA A 1 365 ? 1.744 -4.671 -19.644 1.00 89.75 365 ALA A N 1
ATOM 2914 C CA . ALA A 1 365 ? 2.575 -4.248 -18.531 1.00 89.75 365 ALA A CA 1
ATOM 2915 C C . ALA A 1 365 ? 3.003 -5.470 -17.697 1.00 89.75 365 ALA A C 1
ATOM 2917 O O . ALA A 1 365 ? 2.188 -6.371 -17.464 1.00 89.75 365 ALA A O 1
ATOM 2918 N N . PRO A 1 366 ? 4.262 -5.523 -17.229 1.00 86.56 366 PRO A N 1
ATOM 2919 C CA . PRO A 1 366 ? 4.737 -6.636 -16.418 1.00 86.56 366 PRO A CA 1
ATOM 2920 C C . PRO A 1 366 ? 3.959 -6.732 -15.098 1.00 86.56 366 PRO A C 1
ATOM 2922 O O . PRO A 1 366 ? 3.295 -5.789 -14.660 1.00 86.56 366 PRO A O 1
ATOM 2925 N N . ARG A 1 367 ? 4.057 -7.885 -14.425 1.00 81.94 367 ARG A N 1
ATOM 2926 C CA . ARG A 1 367 ? 3.479 -8.068 -13.078 1.00 81.94 367 ARG A CA 1
ATOM 2927 C C . ARG A 1 367 ? 4.018 -7.053 -12.073 1.00 81.94 367 ARG A C 1
ATOM 2929 O O . ARG A 1 367 ? 3.284 -6.660 -11.181 1.00 81.94 367 ARG A O 1
ATOM 2936 N N . LEU A 1 368 ? 5.278 -6.669 -12.252 1.00 86.25 368 LEU A N 1
ATOM 2937 C CA . LEU A 1 368 ? 5.988 -5.671 -11.473 1.00 86.25 368 LEU A CA 1
ATOM 2938 C C . LEU A 1 368 ? 6.342 -4.503 -12.393 1.00 86.25 368 LEU A C 1
ATOM 2940 O O . LEU A 1 368 ? 7.374 -4.543 -13.061 1.00 86.25 368 LEU A O 1
ATOM 2944 N N . VAL A 1 369 ? 5.444 -3.522 -12.502 1.00 91.62 369 VAL A N 1
ATOM 2945 C CA . VAL A 1 369 ? 5.653 -2.348 -13.372 1.00 91.62 369 VAL A CA 1
ATOM 2946 C C . VAL A 1 369 ? 6.305 -1.194 -12.624 1.00 91.62 369 VAL A C 1
ATOM 2948 O O . VAL A 1 369 ? 7.034 -0.415 -13.229 1.00 91.62 369 VAL A O 1
ATOM 2951 N N . ALA A 1 370 ? 6.070 -1.098 -11.316 1.00 91.81 370 ALA A N 1
ATOM 2952 C CA . ALA A 1 370 ? 6.588 -0.004 -10.520 1.00 91.81 370 ALA A CA 1
ATOM 2953 C C . ALA A 1 370 ? 8.096 -0.151 -10.300 1.00 91.81 370 ALA A C 1
ATOM 2955 O O . ALA A 1 370 ? 8.602 -1.231 -9.991 1.00 91.81 370 ALA A O 1
ATOM 2956 N N . ALA A 1 371 ? 8.829 0.938 -10.446 1.00 92.81 371 ALA A N 1
ATOM 2957 C CA . ALA A 1 371 ? 10.255 0.997 -10.182 1.00 92.81 371 ALA A CA 1
ATOM 2958 C C . ALA A 1 371 ? 10.677 2.428 -9.841 1.00 92.81 371 ALA A C 1
ATOM 2960 O O . ALA A 1 371 ? 9.970 3.387 -10.163 1.00 92.81 371 ALA A O 1
ATOM 2961 N N . ASP A 1 372 ? 11.849 2.545 -9.222 1.00 93.12 372 ASP A N 1
ATOM 2962 C CA . ASP A 1 372 ? 12.523 3.813 -8.948 1.00 93.12 372 ASP A CA 1
ATOM 2963 C C . ASP A 1 372 ? 13.373 4.258 -10.156 1.00 93.12 372 ASP A C 1
ATOM 2965 O O . ASP A 1 372 ? 13.569 5.452 -10.384 1.00 93.12 372 ASP A O 1
ATOM 2969 N N . TYR A 1 373 ? 13.843 3.301 -10.964 1.00 95.88 373 TYR A N 1
ATOM 2970 C CA . TYR A 1 373 ? 14.639 3.516 -12.171 1.00 95.88 373 TYR A CA 1
ATOM 2971 C C . TYR A 1 373 ? 14.128 2.677 -13.346 1.00 95.88 373 TYR A C 1
ATOM 2973 O O . TYR A 1 373 ? 13.661 1.549 -13.182 1.00 95.88 373 TYR A O 1
ATOM 2981 N N . LEU A 1 374 ? 14.290 3.209 -14.554 1.00 97.81 374 LEU A N 1
ATOM 2982 C CA . LEU A 1 374 ? 14.073 2.499 -15.809 1.00 97.81 374 LEU A CA 1
ATOM 2983 C C . LEU A 1 374 ? 15.424 2.288 -16.494 1.00 97.81 374 LEU A C 1
ATOM 2985 O O . LEU A 1 374 ? 16.199 3.233 -16.614 1.00 97.81 374 LEU A O 1
ATOM 2989 N N . ALA A 1 375 ? 15.708 1.073 -16.949 1.00 98.25 375 ALA A N 1
ATOM 2990 C CA . ALA A 1 375 ? 16.908 0.744 -17.717 1.00 98.25 375 ALA A CA 1
ATOM 2991 C C . ALA A 1 375 ? 16.535 0.196 -19.097 1.00 98.25 375 ALA A C 1
ATOM 2993 O O . ALA A 1 375 ? 15.462 -0.378 -19.268 1.00 98.25 375 ALA A O 1
ATOM 2994 N N . PHE A 1 376 ? 17.412 0.354 -20.088 1.00 97.81 376 PHE A N 1
ATOM 2995 C CA . PHE A 1 376 ? 17.096 0.029 -21.480 1.00 97.81 376 PHE A CA 1
ATOM 2996 C C . PHE A 1 376 ? 17.984 -1.071 -22.034 1.00 97.81 376 PHE A C 1
ATOM 2998 O O . PHE A 1 376 ? 19.175 -0.863 -22.249 1.00 97.81 376 PHE A O 1
ATOM 3005 N N . TYR A 1 377 ? 17.378 -2.221 -22.325 1.00 97.31 377 TYR A N 1
ATOM 3006 C CA . TYR A 1 377 ? 18.000 -3.273 -23.118 1.00 97.31 377 TYR A CA 1
ATOM 3007 C C . TYR A 1 377 ? 17.892 -2.934 -24.608 1.00 97.31 377 TYR A C 1
ATOM 3009 O O . TYR A 1 377 ? 16.816 -3.057 -25.198 1.00 97.31 377 TYR A O 1
ATOM 3017 N N . GLN A 1 378 ? 18.992 -2.495 -25.215 1.00 96.56 378 GLN A N 1
ATOM 3018 C CA . GLN A 1 378 ? 19.056 -2.128 -26.629 1.00 96.56 378 GLN A CA 1
ATOM 3019 C C . GLN A 1 378 ? 19.148 -3.379 -27.512 1.00 96.56 378 GLN A C 1
ATOM 3021 O O . GLN A 1 378 ? 19.960 -4.269 -27.274 1.00 96.56 378 GLN A O 1
ATOM 3026 N N . THR A 1 379 ? 18.311 -3.471 -28.546 1.00 94.81 379 THR A N 1
ATOM 3027 C CA . THR A 1 379 ? 18.334 -4.596 -29.501 1.00 94.81 379 THR A CA 1
ATOM 3028 C C . THR A 1 379 ? 19.289 -4.343 -30.676 1.00 94.81 379 THR A C 1
ATOM 3030 O O . THR A 1 379 ? 19.964 -3.318 -30.736 1.00 94.81 379 THR A O 1
ATOM 3033 N N . ARG A 1 380 ? 19.317 -5.263 -31.656 1.00 94.69 380 ARG A N 1
ATOM 3034 C CA . ARG A 1 380 ? 20.138 -5.194 -32.884 1.00 94.69 380 ARG A CA 1
ATOM 3035 C C . ARG A 1 380 ? 20.171 -3.826 -33.579 1.00 94.69 380 ARG A C 1
ATOM 3037 O O . ARG A 1 380 ? 21.169 -3.497 -34.208 1.00 94.69 380 ARG A O 1
ATOM 3044 N N . VAL A 1 381 ? 19.089 -3.051 -33.511 1.00 96.12 381 VAL A N 1
ATOM 3045 C CA . VAL A 1 381 ? 18.974 -1.762 -34.220 1.00 96.12 381 VAL A CA 1
ATOM 3046 C C . VAL A 1 381 ? 19.942 -0.687 -33.704 1.00 96.12 381 VAL A C 1
ATOM 3048 O O . VAL A 1 381 ? 20.079 0.345 -34.350 1.00 96.12 381 VAL A O 1
ATOM 3051 N N . PHE A 1 382 ? 20.614 -0.924 -32.572 1.00 96.50 382 PHE A N 1
ATOM 3052 C CA . PHE A 1 382 ? 21.554 0.008 -31.940 1.00 96.50 382 PHE A CA 1
ATOM 3053 C C . PHE A 1 382 ? 23.035 -0.267 -32.255 1.00 96.50 382 PHE A C 1
ATOM 3055 O O . PHE A 1 382 ? 23.906 0.298 -31.601 1.00 96.50 382 PHE A O 1
ATOM 3062 N N . GLY A 1 383 ? 23.339 -1.104 -33.255 1.00 94.94 383 GLY A N 1
ATOM 3063 C CA . GLY A 1 383 ? 24.712 -1.300 -33.741 1.00 94.94 383 GLY A CA 1
ATOM 3064 C C . GLY A 1 383 ? 25.670 -1.752 -32.637 1.00 94.94 383 GLY A C 1
ATOM 3065 O O . GLY A 1 383 ? 25.438 -2.786 -32.016 1.00 94.94 383 GLY A O 1
ATOM 3066 N N . ASP A 1 384 ? 26.711 -0.962 -32.375 1.00 93.88 384 ASP A N 1
ATOM 3067 C CA . ASP A 1 384 ? 27.755 -1.265 -31.382 1.00 93.88 384 ASP A CA 1
ATOM 3068 C C . ASP A 1 384 ? 27.232 -1.342 -29.937 1.00 93.88 384 ASP A C 1
ATOM 3070 O O . ASP A 1 384 ? 27.863 -1.954 -29.078 1.00 93.88 384 ASP A O 1
ATOM 3074 N N . GLU A 1 385 ? 26.064 -0.756 -29.659 1.00 95.81 385 GLU A N 1
ATOM 3075 C CA . GLU A 1 385 ? 25.411 -0.812 -28.344 1.00 95.81 385 GLU A CA 1
ATOM 3076 C C . GLU A 1 385 ? 24.327 -1.897 -28.256 1.00 95.81 385 GLU A C 1
ATOM 3078 O O . GLU A 1 385 ? 23.625 -2.009 -27.247 1.00 95.81 385 GLU A O 1
ATOM 3083 N N . ALA A 1 386 ? 24.156 -2.697 -29.310 1.00 94.94 386 ALA A N 1
ATOM 3084 C CA . ALA A 1 386 ? 23.141 -3.735 -29.358 1.00 94.94 386 ALA A CA 1
ATOM 3085 C C . ALA A 1 386 ? 23.381 -4.858 -28.341 1.00 94.94 386 ALA A C 1
ATOM 3087 O O . ALA A 1 386 ? 24.500 -5.177 -27.945 1.00 94.94 386 ALA A O 1
ATOM 3088 N N . TRP A 1 387 ? 22.281 -5.522 -27.991 1.00 94.75 387 TRP A N 1
ATOM 3089 C CA . TRP A 1 387 ? 22.229 -6.695 -27.125 1.00 94.75 387 TRP A CA 1
ATOM 3090 C C . TRP A 1 387 ? 22.768 -6.453 -25.718 1.00 94.75 387 TRP A C 1
ATOM 3092 O O . TRP A 1 387 ? 23.217 -7.392 -25.065 1.00 94.75 387 TRP A O 1
ATOM 3102 N N . ALA A 1 388 ? 22.679 -5.224 -25.218 1.00 96.31 388 ALA A N 1
ATOM 3103 C CA . ALA A 1 388 ? 23.135 -4.868 -23.884 1.00 96.31 388 ALA A CA 1
ATOM 3104 C C . ALA A 1 388 ? 22.203 -3.858 -23.211 1.00 96.31 388 ALA A C 1
ATOM 3106 O O . ALA A 1 388 ? 21.447 -3.140 -23.869 1.00 96.31 388 ALA A O 1
ATOM 3107 N N . VAL A 1 389 ? 22.265 -3.799 -21.880 1.00 98.00 389 VAL A N 1
ATOM 3108 C CA . VAL A 1 389 ? 21.784 -2.631 -21.137 1.00 98.00 389 VAL A CA 1
ATOM 3109 C C . VAL A 1 389 ? 22.929 -1.634 -21.042 1.00 98.00 389 VAL A C 1
ATOM 3111 O O . VAL A 1 389 ? 23.973 -1.959 -20.476 1.00 98.00 389 VAL A O 1
ATOM 3114 N N . ASN A 1 390 ? 22.736 -0.435 -21.590 1.00 98.00 390 ASN A N 1
ATOM 3115 C CA . ASN A 1 390 ? 23.753 0.625 -21.571 1.00 98.00 390 ASN A CA 1
ATOM 3116 C C . ASN A 1 390 ? 23.301 1.871 -20.807 1.00 98.00 390 ASN A C 1
ATOM 3118 O O . ASN A 1 390 ? 24.145 2.616 -20.313 1.00 98.00 390 ASN A O 1
ATOM 3122 N N . TYR A 1 391 ? 21.990 2.099 -20.705 1.00 98.31 391 TYR A N 1
ATOM 3123 C CA . TYR A 1 391 ? 21.422 3.321 -20.144 1.00 98.31 391 TYR A CA 1
ATOM 3124 C C . TYR A 1 391 ? 20.360 3.022 -19.099 1.00 98.31 391 TYR A C 1
ATOM 3126 O O . TYR A 1 391 ? 19.616 2.044 -19.209 1.00 98.31 391 TYR A O 1
ATOM 3134 N N . TYR A 1 392 ? 20.267 3.913 -18.120 1.00 98.44 392 TYR A N 1
ATOM 3135 C CA . TYR A 1 392 ? 19.222 3.924 -17.109 1.00 98.44 392 TYR A CA 1
ATOM 3136 C C . TYR A 1 392 ? 18.874 5.359 -16.705 1.00 98.44 392 TYR A C 1
ATOM 3138 O O . TYR A 1 392 ? 19.658 6.278 -16.925 1.00 98.44 392 TYR A O 1
ATOM 3146 N N . ALA A 1 393 ? 17.692 5.571 -16.138 1.00 97.88 393 ALA A N 1
ATOM 3147 C CA . ALA A 1 393 ? 17.233 6.877 -15.685 1.00 97.88 393 ALA A CA 1
ATOM 3148 C C . ALA A 1 393 ? 16.306 6.746 -14.470 1.00 97.88 393 ALA A C 1
ATOM 3150 O O . ALA A 1 393 ? 15.572 5.759 -14.376 1.00 97.88 393 ALA A O 1
ATOM 3151 N N . PRO A 1 394 ? 16.310 7.720 -13.539 1.00 96.81 394 PRO A N 1
ATOM 3152 C CA . PRO A 1 394 ? 15.352 7.739 -12.441 1.00 96.81 394 PRO A CA 1
ATOM 3153 C C . PRO A 1 394 ? 13.946 7.984 -12.990 1.00 96.81 394 PRO A C 1
ATOM 3155 O O . PRO A 1 394 ? 13.746 8.895 -13.794 1.00 96.81 394 PRO A O 1
ATOM 3158 N N . ILE A 1 395 ? 12.968 7.208 -12.539 1.00 96.94 395 ILE A N 1
ATOM 3159 C CA . ILE A 1 395 ? 11.559 7.427 -12.874 1.00 96.94 395 ILE A CA 1
ATOM 3160 C C . ILE A 1 395 ? 11.057 8.626 -12.072 1.00 96.94 395 ILE A C 1
ATOM 3162 O O . ILE A 1 395 ? 11.336 8.746 -10.884 1.00 96.94 395 ILE A O 1
ATOM 3166 N N . ARG A 1 396 ? 10.332 9.541 -12.707 1.00 95.62 396 ARG A N 1
ATOM 3167 C CA . ARG A 1 396 ? 9.737 10.729 -12.078 1.00 95.62 396 ARG A CA 1
ATOM 3168 C C . ARG A 1 396 ? 8.255 10.539 -11.803 1.00 95.62 396 ARG A C 1
ATOM 3170 O O . ARG A 1 396 ? 7.803 10.900 -10.722 1.00 95.62 396 ARG A O 1
ATOM 3177 N N . GLY A 1 397 ? 7.547 9.889 -12.717 1.00 96.44 397 GLY A N 1
ATOM 3178 C CA . GLY A 1 397 ? 6.111 9.697 -12.618 1.00 96.44 397 GLY A CA 1
ATOM 3179 C C . GLY A 1 397 ? 5.594 8.645 -13.588 1.00 96.44 397 GLY A C 1
ATOM 3180 O O . GLY A 1 397 ? 6.318 8.135 -14.445 1.00 96.44 397 GLY A O 1
ATOM 3181 N N . TYR A 1 398 ? 4.316 8.326 -13.430 1.00 97.38 398 TYR A N 1
ATOM 3182 C CA . TYR A 1 398 ? 3.552 7.487 -14.342 1.00 97.38 398 TYR A CA 1
ATOM 3183 C C . TYR A 1 398 ? 2.314 8.275 -14.743 1.00 97.38 398 TYR A C 1
ATOM 3185 O O . TYR A 1 398 ? 1.652 8.840 -13.877 1.00 97.38 398 TYR A O 1
ATOM 3193 N N . ARG A 1 399 ? 1.982 8.278 -16.032 1.00 96.69 399 ARG A N 1
ATOM 3194 C CA . ARG A 1 399 ? 0.672 8.717 -16.515 1.00 96.69 399 ARG A CA 1
ATOM 3195 C C . ARG A 1 399 ? -0.011 7.604 -17.290 1.00 96.69 399 ARG A C 1
ATOM 3197 O O . ARG A 1 399 ? 0.662 6.866 -18.010 1.00 96.69 399 ARG A O 1
ATOM 3204 N N . VAL A 1 400 ? -1.321 7.476 -17.169 1.00 94.69 400 VAL A N 1
ATOM 3205 C CA . VAL A 1 400 ? -2.141 6.586 -17.991 1.00 94.69 400 VAL A CA 1
ATOM 3206 C C . VAL A 1 400 ? -2.759 7.422 -19.097 1.00 94.69 400 VAL A C 1
ATOM 3208 O O . VAL A 1 400 ? -3.622 8.252 -18.857 1.00 94.69 400 VAL A O 1
ATOM 3211 N N . VAL A 1 401 ? -2.290 7.202 -20.320 1.00 95.62 401 VAL A N 1
ATOM 3212 C CA . VAL A 1 401 ? -2.681 7.984 -21.500 1.00 95.62 401 VAL A CA 1
ATOM 3213 C C . VAL A 1 401 ? -2.941 7.060 -22.681 1.00 95.62 401 VAL A C 1
ATOM 3215 O O . VAL A 1 401 ? -2.451 5.927 -22.731 1.00 95.62 401 VAL A O 1
ATOM 3218 N N . THR A 1 402 ? -3.714 7.520 -23.651 1.00 95.81 402 THR A N 1
ATOM 3219 C CA . THR A 1 402 ? -3.913 6.812 -24.915 1.00 95.81 402 THR A CA 1
ATOM 3220 C C . THR A 1 402 ? -2.707 6.974 -25.840 1.00 95.81 402 THR A C 1
ATOM 3222 O O . THR A 1 402 ? -1.862 7.859 -25.679 1.00 95.81 402 THR A O 1
ATOM 3225 N N . ARG A 1 403 ? -2.596 6.107 -26.852 1.00 94.94 403 ARG A N 1
ATOM 3226 C CA . ARG A 1 403 ? -1.525 6.222 -27.850 1.00 94.94 403 ARG A CA 1
ATOM 3227 C C . ARG A 1 403 ? -1.584 7.539 -28.618 1.00 94.94 403 ARG A C 1
ATOM 3229 O O . ARG A 1 403 ? -0.526 8.093 -28.892 1.00 94.94 403 ARG A O 1
ATOM 3236 N N . VAL A 1 404 ? -2.776 8.000 -28.989 1.00 95.44 404 VAL A N 1
ATOM 3237 C CA . VAL A 1 404 ? -2.933 9.246 -29.754 1.00 95.44 404 VAL A CA 1
ATOM 3238 C C . VAL A 1 404 ? -2.492 10.468 -28.944 1.00 95.44 404 VAL A C 1
ATOM 3240 O O . VAL A 1 404 ? -1.944 11.401 -29.513 1.00 95.44 404 VAL A O 1
ATOM 3243 N N . GLU A 1 405 ? -2.622 10.432 -27.616 1.00 94.50 405 GLU A N 1
ATOM 3244 C CA . GLU A 1 405 ? -2.074 11.473 -26.735 1.00 94.50 405 GLU A CA 1
ATOM 3245 C C . GLU A 1 405 ? -0.542 11.405 -26.628 1.00 94.50 405 GLU A C 1
ATOM 3247 O O . GLU A 1 405 ? 0.115 12.436 -26.517 1.00 94.50 405 GLU A O 1
ATOM 3252 N N . LEU A 1 406 ? 0.047 10.203 -26.683 1.00 93.50 406 LEU A N 1
ATOM 3253 C CA . LEU A 1 406 ? 1.507 10.019 -26.683 1.00 93.50 406 LEU A CA 1
ATOM 3254 C C . LEU A 1 406 ? 2.173 10.395 -28.007 1.00 93.50 406 LEU A C 1
ATOM 3256 O O . LEU A 1 406 ? 3.322 10.826 -28.016 1.00 93.50 406 LEU A O 1
ATOM 3260 N N . LEU A 1 407 ? 1.501 10.113 -29.120 1.00 92.50 407 LEU A N 1
ATOM 3261 C CA . LEU A 1 407 ? 2.025 10.226 -30.478 1.00 92.50 407 LEU A CA 1
ATOM 3262 C C . LEU A 1 407 ? 0.956 10.896 -31.359 1.00 92.50 407 LEU A C 1
ATOM 3264 O O . LEU A 1 407 ? 0.310 10.210 -32.157 1.00 92.50 407 LEU A O 1
ATOM 3268 N N . PRO A 1 408 ? 0.755 12.219 -31.212 1.00 91.19 408 PRO A N 1
ATOM 3269 C CA . PRO A 1 408 ? -0.322 12.946 -31.891 1.00 91.19 408 PRO A CA 1
ATOM 3270 C C . PRO A 1 408 ? -0.193 12.939 -33.419 1.00 91.19 408 PRO A C 1
ATOM 3272 O O . PRO A 1 408 ? -1.200 13.050 -34.112 1.00 91.19 408 PRO A O 1
ATOM 3275 N N . ASP A 1 409 ? 1.016 12.732 -33.948 1.00 91.81 409 ASP A N 1
ATOM 3276 C CA . ASP A 1 409 ? 1.279 12.623 -35.389 1.00 91.81 409 ASP A CA 1
ATOM 3277 C C . ASP A 1 409 ? 0.838 11.276 -36.000 1.00 91.81 409 ASP A C 1
ATOM 3279 O O . ASP A 1 409 ? 0.944 11.076 -37.209 1.00 91.81 409 ASP A O 1
ATOM 3283 N N . GLU A 1 410 ? 0.356 10.325 -35.188 1.00 89.88 410 GLU A N 1
ATOM 3284 C CA . GLU A 1 410 ? -0.112 9.003 -35.633 1.00 89.88 410 GLU A CA 1
ATOM 3285 C C . GLU A 1 410 ? -1.599 8.744 -35.288 1.00 89.88 410 GLU A C 1
ATOM 3287 O O . GLU A 1 410 ? -1.921 7.702 -34.698 1.00 89.88 410 GLU A O 1
ATOM 3292 N N . PRO A 1 411 ? -2.537 9.648 -35.639 1.00 89.38 411 PRO A N 1
ATOM 3293 C CA . PRO A 1 411 ? -3.924 9.569 -35.172 1.00 89.38 411 PRO A CA 1
ATOM 3294 C C . PRO A 1 411 ? -4.688 8.358 -35.728 1.00 89.38 411 PRO A C 1
ATOM 3296 O O . PRO A 1 411 ? -5.537 7.798 -35.037 1.00 89.38 411 PRO A O 1
ATOM 3299 N N . ASP A 1 412 ? -4.342 7.901 -36.935 1.00 93.19 412 ASP A N 1
ATOM 3300 C CA . ASP A 1 412 ? -4.997 6.774 -37.615 1.00 93.19 412 ASP A CA 1
ATOM 3301 C C . ASP A 1 412 ? -4.366 5.409 -37.284 1.00 93.19 412 ASP A C 1
ATOM 3303 O O . ASP A 1 412 ? -4.692 4.385 -37.892 1.00 93.19 412 ASP A O 1
ATOM 3307 N N . HIS A 1 413 ? -3.434 5.355 -36.325 1.00 92.88 413 HIS A N 1
ATOM 3308 C CA . HIS A 1 413 ? -2.808 4.095 -35.937 1.00 92.88 413 HIS A CA 1
ATOM 3309 C C . HIS A 1 413 ? -3.870 3.113 -35.386 1.00 92.88 413 HIS A C 1
ATOM 3311 O O . HIS A 1 413 ? -4.678 3.506 -34.544 1.00 92.88 413 HIS A O 1
ATOM 3317 N N . PRO A 1 414 ? -3.840 1.802 -35.718 1.00 93.56 414 PRO A N 1
ATOM 3318 C CA . PRO A 1 414 ? -4.857 0.834 -35.262 1.00 93.56 414 PRO A CA 1
ATOM 3319 C C . PRO A 1 414 ? -5.038 0.748 -33.738 1.00 93.56 414 PRO A C 1
ATOM 3321 O O . PRO A 1 414 ? -6.061 0.293 -33.243 1.00 93.56 414 PRO A O 1
ATOM 3324 N N . ARG A 1 415 ? -4.011 1.175 -32.997 1.00 93.19 415 ARG A N 1
ATOM 3325 C CA . ARG A 1 415 ? -3.959 1.235 -31.526 1.00 93.19 415 ARG A CA 1
ATOM 3326 C C . ARG A 1 415 ? -4.073 2.651 -30.959 1.00 93.19 415 ARG A C 1
ATOM 3328 O O . ARG A 1 415 ? -3.639 2.873 -29.838 1.00 93.19 415 ARG A O 1
ATOM 3335 N N . ALA A 1 416 ? -4.566 3.624 -31.726 1.00 93.12 416 ALA A N 1
ATOM 3336 C CA . ALA A 1 416 ? -4.649 5.029 -31.312 1.00 93.12 416 ALA A CA 1
ATOM 3337 C C . ALA A 1 416 ? -5.374 5.207 -29.963 1.00 93.12 416 ALA A C 1
ATOM 3339 O O . ALA A 1 416 ? -4.962 6.021 -29.142 1.00 93.12 416 ALA A O 1
ATOM 3340 N N . LYS A 1 417 ? -6.398 4.382 -29.706 1.00 94.44 417 LYS A N 1
ATOM 3341 C CA . LYS A 1 417 ? -7.212 4.405 -28.480 1.00 94.44 417 LYS A CA 1
ATOM 3342 C C . LYS A 1 417 ? -6.719 3.467 -27.369 1.00 94.44 417 LYS A C 1
ATOM 3344 O O . LYS A 1 417 ? -7.305 3.455 -26.290 1.00 94.44 417 LYS A O 1
ATOM 3349 N N . ASP A 1 418 ? -5.672 2.677 -27.605 1.00 95.62 418 ASP A N 1
ATOM 3350 C CA . ASP A 1 418 ? -5.130 1.782 -26.578 1.00 95.62 418 ASP A CA 1
ATOM 3351 C C . ASP A 1 418 ? -4.461 2.609 -25.470 1.00 95.62 418 ASP A C 1
ATOM 3353 O O . ASP A 1 418 ? -3.780 3.596 -25.757 1.00 95.62 418 ASP A O 1
ATOM 3357 N N . ARG A 1 419 ? -4.611 2.179 -24.210 1.00 95.44 419 ARG A N 1
ATOM 3358 C CA . ARG A 1 419 ? -3.979 2.821 -23.045 1.00 95.44 419 ARG A CA 1
ATOM 3359 C C . ARG A 1 419 ? -2.538 2.355 -22.834 1.00 95.44 419 ARG A C 1
ATOM 3361 O O . ARG A 1 419 ? -2.206 1.174 -22.987 1.00 95.44 419 ARG A O 1
ATOM 3368 N N . TYR A 1 420 ? -1.695 3.280 -22.399 1.00 96.25 420 TYR A N 1
ATOM 3369 C CA . TYR A 1 420 ? -0.279 3.098 -22.112 1.00 96.25 420 TYR A CA 1
ATOM 3370 C C . TYR A 1 420 ? 0.069 3.757 -20.779 1.00 96.25 420 TYR A C 1
ATOM 3372 O O . TYR A 1 420 ? -0.456 4.815 -20.446 1.00 96.25 420 TYR A O 1
ATOM 3380 N N . TYR A 1 421 ? 1.018 3.164 -20.058 1.00 96.56 421 TYR A N 1
ATOM 3381 C CA . TYR A 1 421 ? 1.793 3.910 -19.077 1.00 96.56 421 TYR A CA 1
ATOM 3382 C C . TYR A 1 421 ? 2.814 4.769 -19.821 1.00 96.56 421 TYR A C 1
ATOM 3384 O O . TYR A 1 421 ? 3.713 4.228 -20.472 1.00 96.56 421 TYR A O 1
ATOM 3392 N N . LYS A 1 422 ? 2.697 6.091 -19.710 1.00 97.38 422 LYS A N 1
ATOM 3393 C CA . LYS A 1 422 ? 3.785 7.038 -19.945 1.00 97.38 422 LYS A CA 1
ATOM 3394 C C . LYS A 1 422 ? 4.637 7.073 -18.681 1.00 97.38 422 LYS A C 1
ATOM 3396 O O . LYS A 1 422 ? 4.231 7.641 -17.672 1.00 97.38 422 LYS A O 1
ATOM 3401 N N . VAL A 1 423 ? 5.786 6.417 -18.719 1.00 97.88 423 VAL A N 1
ATOM 3402 C CA . VAL A 1 423 ? 6.773 6.455 -17.641 1.00 97.88 423 VAL A CA 1
ATOM 3403 C C . VAL A 1 423 ? 7.648 7.676 -17.876 1.00 97.88 423 VAL A C 1
ATOM 3405 O O . VAL A 1 423 ? 8.447 7.699 -18.813 1.00 97.88 423 VAL A O 1
ATOM 3408 N N . GLU A 1 424 ? 7.466 8.702 -17.058 1.00 97.75 424 GLU A N 1
ATOM 3409 C CA . GLU A 1 424 ? 8.277 9.916 -17.095 1.00 97.75 424 GLU A CA 1
ATOM 3410 C C . GLU A 1 424 ? 9.608 9.627 -16.406 1.00 97.75 424 GLU A C 1
ATOM 3412 O O . GLU A 1 424 ? 9.640 9.044 -15.320 1.00 97.75 424 GLU A O 1
ATOM 3417 N N . ILE A 1 425 ? 10.713 10.001 -17.038 1.00 97.81 425 ILE A N 1
ATOM 3418 C CA . ILE A 1 425 ? 12.068 9.690 -16.587 1.00 97.81 425 ILE A CA 1
ATOM 3419 C C . ILE A 1 425 ? 12.932 10.949 -16.561 1.00 97.81 425 ILE A C 1
ATOM 3421 O O . ILE A 1 425 ? 12.709 11.913 -17.286 1.00 97.81 425 ILE A O 1
ATOM 3425 N N . GLY A 1 426 ? 13.935 10.946 -15.687 1.00 96.81 426 GLY A N 1
ATOM 3426 C CA . GLY A 1 426 ? 14.996 11.944 -15.713 1.00 96.81 426 GLY A CA 1
ATOM 3427 C C . GLY A 1 426 ? 15.968 11.733 -16.882 1.00 96.81 426 GLY A C 1
ATOM 3428 O O . GLY A 1 426 ? 15.783 10.830 -17.698 1.00 96.81 426 GLY A O 1
ATOM 3429 N N . PRO A 1 427 ? 17.051 12.527 -16.932 1.00 97.12 427 PRO A N 1
ATOM 3430 C CA . PRO A 1 427 ? 18.082 12.385 -17.952 1.00 97.12 427 PRO A CA 1
ATOM 3431 C C . PRO A 1 427 ? 18.665 10.969 -17.987 1.00 97.12 427 PRO A C 1
ATOM 3433 O O . PRO A 1 427 ? 18.929 10.375 -16.934 1.00 97.12 427 PRO A O 1
ATOM 3436 N N . LEU A 1 428 ? 18.903 10.456 -19.197 1.00 97.69 428 LEU A N 1
ATOM 3437 C CA . LEU A 1 428 ? 19.568 9.170 -19.382 1.00 97.69 428 LEU A CA 1
ATOM 3438 C C . LEU A 1 428 ? 20.994 9.222 -18.834 1.00 97.69 428 LEU A C 1
ATOM 3440 O O . LEU A 1 428 ? 21.791 10.092 -19.183 1.00 97.69 428 LEU A O 1
ATOM 3444 N N . GLN A 1 429 ? 21.324 8.233 -18.017 1.00 97.81 429 GLN A N 1
ATOM 3445 C CA . GLN A 1 429 ? 22.656 8.001 -17.489 1.00 97.81 429 GLN A CA 1
ATOM 3446 C C . GLN A 1 429 ? 23.235 6.764 -18.156 1.00 97.81 429 GLN A C 1
ATOM 3448 O O . GLN A 1 429 ? 22.581 5.722 -18.242 1.00 97.81 429 GLN A O 1
ATOM 3453 N N . ARG A 1 430 ? 24.477 6.870 -18.630 1.00 97.75 430 ARG A N 1
ATOM 3454 C CA . ARG A 1 430 ? 25.207 5.716 -19.148 1.00 97.75 430 ARG A CA 1
ATOM 3455 C C . ARG A 1 430 ? 25.708 4.880 -17.974 1.00 97.75 430 ARG A C 1
ATOM 3457 O O . ARG A 1 430 ? 26.255 5.425 -17.016 1.00 97.75 430 ARG A O 1
ATOM 3464 N N . LEU A 1 431 ? 25.536 3.566 -18.051 1.00 97.31 431 LEU A N 1
ATOM 3465 C CA . LEU A 1 431 ? 26.130 2.653 -17.085 1.00 97.31 431 LEU A CA 1
ATOM 3466 C C . LEU A 1 431 ? 27.663 2.720 -17.175 1.00 97.31 431 LEU A C 1
ATOM 3468 O O . LEU A 1 431 ? 28.200 2.821 -18.282 1.00 97.31 431 LEU A O 1
ATOM 3472 N N . PRO A 1 432 ? 28.387 2.600 -16.045 1.00 92.75 432 PRO A N 1
ATOM 3473 C CA . PRO A 1 432 ? 29.849 2.540 -16.058 1.00 92.75 432 PRO A CA 1
ATOM 3474 C C . PRO A 1 432 ? 30.394 1.394 -16.917 1.00 92.75 432 PRO A C 1
ATOM 3476 O O . PRO A 1 432 ? 31.498 1.483 -17.454 1.00 92.75 432 PRO A O 1
ATOM 3479 N N . ARG A 1 433 ? 29.628 0.301 -17.029 1.00 94.25 433 ARG A N 1
ATOM 3480 C CA . ARG A 1 433 ? 29.916 -0.853 -17.882 1.00 94.25 433 ARG A CA 1
ATOM 3481 C C . ARG A 1 433 ? 28.617 -1.350 -18.524 1.00 94.25 433 ARG A C 1
ATOM 3483 O O . ARG A 1 433 ? 27.614 -1.431 -17.815 1.00 94.25 433 ARG A O 1
ATOM 3490 N N . PRO A 1 434 ? 28.619 -1.690 -19.824 1.00 96.62 434 PRO A N 1
ATOM 3491 C CA . PRO A 1 434 ? 27.454 -2.287 -20.464 1.00 96.62 434 PRO A CA 1
ATOM 3492 C C . PRO A 1 434 ? 27.186 -3.682 -19.892 1.00 96.62 434 PRO A C 1
ATOM 3494 O O . PRO A 1 434 ? 28.122 -4.401 -19.534 1.00 96.62 434 PRO A O 1
ATOM 3497 N N . ILE A 1 435 ? 25.914 -4.076 -19.844 1.00 97.44 435 ILE A N 1
ATOM 3498 C CA . ILE A 1 435 ? 25.481 -5.394 -19.362 1.00 97.44 435 ILE A CA 1
ATOM 3499 C C . ILE A 1 435 ? 25.037 -6.220 -20.575 1.00 97.44 435 ILE A C 1
ATOM 3501 O O . ILE A 1 435 ? 23.879 -6.113 -20.994 1.00 97.44 435 ILE A O 1
ATOM 3505 N N . PRO A 1 436 ? 25.937 -7.007 -21.193 1.00 95.44 436 PRO A N 1
ATOM 3506 C CA . PRO A 1 436 ? 25.642 -7.721 -22.425 1.00 95.44 436 PRO A CA 1
ATOM 3507 C C . PRO A 1 436 ? 24.749 -8.940 -22.192 1.00 95.44 436 PRO A C 1
ATOM 3509 O O . PRO A 1 436 ? 24.810 -9.627 -21.168 1.00 95.44 436 PRO A O 1
ATOM 3512 N N . SER A 1 437 ? 23.951 -9.256 -23.203 1.00 91.94 437 SER A N 1
ATOM 3513 C CA . SER A 1 437 ? 23.284 -10.538 -23.363 1.00 91.94 437 SER A CA 1
ATOM 3514 C C . SER A 1 437 ? 24.191 -11.453 -24.171 1.00 91.94 437 SER A C 1
ATOM 3516 O O . SER A 1 437 ? 24.333 -11.284 -25.378 1.00 91.94 437 SER A O 1
ATOM 3518 N N . ARG A 1 438 ? 24.826 -12.422 -23.506 1.00 84.50 438 ARG A N 1
ATOM 3519 C CA . ARG A 1 438 ? 25.770 -13.348 -24.157 1.00 84.50 438 ARG A CA 1
ATOM 3520 C C . ARG A 1 438 ? 25.100 -14.381 -25.063 1.00 84.50 438 ARG A C 1
ATOM 3522 O O . ARG A 1 438 ? 25.772 -15.019 -25.863 1.00 84.50 438 ARG A O 1
ATOM 3529 N N . ARG A 1 439 ? 23.784 -14.555 -24.931 1.00 78.44 439 ARG A N 1
ATOM 3530 C CA . ARG A 1 439 ? 22.967 -15.418 -25.786 1.00 78.44 439 ARG A CA 1
ATOM 3531 C C . ARG A 1 439 ? 21.701 -14.683 -26.191 1.00 78.44 439 ARG A C 1
ATOM 3533 O O . ARG A 1 439 ? 21.053 -14.070 -25.342 1.00 78.44 439 ARG A O 1
ATOM 3540 N N . LEU A 1 440 ? 21.319 -14.802 -27.463 1.00 72.75 440 LEU A N 1
ATOM 3541 C CA . LEU A 1 440 ? 20.064 -14.249 -27.965 1.00 72.75 440 LEU A CA 1
ATOM 3542 C C . LEU A 1 440 ? 18.884 -14.805 -27.163 1.00 72.75 440 LEU A C 1
ATOM 3544 O O . LEU A 1 440 ? 18.676 -16.013 -27.072 1.00 72.75 440 LEU A O 1
ATOM 3548 N N . ARG A 1 441 ? 18.098 -13.899 -26.584 1.00 74.31 441 ARG A N 1
ATOM 3549 C CA . ARG A 1 441 ? 16.911 -14.227 -25.795 1.00 74.31 441 ARG A CA 1
ATOM 3550 C C . ARG A 1 441 ? 15.824 -13.195 -26.010 1.00 74.31 441 ARG A C 1
ATOM 3552 O O . ARG A 1 441 ? 16.087 -12.025 -26.284 1.00 74.31 441 ARG A O 1
ATOM 3559 N N . ARG A 1 442 ? 14.576 -13.634 -25.864 1.00 74.06 442 ARG A N 1
ATOM 3560 C CA . ARG A 1 442 ? 13.420 -12.743 -25.932 1.00 74.06 442 ARG A CA 1
ATOM 3561 C C . ARG A 1 442 ? 13.248 -12.044 -24.585 1.00 74.06 442 ARG A C 1
ATOM 3563 O O . ARG A 1 442 ? 12.658 -12.612 -23.676 1.00 74.06 442 ARG A O 1
ATOM 3570 N N . ILE A 1 443 ? 13.737 -10.812 -24.480 1.00 80.00 443 ILE A N 1
ATOM 3571 C CA . ILE A 1 443 ? 13.512 -9.951 -23.312 1.00 80.00 443 ILE A CA 1
ATOM 3572 C C . ILE A 1 443 ? 12.322 -9.038 -23.594 1.00 80.00 443 ILE A C 1
ATOM 3574 O O . ILE A 1 443 ? 12.259 -8.387 -24.638 1.00 80.00 443 ILE A O 1
ATOM 3578 N N . THR A 1 444 ? 11.375 -8.999 -22.661 1.00 83.19 444 THR A N 1
ATOM 3579 C CA . THR A 1 444 ? 10.307 -7.992 -22.624 1.00 83.19 444 THR A CA 1
ATOM 3580 C C . THR A 1 444 ? 10.589 -6.999 -21.505 1.00 83.19 444 THR A C 1
ATOM 3582 O O . THR A 1 444 ? 10.845 -5.829 -21.781 1.00 83.19 444 THR A O 1
ATOM 3585 N N . PHE A 1 445 ? 10.619 -7.496 -20.266 1.00 90.94 445 PHE A N 1
ATOM 3586 C CA . PHE A 1 445 ? 10.932 -6.736 -19.063 1.00 90.94 445 PHE A CA 1
ATOM 3587 C C . PHE A 1 445 ? 11.725 -7.585 -18.065 1.00 90.94 445 PHE A C 1
ATOM 3589 O O . PHE A 1 445 ? 11.469 -8.783 -17.955 1.00 90.94 445 PHE A O 1
ATOM 3596 N N . ILE A 1 446 ? 12.634 -6.961 -17.312 1.00 90.62 446 ILE A N 1
ATOM 3597 C CA . ILE A 1 446 ? 13.359 -7.595 -16.200 1.00 90.62 446 ILE A CA 1
ATOM 3598 C C . ILE A 1 446 ? 13.184 -6.725 -14.950 1.00 90.62 446 ILE A C 1
ATOM 3600 O O . ILE A 1 446 ? 13.780 -5.647 -14.888 1.00 90.62 446 ILE A O 1
ATOM 3604 N N . PRO A 1 447 ? 12.366 -7.132 -13.963 1.00 88.94 447 PRO A N 1
ATOM 3605 C CA . PRO A 1 447 ? 12.376 -6.485 -12.659 1.00 88.94 447 PRO A CA 1
ATOM 3606 C C . PRO A 1 447 ? 13.674 -6.853 -11.929 1.00 88.94 447 PRO A C 1
ATOM 3608 O O . PRO A 1 447 ? 14.032 -8.027 -11.845 1.00 88.94 447 PRO A O 1
ATOM 3611 N N . THR A 1 448 ? 14.380 -5.852 -11.409 1.00 90.31 448 THR A N 1
ATOM 3612 C CA . THR A 1 448 ? 15.650 -6.008 -10.688 1.00 90.31 448 THR A CA 1
ATOM 3613 C C . THR A 1 448 ? 15.848 -4.875 -9.672 1.00 90.31 448 THR A C 1
ATOM 3615 O O . THR A 1 448 ? 14.917 -4.110 -9.398 1.00 90.31 448 THR A O 1
ATOM 3618 N N . THR A 1 449 ? 17.044 -4.756 -9.101 1.00 91.00 449 THR A N 1
ATOM 3619 C CA . THR A 1 449 ? 17.420 -3.672 -8.186 1.00 91.00 449 THR A CA 1
ATOM 3620 C C . THR A 1 449 ? 18.590 -2.853 -8.721 1.00 91.00 449 THR A C 1
ATOM 3622 O O . THR A 1 449 ? 19.310 -3.290 -9.621 1.00 91.00 449 THR A O 1
ATOM 3625 N N . LEU A 1 450 ? 18.792 -1.650 -8.183 1.00 91.88 450 LEU A N 1
ATOM 3626 C CA . LEU A 1 450 ? 19.866 -0.756 -8.599 1.00 91.88 450 LEU A CA 1
ATOM 3627 C C . LEU A 1 450 ? 21.231 -1.347 -8.258 1.00 91.88 450 LEU A C 1
ATOM 3629 O O . LEU A 1 450 ? 22.121 -1.330 -9.107 1.00 91.88 450 LEU A O 1
ATOM 3633 N N . SER A 1 451 ? 21.385 -1.945 -7.076 1.00 90.25 451 SER A N 1
ATOM 3634 C CA . SER A 1 451 ? 22.645 -2.599 -6.707 1.00 90.25 451 SER A CA 1
ATOM 3635 C C . SER A 1 451 ? 22.979 -3.765 -7.643 1.00 90.25 451 SER A C 1
ATOM 3637 O O . SER A 1 451 ? 24.130 -3.908 -8.070 1.00 90.25 451 SER A O 1
ATOM 3639 N N . ARG A 1 452 ? 21.979 -4.562 -8.053 1.00 90.44 452 ARG A N 1
ATOM 3640 C CA . ARG A 1 452 ? 22.161 -5.613 -9.072 1.00 90.44 452 ARG A CA 1
ATOM 3641 C C . ARG A 1 452 ? 22.492 -5.034 -10.439 1.00 90.44 452 ARG A C 1
ATOM 3643 O O . ARG A 1 452 ? 23.435 -5.498 -11.067 1.00 90.44 452 ARG A O 1
ATOM 3650 N N . LEU A 1 453 ? 21.777 -4.001 -10.884 1.00 95.31 453 LEU A N 1
ATOM 3651 C CA . LEU A 1 453 ? 22.043 -3.336 -12.160 1.00 95.31 453 LEU A CA 1
ATOM 3652 C C . LEU A 1 453 ? 23.493 -2.833 -12.241 1.00 95.31 453 LEU A C 1
ATOM 3654 O O . LEU A 1 453 ? 24.168 -3.073 -13.234 1.00 95.31 453 LEU A O 1
ATOM 3658 N N . LEU A 1 454 ? 23.985 -2.165 -11.195 1.00 94.56 454 LEU A N 1
ATOM 3659 C CA . LEU A 1 454 ? 25.321 -1.560 -11.187 1.00 94.56 454 LEU A CA 1
ATOM 3660 C C . LEU A 1 454 ? 26.463 -2.582 -11.051 1.00 94.56 454 LEU A C 1
ATOM 3662 O O . LEU A 1 454 ? 27.591 -2.290 -11.451 1.00 94.56 454 LEU A O 1
ATOM 3666 N N . SER A 1 455 ? 26.193 -3.766 -10.494 1.00 93.06 455 SER A N 1
ATOM 3667 C CA . SER A 1 455 ? 27.190 -4.830 -10.290 1.00 93.06 455 SER A CA 1
ATOM 3668 C C . SER A 1 455 ? 27.139 -5.953 -11.335 1.00 93.06 455 SER A C 1
ATOM 3670 O O . SER A 1 455 ? 28.100 -6.723 -11.451 1.00 93.06 455 SER A O 1
ATOM 3672 N N . ALA A 1 456 ? 26.052 -6.041 -12.106 1.00 93.88 456 ALA A N 1
ATOM 3673 C CA . ALA A 1 456 ? 25.835 -7.057 -13.127 1.00 93.88 456 ALA A CA 1
ATOM 3674 C C . ALA A 1 456 ? 26.933 -7.051 -14.199 1.00 93.88 456 ALA A C 1
ATOM 3676 O O . ALA A 1 456 ? 27.351 -6.012 -14.710 1.00 93.88 456 ALA A O 1
ATOM 3677 N N . ARG A 1 457 ? 27.382 -8.251 -14.574 1.00 93.00 457 ARG A N 1
ATOM 3678 C CA . ARG A 1 457 ? 28.361 -8.473 -15.650 1.00 93.00 457 ARG A CA 1
ATOM 3679 C C . ARG A 1 457 ? 27.706 -8.973 -16.931 1.00 93.00 457 ARG A C 1
ATOM 3681 O O . ARG A 1 457 ? 28.315 -8.900 -17.995 1.00 93.00 457 ARG A O 1
ATOM 3688 N N . GLU A 1 458 ? 26.498 -9.514 -16.826 1.00 92.50 458 GLU A N 1
ATOM 3689 C CA . GLU A 1 458 ? 25.680 -9.987 -17.940 1.00 92.50 458 GLU A CA 1
ATOM 3690 C C . GLU A 1 458 ? 24.188 -9.963 -17.583 1.00 92.50 458 GLU A C 1
ATOM 3692 O O . GLU A 1 458 ? 23.820 -9.865 -16.414 1.00 92.50 458 GLU A O 1
ATOM 3697 N N . ILE A 1 459 ? 23.314 -10.096 -18.586 1.00 91.12 459 ILE A N 1
ATOM 3698 C CA . ILE A 1 459 ? 21.852 -10.034 -18.397 1.00 91.12 459 ILE A CA 1
ATOM 3699 C C . ILE A 1 459 ? 21.323 -11.030 -17.354 1.00 91.12 459 ILE A C 1
ATOM 3701 O O . ILE A 1 459 ? 20.364 -10.713 -16.655 1.00 91.12 459 ILE A O 1
ATOM 3705 N N . ASN A 1 460 ? 21.921 -12.219 -17.220 1.00 87.44 460 ASN A N 1
ATOM 3706 C CA . ASN A 1 460 ? 21.448 -13.203 -16.242 1.00 87.44 460 ASN A CA 1
ATOM 3707 C C . ASN A 1 460 ? 21.583 -12.733 -14.786 1.00 87.44 460 ASN A C 1
ATOM 3709 O O . ASN A 1 460 ? 20.857 -13.219 -13.923 1.00 87.44 460 ASN A O 1
ATOM 3713 N N . ASP A 1 461 ? 22.462 -11.769 -14.515 1.00 88.12 461 ASP A N 1
ATOM 3714 C CA . ASP A 1 461 ? 22.683 -11.225 -13.169 1.00 88.12 461 ASP A CA 1
ATOM 3715 C C . ASP A 1 461 ? 21.530 -10.334 -12.703 1.00 88.12 461 ASP A C 1
ATOM 3717 O O . ASP A 1 461 ? 21.377 -10.078 -11.509 1.00 88.12 461 ASP A O 1
ATOM 3721 N N . LEU A 1 462 ? 20.710 -9.873 -13.652 1.00 88.75 462 LEU A N 1
ATOM 3722 C CA . LEU A 1 462 ? 19.606 -8.955 -13.400 1.00 88.75 462 LEU A CA 1
ATOM 3723 C C . LEU A 1 462 ? 18.368 -9.667 -12.860 1.00 88.75 462 LEU A C 1
ATOM 3725 O O . LEU A 1 462 ? 17.584 -9.048 -12.145 1.00 88.75 462 LEU A O 1
ATOM 3729 N N . TRP A 1 463 ? 18.169 -10.946 -13.173 1.00 83.38 463 TRP A N 1
ATOM 3730 C CA . TRP A 1 463 ? 17.005 -11.675 -12.678 1.00 83.38 463 TRP A CA 1
ATOM 3731 C C . TRP A 1 463 ? 17.078 -11.848 -11.162 1.00 83.38 463 TRP A C 1
ATOM 3733 O O . TRP A 1 463 ? 18.139 -12.122 -10.602 1.00 83.38 463 TRP A O 1
ATOM 3743 N N . MET A 1 464 ? 15.933 -11.692 -10.506 1.00 76.44 464 MET A N 1
ATOM 3744 C CA . MET A 1 464 ? 15.781 -11.942 -9.077 1.00 76.44 464 MET A CA 1
ATOM 3745 C C . MET A 1 464 ? 15.052 -13.263 -8.882 1.00 76.44 464 MET A C 1
ATOM 3747 O O . MET A 1 464 ? 13.993 -13.481 -9.467 1.00 76.44 464 MET A O 1
ATOM 3751 N N . GLY A 1 465 ? 15.627 -14.132 -8.064 1.00 63.94 465 GLY A N 1
ATOM 3752 C CA . GLY A 1 465 ? 15.024 -15.378 -7.624 1.00 63.94 465 GLY A CA 1
ATOM 3753 C C . GLY A 1 465 ? 14.758 -15.346 -6.127 1.00 63.94 465 GLY A C 1
ATOM 3754 O O . GLY A 1 465 ? 15.196 -14.438 -5.416 1.00 63.94 465 GLY A O 1
ATOM 3755 N N . ASN A 1 466 ? 14.052 -16.359 -5.635 1.00 66.06 466 ASN A N 1
ATOM 3756 C CA . ASN A 1 466 ? 14.014 -16.619 -4.198 1.00 66.06 466 ASN A CA 1
ATOM 3757 C C . ASN A 1 466 ? 15.433 -16.990 -3.686 1.00 66.06 466 ASN A C 1
ATOM 3759 O O . ASN A 1 466 ? 16.316 -17.291 -4.495 1.00 66.06 466 ASN A O 1
ATOM 3763 N N . PRO A 1 467 ? 15.702 -16.980 -2.368 1.00 63.41 467 PRO A N 1
ATOM 3764 C CA . PRO A 1 467 ? 17.048 -17.252 -1.859 1.00 63.41 467 PRO A CA 1
ATOM 3765 C C . PRO A 1 467 ? 17.631 -18.592 -2.311 1.00 63.41 467 PRO A C 1
ATOM 3767 O O . PRO A 1 467 ? 18.831 -18.682 -2.544 1.00 63.41 467 PRO A O 1
ATOM 3770 N N . ILE A 1 468 ? 16.792 -19.616 -2.472 1.00 67.75 468 ILE A N 1
ATOM 3771 C CA . ILE A 1 468 ? 17.220 -20.945 -2.912 1.00 67.75 468 ILE A CA 1
ATOM 3772 C C . ILE A 1 468 ? 17.663 -20.902 -4.381 1.00 67.75 468 ILE A C 1
ATOM 3774 O O . ILE A 1 468 ? 18.722 -21.419 -4.730 1.00 67.75 468 ILE A O 1
ATOM 3778 N N . GLN A 1 469 ? 16.906 -20.210 -5.233 1.00 75.94 469 GLN A N 1
ATOM 3779 C CA . GLN A 1 469 ? 17.274 -19.939 -6.621 1.00 75.94 469 GLN A CA 1
ATOM 3780 C C . GLN A 1 469 ? 18.570 -19.123 -6.706 1.00 75.94 469 GLN A C 1
ATOM 3782 O O . GLN A 1 469 ? 19.426 -19.427 -7.532 1.00 75.94 469 GLN A O 1
ATOM 3787 N N . GLU A 1 470 ? 18.751 -18.109 -5.857 1.00 76.88 470 GLU A N 1
ATOM 3788 C CA . GLU A 1 470 ? 19.985 -17.313 -5.832 1.00 76.88 470 GLU A CA 1
ATOM 3789 C C . GLU A 1 470 ? 21.199 -18.136 -5.373 1.00 76.88 470 GLU A C 1
ATOM 3791 O O . GLU A 1 470 ? 22.275 -17.993 -5.955 1.00 76.88 470 GLU A O 1
ATOM 3796 N N . ARG A 1 471 ? 21.033 -19.040 -4.396 1.00 77.12 471 ARG A N 1
ATOM 3797 C CA . ARG A 1 471 ? 22.085 -19.986 -3.978 1.00 77.12 471 ARG A CA 1
ATOM 3798 C C . ARG A 1 471 ? 22.437 -20.957 -5.099 1.00 77.12 471 ARG A C 1
ATOM 3800 O O . ARG A 1 471 ? 23.604 -21.053 -5.464 1.00 77.12 471 ARG A O 1
ATOM 3807 N N . LEU A 1 472 ? 21.438 -21.590 -5.718 1.00 82.38 472 LEU A N 1
ATOM 3808 C CA . LEU A 1 472 ? 21.650 -22.473 -6.866 1.00 82.38 472 LEU A CA 1
ATOM 3809 C C . LEU A 1 472 ? 22.375 -21.745 -8.008 1.00 82.38 472 LEU A C 1
ATOM 3811 O O . LEU A 1 472 ? 23.302 -22.284 -8.604 1.00 82.38 472 LEU A O 1
ATOM 3815 N N . TRP A 1 473 ? 21.989 -20.502 -8.297 1.00 84.25 473 TRP A N 1
ATOM 3816 C CA . TRP A 1 473 ? 22.651 -19.676 -9.304 1.00 84.25 473 TRP A CA 1
ATOM 3817 C C . TRP A 1 473 ? 24.119 -19.387 -8.963 1.00 84.25 473 TRP A C 1
ATOM 3819 O O . TRP A 1 473 ? 24.981 -19.478 -9.841 1.00 84.25 473 TRP A O 1
ATOM 3829 N N . ALA A 1 474 ? 24.415 -19.056 -7.703 1.00 81.62 474 ALA A N 1
ATOM 3830 C CA . ALA A 1 474 ? 25.779 -18.826 -7.236 1.00 81.62 474 ALA A CA 1
ATOM 3831 C C . ALA A 1 474 ? 26.648 -20.087 -7.372 1.00 81.62 474 ALA A C 1
ATOM 3833 O O . ALA A 1 474 ? 27.764 -19.995 -7.884 1.00 81.62 474 ALA A O 1
ATOM 3834 N N . GLU A 1 475 ? 26.113 -21.255 -7.014 1.00 85.38 475 GLU A N 1
ATOM 3835 C CA . GLU A 1 475 ? 26.782 -22.551 -7.180 1.00 85.38 475 GLU A CA 1
ATOM 3836 C C . GLU A 1 475 ? 27.046 -22.861 -8.660 1.00 85.38 475 GLU A C 1
ATOM 3838 O O . GLU A 1 475 ? 28.187 -23.103 -9.055 1.00 85.38 475 GLU A O 1
ATOM 3843 N N . LEU A 1 476 ? 26.030 -22.756 -9.526 1.00 87.75 476 LEU A N 1
ATOM 3844 C CA . LEU A 1 476 ? 26.185 -22.966 -10.973 1.00 87.75 476 LEU A CA 1
ATOM 3845 C C . LEU A 1 476 ? 27.304 -22.093 -11.557 1.00 87.75 476 LEU A C 1
ATOM 3847 O O . LEU A 1 476 ? 28.109 -22.567 -12.362 1.00 87.75 476 LEU A O 1
ATOM 3851 N N . LYS A 1 477 ? 27.395 -20.834 -11.114 1.00 85.25 477 LYS A N 1
ATOM 3852 C CA . LYS A 1 477 ? 28.476 -19.924 -11.499 1.00 85.25 477 LYS A CA 1
ATOM 3853 C C . LYS A 1 477 ? 29.836 -20.321 -10.942 1.00 85.25 477 LYS A C 1
ATOM 3855 O O . LYS A 1 477 ? 30.813 -20.254 -11.687 1.00 85.25 477 LYS A O 1
ATOM 3860 N N . ALA A 1 478 ? 29.914 -20.706 -9.670 1.00 83.81 478 ALA A N 1
ATOM 3861 C CA . ALA A 1 478 ? 31.159 -21.128 -9.030 1.00 83.81 478 ALA A CA 1
ATOM 3862 C C . ALA A 1 478 ? 31.792 -22.322 -9.764 1.00 83.81 478 ALA A C 1
ATOM 3864 O O . ALA A 1 478 ? 33.008 -22.368 -9.936 1.00 83.81 478 ALA A O 1
ATOM 3865 N N . TYR A 1 479 ? 30.958 -23.222 -10.292 1.00 85.56 479 TYR A N 1
ATOM 3866 C CA . TYR A 1 479 ? 31.379 -24.374 -11.092 1.00 85.56 479 TYR A CA 1
ATOM 3867 C C . TYR A 1 479 ? 31.468 -24.112 -12.605 1.00 85.56 479 TYR A C 1
ATOM 3869 O O . TYR A 1 479 ? 31.695 -25.045 -13.376 1.00 85.56 479 TYR A O 1
ATOM 3877 N N . GLY A 1 480 ? 31.294 -22.865 -13.056 1.00 84.69 480 GLY A N 1
ATOM 3878 C CA . GLY A 1 480 ? 31.423 -22.493 -14.469 1.00 84.69 480 GLY A CA 1
ATOM 3879 C C . GLY A 1 480 ? 30.358 -23.099 -15.392 1.00 84.69 480 GLY A C 1
ATOM 3880 O O . GLY A 1 480 ? 30.589 -23.229 -16.595 1.00 84.69 480 GLY A O 1
ATOM 3881 N N . ILE A 1 481 ? 29.195 -23.482 -14.860 1.00 88.31 481 ILE A N 1
ATOM 3882 C CA . ILE A 1 481 ? 28.090 -24.031 -15.650 1.00 88.31 481 ILE A CA 1
ATOM 3883 C C . ILE A 1 481 ? 27.425 -22.903 -16.450 1.00 88.31 481 ILE A C 1
ATOM 3885 O O . ILE A 1 481 ? 26.980 -21.903 -15.890 1.00 88.31 481 ILE A O 1
ATOM 3889 N N . ALA A 1 482 ? 27.304 -23.078 -17.772 1.00 87.50 482 ALA A N 1
ATOM 3890 C CA . ALA A 1 482 ? 26.696 -22.099 -18.685 1.00 87.50 482 ALA A CA 1
ATOM 3891 C C . ALA A 1 482 ? 25.151 -22.124 -18.649 1.00 87.50 482 ALA A C 1
ATOM 3893 O O . ALA A 1 482 ? 24.489 -22.333 -19.676 1.00 87.50 482 ALA A O 1
ATOM 3894 N N . ALA A 1 483 ? 24.601 -21.952 -17.447 1.00 89.50 483 ALA A N 1
ATOM 3895 C CA . ALA A 1 483 ? 23.173 -21.918 -17.173 1.00 89.50 483 ALA A CA 1
ATOM 3896 C C . ALA A 1 483 ? 22.539 -20.564 -17.531 1.00 89.50 483 ALA A C 1
ATOM 3898 O O . ALA A 1 483 ? 23.185 -19.518 -17.536 1.00 89.50 483 ALA A O 1
ATOM 3899 N N . GLU A 1 484 ? 21.240 -20.595 -17.799 1.00 87.38 484 GLU A N 1
ATOM 3900 C CA . GLU A 1 484 ? 20.407 -19.462 -18.175 1.00 87.38 484 GLU A CA 1
ATOM 3901 C C . GLU A 1 484 ? 19.222 -19.338 -17.228 1.00 87.38 484 GLU A C 1
ATOM 3903 O O . GLU A 1 484 ? 18.610 -20.347 -16.886 1.00 87.38 484 GLU A O 1
ATOM 3908 N N . ARG A 1 485 ? 18.873 -18.104 -16.848 1.00 85.00 485 ARG A N 1
ATOM 3909 C CA . ARG A 1 485 ? 17.697 -17.810 -16.015 1.00 85.00 485 ARG A CA 1
ATOM 3910 C C . ARG A 1 485 ? 16.490 -17.430 -16.862 1.00 85.00 485 ARG A C 1
ATOM 3912 O O . ARG A 1 485 ? 16.669 -16.807 -17.916 1.00 85.00 485 ARG A O 1
ATOM 3919 N N . GLU A 1 486 ? 15.296 -17.768 -16.365 1.00 80.12 486 GLU A N 1
ATOM 3920 C CA . GLU A 1 486 ? 13.996 -17.445 -16.982 1.00 80.12 486 GLU A CA 1
ATOM 3921 C C . GLU A 1 486 ? 13.956 -17.839 -18.472 1.00 80.12 486 GLU A C 1
ATOM 3923 O O . GLU A 1 486 ? 13.656 -17.038 -19.362 1.00 80.12 486 GLU A O 1
ATOM 3928 N N . TYR A 1 487 ? 14.359 -19.078 -18.760 1.00 83.38 487 TYR A N 1
ATOM 3929 C CA . TYR A 1 487 ? 14.580 -19.555 -20.120 1.00 83.38 487 TYR A CA 1
ATOM 3930 C C . TYR A 1 487 ? 13.276 -20.029 -20.766 1.00 83.38 487 TYR A C 1
ATOM 3932 O O . TYR A 1 487 ? 12.483 -20.735 -20.146 1.00 83.38 487 TYR A O 1
ATOM 3940 N N . LEU A 1 488 ? 13.068 -19.661 -22.033 1.00 82.69 488 LEU A N 1
ATOM 3941 C CA . LEU A 1 488 ? 11.905 -20.069 -22.819 1.00 82.69 488 LEU A CA 1
ATOM 3942 C C . LEU A 1 488 ? 12.271 -21.237 -23.739 1.00 82.69 488 LEU A C 1
ATOM 3944 O O . LEU A 1 488 ? 12.978 -21.048 -24.730 1.00 82.69 488 LEU A O 1
ATOM 3948 N N . ILE A 1 489 ? 11.748 -22.420 -23.438 1.00 83.69 489 ILE A N 1
ATOM 3949 C CA . ILE A 1 489 ? 11.831 -23.617 -24.276 1.00 83.69 489 ILE A CA 1
ATOM 3950 C C . ILE A 1 489 ? 10.653 -23.592 -25.257 1.00 83.69 489 ILE A C 1
ATOM 3952 O O . ILE A 1 489 ? 9.527 -23.306 -24.855 1.00 83.69 489 ILE A O 1
ATOM 3956 N N . ARG A 1 490 ? 10.886 -23.864 -26.545 1.00 80.06 490 ARG A N 1
ATOM 3957 C CA . ARG A 1 490 ? 9.836 -23.852 -27.578 1.00 80.06 490 ARG A CA 1
ATOM 3958 C C . ARG A 1 490 ? 9.635 -25.228 -28.192 1.00 80.06 490 ARG A C 1
ATOM 3960 O O . ARG A 1 490 ? 10.608 -25.867 -28.572 1.00 80.06 490 ARG A O 1
ATOM 3967 N N . GLU A 1 491 ? 8.376 -25.601 -28.383 1.00 81.69 491 GLU A N 1
ATOM 3968 C CA . GLU A 1 491 ? 7.947 -26.800 -29.104 1.00 81.69 491 GLU A CA 1
ATOM 3969 C C . GLU A 1 491 ? 6.745 -26.445 -29.981 1.00 81.69 491 GLU A C 1
ATOM 3971 O O . GLU A 1 491 ? 5.632 -26.234 -29.498 1.00 81.69 491 GLU A O 1
ATOM 3976 N N . GLY A 1 492 ? 6.984 -26.293 -31.285 1.00 80.88 492 GLY A N 1
ATOM 3977 C CA . GLY A 1 492 ? 5.977 -25.745 -32.195 1.00 80.88 492 GLY A CA 1
ATOM 3978 C C . GLY A 1 492 ? 5.524 -24.346 -31.756 1.00 80.88 492 GLY A C 1
ATOM 3979 O O . GLY A 1 492 ? 6.338 -23.426 -31.661 1.00 80.88 492 GLY A O 1
ATOM 3980 N N . GLU A 1 493 ? 4.225 -24.190 -31.489 1.00 76.38 493 GLU A N 1
ATOM 3981 C CA . GLU A 1 493 ? 3.633 -22.941 -30.981 1.00 76.38 493 GLU A CA 1
ATOM 3982 C C . GLU A 1 493 ? 3.643 -22.836 -29.445 1.00 76.38 493 GLU A C 1
ATOM 3984 O O . GLU A 1 493 ? 3.399 -21.758 -28.896 1.00 76.38 493 GLU A O 1
ATOM 3989 N N . ILE A 1 494 ? 3.957 -23.925 -28.736 1.00 77.38 494 ILE A N 1
ATOM 3990 C CA . ILE A 1 494 ? 3.975 -23.967 -27.272 1.00 77.38 494 ILE A CA 1
ATOM 3991 C C . ILE A 1 494 ? 5.315 -23.427 -26.770 1.00 77.38 494 ILE A C 1
ATOM 3993 O O . ILE A 1 494 ? 6.384 -23.714 -27.314 1.00 77.38 494 ILE A O 1
ATOM 3997 N N . THR A 1 495 ? 5.263 -22.601 -25.726 1.00 76.88 495 THR A N 1
ATOM 3998 C CA . THR A 1 495 ? 6.452 -22.078 -25.049 1.00 76.88 495 THR A CA 1
ATOM 3999 C C . THR A 1 495 ? 6.380 -22.401 -23.561 1.00 76.88 495 THR A C 1
ATOM 4001 O O . THR A 1 495 ? 5.437 -21.984 -22.891 1.00 76.88 495 THR A O 1
ATOM 4004 N N . TYR A 1 496 ? 7.398 -23.087 -23.048 1.00 78.31 496 TYR A N 1
ATOM 4005 C CA . TYR A 1 496 ? 7.576 -23.411 -21.634 1.00 78.31 496 TYR A CA 1
ATOM 4006 C C . TYR A 1 496 ? 8.597 -22.448 -21.027 1.00 78.31 496 TYR A C 1
ATOM 4008 O O . TYR A 1 496 ? 9.676 -22.260 -21.586 1.00 78.31 496 TYR A O 1
ATOM 4016 N N . GLN A 1 497 ? 8.275 -21.825 -19.896 1.00 79.62 497 GLN A N 1
ATOM 4017 C CA . GLN A 1 497 ? 9.209 -20.969 -19.165 1.00 79.62 497 GLN A CA 1
ATOM 4018 C C . GLN A 1 497 ? 9.763 -21.741 -17.973 1.00 79.62 497 GLN A C 1
ATOM 4020 O O . GLN A 1 497 ? 8.992 -22.204 -17.139 1.00 79.62 497 GLN A O 1
ATOM 4025 N N . VAL A 1 498 ? 11.086 -21.870 -17.891 1.00 82.62 498 VAL A N 1
ATOM 4026 C CA . VAL A 1 498 ? 11.767 -22.574 -16.798 1.00 82.62 498 VAL A CA 1
ATOM 4027 C C . VAL A 1 498 ? 12.681 -21.619 -16.024 1.00 82.62 498 VAL A C 1
ATOM 4029 O O . VAL A 1 498 ? 13.310 -20.748 -16.635 1.00 82.62 498 VAL A O 1
ATOM 4032 N N . PRO A 1 499 ? 12.788 -21.757 -14.688 1.00 78.94 499 PRO A N 1
ATOM 4033 C CA . PRO A 1 499 ? 13.565 -20.832 -13.860 1.00 78.94 499 PRO A CA 1
ATOM 4034 C C . PRO A 1 499 ? 15.061 -20.896 -14.184 1.00 78.94 499 PRO A C 1
ATOM 4036 O O . PRO A 1 499 ? 15.721 -19.857 -14.238 1.00 78.94 499 PRO A O 1
ATOM 4039 N N . PHE A 1 500 ? 15.570 -22.098 -14.470 1.00 87.69 500 PHE A N 1
ATOM 4040 C CA . PHE A 1 500 ? 16.930 -22.326 -14.936 1.00 87.69 500 PHE A CA 1
ATOM 4041 C C . PHE A 1 500 ? 16.964 -23.351 -16.068 1.00 87.69 500 PHE A C 1
ATOM 4043 O O . PHE A 1 500 ? 16.259 -24.360 -16.036 1.00 87.69 500 PHE A O 1
ATOM 4050 N N . ALA A 1 501 ? 17.840 -23.120 -17.037 1.00 91.06 501 ALA A N 1
ATOM 4051 C CA . ALA A 1 501 ? 18.119 -24.046 -18.124 1.00 91.06 501 ALA A CA 1
ATOM 4052 C C . ALA A 1 501 ? 19.615 -24.113 -18.413 1.00 91.06 501 ALA A C 1
ATOM 4054 O O . ALA A 1 501 ? 20.308 -23.102 -18.360 1.00 91.06 501 ALA A O 1
ATOM 4055 N N . VAL A 1 502 ? 20.103 -25.279 -18.818 1.00 92.81 502 VAL A N 1
ATOM 4056 C CA . VAL A 1 502 ? 21.417 -25.454 -19.433 1.00 92.81 502 VAL A CA 1
ATOM 4057 C C . VAL A 1 502 ? 21.207 -25.924 -20.874 1.00 92.81 502 VAL A C 1
ATOM 4059 O O . VAL A 1 502 ? 21.044 -27.124 -21.115 1.00 92.81 502 VAL A O 1
ATOM 4062 N N . PRO A 1 503 ? 21.176 -24.995 -21.849 1.00 90.44 503 PRO A N 1
ATOM 4063 C CA . PRO A 1 503 ? 21.098 -25.350 -23.260 1.00 90.44 503 PRO A CA 1
ATOM 4064 C C . PRO A 1 503 ? 22.328 -26.160 -23.683 1.00 90.44 503 PRO A C 1
ATOM 4066 O O . PRO A 1 503 ? 23.472 -25.750 -23.450 1.00 90.44 503 PRO A O 1
ATOM 4069 N N . CYS A 1 504 ? 22.090 -27.304 -24.313 1.00 91.19 504 CYS A N 1
ATOM 4070 C CA . CYS A 1 504 ? 23.118 -28.225 -24.784 1.00 91.19 504 CYS A CA 1
ATOM 4071 C C . CYS A 1 504 ? 23.126 -28.282 -26.318 1.00 91.19 504 CYS A C 1
ATOM 4073 O O . CYS A 1 504 ? 22.238 -27.741 -26.974 1.00 91.19 504 CYS A O 1
ATOM 4075 N N . ARG A 1 505 ? 24.119 -28.949 -26.919 1.00 88.38 505 ARG A N 1
ATOM 4076 C CA . ARG A 1 505 ? 24.135 -29.163 -28.382 1.00 88.38 505 ARG A CA 1
ATOM 4077 C C . ARG A 1 505 ? 22.938 -29.990 -28.862 1.00 88.38 505 ARG A C 1
ATOM 4079 O O . ARG A 1 505 ? 22.457 -29.772 -29.968 1.00 88.38 505 ARG A O 1
ATOM 4086 N N . THR A 1 506 ? 22.462 -30.914 -28.025 1.00 88.44 506 THR A N 1
ATOM 4087 C CA . THR A 1 506 ? 21.235 -31.693 -28.251 1.00 88.44 506 THR A CA 1
ATOM 4088 C C . THR A 1 506 ? 20.207 -31.363 -27.164 1.00 88.44 506 THR A C 1
ATOM 4090 O O . THR A 1 506 ? 20.254 -31.917 -26.060 1.00 88.44 506 THR A O 1
ATOM 4093 N N . GLY A 1 507 ? 19.309 -30.423 -27.476 1.00 89.62 507 GLY A N 1
ATOM 4094 C CA . GLY A 1 507 ? 18.252 -29.940 -26.585 1.00 89.62 507 GLY A CA 1
ATOM 4095 C C . GLY A 1 507 ? 18.785 -29.261 -25.318 1.00 89.62 507 GLY A C 1
ATOM 4096 O O . GLY A 1 507 ? 19.625 -28.364 -25.407 1.00 89.62 507 GLY A O 1
ATOM 4097 N N . GLY A 1 508 ? 18.336 -29.660 -24.125 1.00 92.25 508 GLY A N 1
ATOM 4098 C CA . GLY A 1 508 ? 18.810 -29.023 -22.890 1.00 92.25 508 GLY A CA 1
ATOM 4099 C C . GLY A 1 508 ? 18.402 -29.700 -21.586 1.00 92.25 508 GLY A C 1
ATOM 4100 O O . GLY A 1 508 ? 17.645 -30.668 -21.565 1.00 92.25 508 GLY A O 1
ATOM 4101 N N . VAL A 1 509 ? 18.929 -29.172 -20.481 1.00 92.75 509 VAL A N 1
ATOM 4102 C CA . VAL A 1 509 ? 18.569 -29.592 -19.119 1.00 92.75 509 VAL A CA 1
ATOM 4103 C C . VAL A 1 509 ? 17.830 -28.445 -18.437 1.00 92.75 509 VAL A C 1
ATOM 4105 O O . VAL A 1 509 ? 18.399 -27.369 -18.277 1.00 92.75 509 VAL A O 1
ATOM 4108 N N . ALA A 1 510 ? 16.575 -28.643 -18.046 1.00 91.00 510 ALA A N 1
ATOM 4109 C CA . ALA A 1 510 ? 15.835 -27.694 -17.216 1.00 91.00 510 ALA A CA 1
ATOM 4110 C C . ALA A 1 510 ? 16.064 -28.033 -15.739 1.00 91.00 510 ALA A C 1
ATOM 4112 O O . ALA A 1 510 ? 16.015 -29.206 -15.369 1.00 91.00 510 ALA A O 1
ATOM 4113 N N . LEU A 1 511 ? 16.321 -27.035 -14.891 1.00 89.44 511 LEU A N 1
ATOM 4114 C CA . LEU A 1 511 ? 16.572 -27.268 -13.465 1.00 89.44 511 LEU A CA 1
ATOM 4115 C C . LEU A 1 511 ? 15.367 -26.822 -12.640 1.00 89.44 511 LEU A C 1
ATOM 4117 O O . LEU A 1 511 ? 14.910 -25.683 -12.763 1.00 89.44 511 LEU A O 1
ATOM 4121 N N . ALA A 1 512 ? 14.878 -27.725 -11.796 1.00 81.38 512 ALA A N 1
ATOM 4122 C CA . ALA A 1 512 ? 13.844 -27.461 -10.800 1.00 81.38 512 ALA A CA 1
ATOM 4123 C C . ALA A 1 512 ? 14.457 -27.492 -9.394 1.00 81.38 512 ALA A C 1
ATOM 4125 O O . ALA A 1 512 ? 15.517 -28.079 -9.193 1.00 81.38 512 ALA A O 1
ATOM 4126 N N . ILE A 1 513 ? 13.795 -26.862 -8.427 1.00 74.88 513 ILE A N 1
ATOM 4127 C CA . ILE A 1 513 ? 14.175 -26.903 -7.009 1.00 74.88 513 ILE A CA 1
ATOM 4128 C C . ILE A 1 513 ? 13.091 -27.690 -6.271 1.00 74.88 513 ILE A C 1
ATOM 4130 O O . ILE A 1 513 ? 11.906 -27.385 -6.425 1.00 74.88 513 ILE A O 1
ATOM 4134 N N . GLY A 1 514 ? 13.498 -28.700 -5.498 1.00 68.12 514 GLY A N 1
ATOM 4135 C CA . GLY A 1 514 ? 12.581 -29.640 -4.843 1.00 68.12 514 GLY A CA 1
ATOM 4136 C C . GLY A 1 514 ? 11.782 -30.503 -5.832 1.00 68.12 514 GLY A C 1
ATOM 4137 O O . GLY A 1 514 ? 12.181 -30.683 -6.983 1.00 68.12 514 GLY A O 1
ATOM 4138 N N . ASP A 1 515 ? 10.625 -31.003 -5.393 1.00 56.03 515 ASP A N 1
ATOM 4139 C CA . ASP A 1 515 ? 9.764 -31.907 -6.180 1.00 56.03 515 ASP A CA 1
ATOM 4140 C C . ASP A 1 515 ? 8.842 -31.179 -7.176 1.00 56.03 515 ASP A C 1
ATOM 4142 O O . ASP A 1 515 ? 7.995 -31.784 -7.837 1.00 56.03 515 ASP A O 1
ATOM 4146 N N . THR A 1 516 ? 8.988 -29.858 -7.308 1.00 54.91 516 THR A N 1
ATOM 4147 C CA . THR A 1 516 ? 8.082 -29.049 -8.128 1.00 54.91 516 THR A CA 1
ATOM 4148 C C . THR A 1 516 ? 8.547 -29.033 -9.580 1.00 54.91 516 THR A C 1
ATOM 4150 O O . THR A 1 516 ? 9.295 -28.154 -10.009 1.00 54.91 516 THR A O 1
ATOM 4153 N N . VAL A 1 517 ? 8.075 -30.001 -10.359 1.00 59.06 517 VAL A N 1
ATOM 4154 C CA . VAL A 1 517 ? 8.277 -30.043 -11.810 1.00 59.06 517 VAL A CA 1
ATOM 4155 C C . VAL A 1 517 ? 7.083 -29.392 -12.513 1.00 59.06 517 VAL A C 1
ATOM 4157 O O . VAL A 1 517 ? 5.938 -29.797 -12.318 1.00 59.06 517 VAL A O 1
ATOM 4160 N N . GLN A 1 518 ? 7.327 -28.365 -13.335 1.00 59.00 518 GLN A N 1
ATOM 4161 C CA . GLN A 1 518 ? 6.267 -27.703 -14.106 1.00 59.00 518 GLN A CA 1
ATOM 4162 C C . GLN A 1 518 ? 6.038 -28.413 -15.445 1.00 59.00 518 GLN A C 1
ATOM 4164 O O . GLN A 1 518 ? 6.624 -28.033 -16.455 1.00 59.00 518 GLN A O 1
ATOM 4169 N N . GLY A 1 519 ? 5.150 -29.410 -15.440 1.00 65.00 519 GLY A N 1
ATOM 4170 C CA . GLY A 1 519 ? 4.644 -30.065 -16.651 1.00 65.00 519 GLY A CA 1
ATOM 4171 C C . GLY A 1 519 ? 5.681 -30.865 -17.448 1.00 65.00 519 GLY A C 1
ATOM 4172 O O . GLY A 1 519 ? 6.863 -30.937 -17.096 1.00 65.00 519 GLY A O 1
ATOM 4173 N N . ASP A 1 520 ? 5.208 -31.476 -18.534 1.00 75.19 520 ASP A N 1
ATOM 4174 C CA . ASP A 1 520 ? 6.055 -32.202 -19.478 1.00 75.19 520 ASP A CA 1
ATOM 4175 C C . ASP A 1 520 ? 6.876 -31.216 -20.319 1.00 75.19 520 ASP A C 1
ATOM 4177 O O . ASP A 1 520 ? 6.376 -30.180 -20.761 1.00 75.19 520 ASP A O 1
ATOM 4181 N N . LEU A 1 521 ? 8.154 -31.538 -20.523 1.00 82.31 521 LEU A N 1
ATOM 4182 C CA . LEU A 1 521 ? 9.035 -30.804 -21.428 1.00 82.31 521 LEU A CA 1
ATOM 4183 C C . LEU A 1 521 ? 9.060 -31.467 -22.806 1.00 82.31 521 LEU A C 1
ATOM 4185 O O . LEU A 1 521 ? 8.754 -32.657 -22.920 1.00 82.31 521 LEU A O 1
ATOM 4189 N N . PRO A 1 522 ? 9.517 -30.738 -23.837 1.00 83.38 522 PRO A N 1
ATOM 4190 C CA . PRO A 1 522 ? 9.780 -31.334 -25.139 1.00 83.38 522 PRO A CA 1
ATOM 4191 C C . PRO A 1 522 ? 10.755 -32.507 -25.026 1.00 83.38 522 PRO A C 1
ATOM 4193 O O . PRO A 1 522 ? 11.614 -32.533 -24.145 1.00 83.38 522 PRO A O 1
ATOM 4196 N N . THR A 1 523 ? 10.646 -33.476 -25.935 1.00 81.25 523 THR A N 1
ATOM 4197 C CA . THR A 1 523 ? 11.418 -34.740 -25.875 1.00 81.25 523 THR A CA 1
ATOM 4198 C C . THR A 1 523 ? 12.940 -34.568 -25.870 1.00 81.25 523 THR A C 1
ATOM 4200 O O . THR A 1 523 ? 13.665 -35.422 -25.356 1.00 81.25 523 THR A O 1
ATOM 4203 N N . ASP A 1 524 ? 13.448 -33.467 -26.416 1.00 87.12 524 ASP A N 1
ATOM 4204 C CA . ASP A 1 524 ? 14.861 -33.114 -26.402 1.00 87.12 524 ASP A CA 1
ATOM 4205 C C . ASP A 1 524 ? 15.283 -32.381 -25.117 1.00 87.12 524 ASP A C 1
ATOM 4207 O O . ASP A 1 524 ? 16.461 -32.085 -24.947 1.00 87.12 524 ASP A O 1
ATOM 4211 N N . TRP A 1 525 ? 14.389 -32.155 -24.158 1.00 91.44 525 TRP A N 1
ATOM 4212 C CA . TRP A 1 525 ? 14.680 -31.560 -22.854 1.00 91.44 525 TRP A CA 1
ATOM 4213 C C . TRP A 1 525 ? 14.466 -32.551 -21.709 1.00 91.44 525 TRP A C 1
ATOM 4215 O O . TRP A 1 525 ? 13.748 -33.542 -21.817 1.00 91.44 525 TRP A O 1
ATOM 4225 N N . THR A 1 526 ? 15.138 -32.329 -20.582 1.00 91.12 526 THR A N 1
ATOM 4226 C CA . THR A 1 526 ? 14.937 -33.147 -19.377 1.00 91.12 526 THR A CA 1
ATOM 4227 C C . THR A 1 526 ? 15.011 -32.289 -18.130 1.00 91.12 526 THR A C 1
ATOM 4229 O O . THR A 1 526 ? 15.862 -31.405 -18.032 1.00 91.12 526 THR A O 1
ATOM 4232 N N . TRP A 1 527 ? 14.121 -32.571 -17.181 1.00 89.31 527 TRP A N 1
ATOM 4233 C CA . TRP A 1 527 ? 14.162 -31.989 -15.849 1.00 89.31 527 TRP A CA 1
ATOM 4234 C C . TRP A 1 527 ? 15.246 -32.642 -14.996 1.00 89.31 527 TRP A C 1
ATOM 4236 O O . TRP A 1 527 ? 15.364 -33.866 -14.946 1.00 89.31 527 TRP A O 1
ATOM 4246 N N . LEU A 1 528 ? 15.996 -31.817 -14.274 1.00 89.31 528 LEU A N 1
ATOM 4247 C CA . LEU A 1 528 ? 16.871 -32.250 -13.196 1.00 89.31 528 LEU A CA 1
ATOM 4248 C C . LEU A 1 528 ? 16.541 -31.449 -11.933 1.00 89.31 528 LEU A C 1
ATOM 4250 O O . LEU A 1 528 ? 16.784 -30.243 -11.872 1.00 89.31 528 LEU A O 1
ATOM 4254 N N . CYS A 1 529 ? 15.992 -32.122 -10.925 1.00 85.88 529 CYS A N 1
ATOM 4255 C CA . CYS A 1 529 ? 15.644 -31.497 -9.652 1.00 85.88 529 CYS A CA 1
ATOM 4256 C C . CYS A 1 529 ? 16.880 -31.360 -8.758 1.00 85.88 529 CYS A C 1
ATOM 4258 O O . CYS A 1 529 ? 17.626 -32.322 -8.566 1.00 85.88 529 CYS A O 1
ATOM 4260 N N . ALA A 1 530 ? 17.102 -30.159 -8.233 1.00 81.38 530 ALA A N 1
ATOM 4261 C CA . ALA A 1 530 ? 18.038 -29.881 -7.157 1.00 81.38 530 ALA A CA 1
ATOM 4262 C C . ALA A 1 530 ? 17.318 -30.069 -5.818 1.00 81.38 530 ALA A C 1
ATOM 4264 O O . ALA A 1 530 ? 16.486 -29.249 -5.426 1.00 81.38 530 ALA A O 1
ATOM 4265 N N . GLU A 1 531 ? 17.633 -31.167 -5.133 1.00 78.81 531 GLU A N 1
ATOM 4266 C CA . GLU A 1 531 ? 17.362 -31.301 -3.701 1.00 78.81 531 GLU A CA 1
ATOM 4267 C C . GLU A 1 531 ? 18.334 -30.383 -2.963 1.00 78.81 531 GLU A C 1
ATOM 4269 O O . GLU A 1 531 ? 19.537 -30.439 -3.218 1.00 78.81 531 GLU A O 1
ATOM 4274 N N . MET A 1 532 ? 17.816 -29.515 -2.101 1.00 73.75 532 MET A N 1
ATOM 4275 C CA . MET A 1 532 ? 18.614 -28.527 -1.376 1.00 73.75 532 MET A CA 1
ATOM 4276 C C . MET A 1 532 ? 18.706 -28.953 0.088 1.00 73.75 532 MET A C 1
ATOM 4278 O O . MET A 1 532 ? 17.702 -29.360 0.670 1.00 73.75 532 MET A O 1
ATOM 4282 N N . ASP A 1 533 ? 19.897 -28.888 0.676 1.00 73.75 533 ASP A N 1
ATOM 4283 C CA . ASP A 1 533 ? 20.096 -29.174 2.098 1.00 73.75 533 ASP A CA 1
ATOM 4284 C C . ASP A 1 533 ? 19.574 -28.033 2.999 1.00 73.75 533 ASP A C 1
ATOM 4286 O O . ASP A 1 533 ? 19.114 -26.992 2.523 1.00 73.75 533 ASP A O 1
ATOM 4290 N N . GLU A 1 534 ? 19.648 -28.203 4.325 1.00 62.69 534 GLU A N 1
ATOM 4291 C CA . GLU A 1 534 ? 19.239 -27.167 5.295 1.00 62.69 534 GLU A CA 1
ATOM 4292 C C . GLU A 1 534 ? 20.042 -25.858 5.147 1.00 62.69 534 GLU A C 1
ATOM 4294 O O . GLU A 1 534 ? 19.565 -24.776 5.498 1.00 62.69 534 GLU A O 1
ATOM 4299 N N . ALA A 1 535 ? 21.253 -25.938 4.586 1.00 63.12 535 ALA A N 1
ATOM 4300 C CA . ALA A 1 535 ? 22.094 -24.796 4.253 1.00 63.12 535 ALA A CA 1
ATOM 4301 C C . ALA A 1 535 ? 21.783 -24.218 2.859 1.00 63.12 535 ALA A C 1
ATOM 4303 O O . ALA A 1 535 ? 22.430 -23.260 2.433 1.00 63.12 535 ALA A O 1
ATOM 4304 N N . GLY A 1 536 ? 20.753 -24.715 2.169 1.00 63.91 536 GLY A N 1
ATOM 4305 C CA . GLY A 1 536 ? 20.323 -24.284 0.843 1.00 63.91 536 GLY A CA 1
ATOM 4306 C C . GLY A 1 536 ? 21.370 -24.509 -0.247 1.00 63.91 536 GLY A C 1
ATOM 4307 O O . GLY A 1 536 ? 21.410 -23.724 -1.195 1.00 63.91 536 GLY A O 1
ATOM 4308 N N . SER A 1 537 ? 22.213 -25.528 -0.102 1.00 72.50 537 SER A N 1
ATOM 4309 C CA . SER A 1 537 ? 23.160 -25.999 -1.115 1.00 72.50 537 SER A CA 1
ATOM 4310 C C . SER A 1 537 ? 22.607 -27.244 -1.815 1.00 72.50 537 SER A C 1
ATOM 4312 O O . SER A 1 537 ? 21.898 -28.027 -1.180 1.00 72.50 537 SER A O 1
ATOM 4314 N N . PRO A 1 538 ? 22.913 -27.474 -3.106 1.00 77.75 538 PRO A N 1
ATOM 4315 C CA . PRO A 1 538 ? 22.510 -28.704 -3.781 1.00 77.75 538 PRO A CA 1
ATOM 4316 C C . PRO A 1 538 ? 23.069 -29.943 -3.071 1.00 77.75 538 PRO A C 1
ATOM 4318 O O . PRO A 1 538 ? 24.240 -29.969 -2.690 1.00 77.75 538 PRO A O 1
ATOM 4321 N N . ALA A 1 539 ? 22.248 -30.985 -2.940 1.00 80.88 539 ALA A N 1
ATOM 4322 C CA . ALA A 1 539 ? 22.623 -32.235 -2.296 1.00 80.88 539 ALA A CA 1
ATOM 4323 C C . ALA A 1 539 ? 23.897 -32.843 -2.926 1.00 80.88 539 ALA A C 1
ATOM 4325 O O . ALA A 1 539 ? 24.086 -32.753 -4.150 1.00 80.88 539 ALA A O 1
ATOM 4326 N N . PRO A 1 540 ? 24.760 -33.511 -2.133 1.00 79.88 540 PRO A N 1
ATOM 4327 C CA . PRO A 1 540 ? 25.975 -34.143 -2.644 1.00 79.88 540 PRO A CA 1
ATOM 4328 C C . PRO A 1 540 ? 25.692 -35.058 -3.844 1.00 79.88 540 PRO A C 1
ATOM 4330 O O . PRO A 1 540 ? 24.732 -35.828 -3.839 1.00 79.88 540 PRO A O 1
ATOM 4333 N N . GLY A 1 541 ? 26.518 -34.994 -4.892 1.00 83.00 541 GLY A N 1
ATOM 4334 C CA . GLY A 1 541 ? 26.317 -35.790 -6.109 1.00 83.00 541 GLY A CA 1
ATOM 4335 C C . GLY A 1 541 ? 25.401 -35.142 -7.158 1.00 83.00 541 GLY A C 1
ATOM 4336 O O . GLY A 1 541 ? 25.325 -35.628 -8.292 1.00 83.00 541 GLY A O 1
ATOM 4337 N N . TRP A 1 542 ? 24.662 -34.075 -6.821 1.00 88.25 542 TRP A N 1
ATOM 4338 C CA . TRP A 1 542 ? 23.762 -33.413 -7.771 1.00 88.25 542 TRP A CA 1
ATOM 4339 C C . TRP A 1 542 ? 24.516 -32.757 -8.930 1.00 88.25 542 TRP A C 1
ATOM 4341 O O . TRP A 1 542 ? 24.137 -32.933 -10.091 1.00 88.25 542 TRP A O 1
ATOM 4351 N N . LEU A 1 543 ? 25.610 -32.056 -8.634 1.00 87.25 543 LEU A N 1
ATOM 4352 C CA . LEU A 1 543 ? 26.401 -31.377 -9.655 1.00 87.25 543 LEU A CA 1
ATOM 4353 C C . LEU A 1 543 ? 27.018 -32.378 -10.643 1.00 87.25 543 LEU A C 1
ATOM 4355 O O . LEU A 1 543 ? 27.001 -32.148 -11.851 1.00 87.25 543 LEU A O 1
ATOM 4359 N N . GLU A 1 544 ? 27.497 -33.522 -10.157 1.00 88.81 544 GLU A N 1
ATOM 4360 C CA . GLU A 1 544 ? 28.043 -34.593 -10.988 1.00 88.81 544 GLU A CA 1
ATOM 4361 C C . GLU A 1 544 ? 26.971 -35.202 -11.899 1.00 88.81 544 GLU A C 1
ATOM 4363 O O . GLU A 1 544 ? 27.261 -35.558 -13.046 1.00 88.81 544 GLU A O 1
ATOM 4368 N N . ARG A 1 545 ? 25.718 -35.306 -11.426 1.00 91.56 545 ARG A N 1
ATOM 4369 C CA . ARG A 1 545 ? 24.577 -35.710 -12.268 1.00 91.56 545 ARG A CA 1
ATOM 4370 C C . ARG A 1 545 ? 24.315 -34.682 -13.366 1.00 91.56 545 ARG A C 1
ATOM 4372 O O . ARG A 1 545 ? 24.182 -35.075 -14.524 1.00 91.56 545 ARG A O 1
ATOM 4379 N N . LEU A 1 546 ? 24.307 -33.392 -13.027 1.00 92.44 546 LEU A N 1
ATOM 4380 C CA . LEU A 1 546 ? 24.128 -32.314 -14.000 1.00 92.44 546 LEU A CA 1
ATOM 4381 C C . LEU A 1 546 ? 25.225 -32.333 -15.071 1.00 92.44 546 LEU A C 1
ATOM 4383 O O . LEU A 1 546 ? 24.926 -32.350 -16.263 1.00 92.44 546 LEU A O 1
ATOM 4387 N N . GLN A 1 547 ? 26.493 -32.386 -14.666 1.00 91.62 547 GLN A N 1
ATOM 4388 C CA . GLN A 1 547 ? 27.626 -32.422 -15.594 1.00 91.62 547 GLN A CA 1
ATOM 4389 C C . GLN A 1 547 ? 27.591 -33.654 -16.504 1.00 91.62 547 GLN A C 1
ATOM 4391 O O . GLN A 1 547 ? 27.870 -33.546 -17.700 1.00 91.62 547 GLN A O 1
ATOM 4396 N N . ARG A 1 548 ? 27.201 -34.818 -15.970 1.00 92.44 548 ARG A N 1
ATOM 4397 C CA . ARG A 1 548 ? 27.041 -36.048 -16.757 1.00 92.44 548 ARG A CA 1
ATOM 4398 C C . ARG A 1 548 ? 25.950 -35.912 -17.813 1.00 92.44 548 ARG A C 1
ATOM 4400 O O . ARG A 1 548 ? 26.151 -36.354 -18.942 1.00 92.44 548 ARG A O 1
ATOM 4407 N N . GLU A 1 549 ? 24.828 -35.290 -17.468 1.00 92.56 549 GLU A N 1
ATOM 4408 C CA . GLU A 1 549 ? 23.728 -35.081 -18.410 1.00 92.56 549 GLU A CA 1
ATOM 4409 C C . GLU A 1 549 ? 24.088 -34.043 -19.484 1.00 92.56 549 GLU A C 1
ATOM 4411 O O . GLU A 1 549 ? 23.847 -34.274 -20.669 1.00 92.56 549 GLU A O 1
ATOM 4416 N N . ILE A 1 550 ? 24.772 -32.955 -19.109 1.00 92.00 550 ILE A N 1
ATOM 4417 C CA . ILE A 1 550 ? 25.332 -31.988 -20.067 1.00 92.00 550 ILE A CA 1
ATOM 4418 C C . ILE A 1 550 ? 26.287 -32.696 -21.042 1.00 92.00 550 ILE A C 1
ATOM 4420 O O . ILE A 1 550 ? 26.190 -32.507 -22.256 1.00 92.00 550 ILE A O 1
ATOM 4424 N N . ALA A 1 551 ? 27.188 -33.544 -20.535 1.00 91.06 551 ALA A N 1
ATOM 4425 C CA . ALA A 1 551 ? 28.128 -34.297 -21.362 1.00 91.06 551 ALA A CA 1
ATOM 4426 C C . ALA A 1 551 ? 27.409 -35.271 -22.310 1.00 91.06 551 ALA A C 1
ATOM 4428 O O . ALA A 1 551 ? 27.717 -35.310 -23.502 1.00 91.06 551 ALA A O 1
ATOM 4429 N N . ARG A 1 552 ? 26.398 -35.999 -21.814 1.00 91.94 552 ARG A N 1
ATOM 4430 C CA . ARG A 1 552 ? 25.552 -36.900 -22.615 1.00 91.94 552 ARG A CA 1
ATOM 4431 C C . ARG A 1 552 ? 24.872 -36.175 -23.779 1.00 91.94 552 ARG A C 1
ATOM 4433 O O . ARG A 1 552 ? 24.703 -36.757 -24.846 1.00 91.94 552 ARG A O 1
ATOM 4440 N N . ARG A 1 553 ? 24.522 -34.902 -23.590 1.00 92.00 553 ARG A N 1
ATOM 4441 C CA . ARG A 1 553 ? 23.850 -34.042 -24.580 1.00 92.00 553 ARG A CA 1
ATOM 4442 C C . ARG A 1 553 ? 24.808 -33.289 -25.508 1.00 92.00 553 ARG A C 1
ATOM 4444 O O . ARG A 1 553 ? 24.387 -32.398 -26.249 1.00 92.00 553 ARG A O 1
ATOM 4451 N N . GLY A 1 554 ? 26.087 -33.668 -25.501 1.00 87.88 554 GLY A N 1
ATOM 4452 C CA . GLY A 1 554 ? 27.117 -33.118 -26.383 1.00 87.88 554 GLY A CA 1
ATOM 4453 C C . GLY A 1 554 ? 27.782 -31.845 -25.860 1.00 87.88 554 GLY A C 1
ATOM 445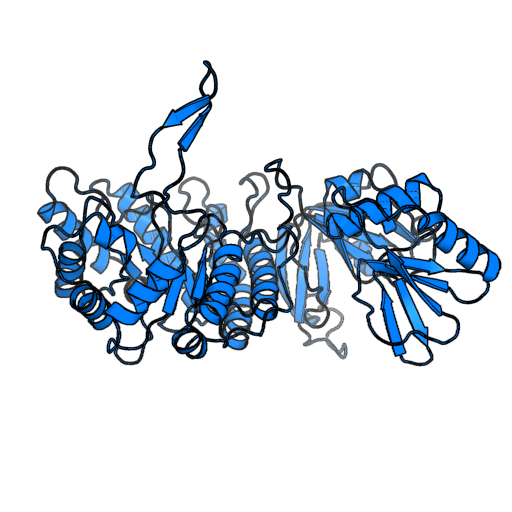4 O O . GLY A 1 554 ? 28.430 -31.149 -26.639 1.00 87.88 554 GLY A O 1
ATOM 4455 N N . GLY A 1 555 ? 27.641 -31.541 -24.568 1.00 87.31 555 GLY A N 1
ATOM 4456 C CA . GLY A 1 555 ? 28.161 -30.323 -23.954 1.00 87.31 555 GLY A CA 1
ATOM 4457 C C . GLY A 1 555 ? 27.211 -29.134 -24.090 1.00 87.31 555 GLY A C 1
ATOM 4458 O O . GLY A 1 555 ? 26.174 -29.202 -24.758 1.00 87.31 555 GLY A O 1
ATOM 4459 N N . THR A 1 556 ? 27.572 -28.028 -23.442 1.00 84.38 556 THR A N 1
ATOM 4460 C CA . THR A 1 556 ? 26.821 -26.772 -23.524 1.00 84.38 556 THR A CA 1
ATOM 4461 C C . THR A 1 556 ? 26.851 -26.225 -24.951 1.00 84.38 556 THR A C 1
ATOM 4463 O O . THR A 1 556 ? 27.847 -26.351 -25.668 1.00 84.38 556 THR A O 1
ATOM 4466 N N . ALA A 1 557 ? 25.743 -25.629 -25.392 1.00 76.81 557 ALA A N 1
ATOM 4467 C CA . ALA A 1 557 ? 25.715 -24.942 -26.679 1.00 76.81 557 ALA A CA 1
ATOM 4468 C C . ALA A 1 557 ? 26.644 -23.711 -26.622 1.00 76.81 557 ALA A C 1
ATOM 4470 O O . ALA A 1 557 ? 26.492 -22.856 -25.738 1.00 76.81 557 ALA A O 1
ATOM 4471 N N . GLU A 1 558 ? 27.621 -23.634 -27.532 1.00 60.19 558 GLU A N 1
ATOM 4472 C CA . GLU A 1 558 ? 28.490 -22.459 -27.672 1.00 60.19 558 GLU A CA 1
ATOM 4473 C C . GLU A 1 558 ? 27.710 -21.252 -28.212 1.00 60.19 558 GLU A C 1
ATOM 4475 O O . GLU A 1 558 ? 26.636 -21.392 -28.799 1.00 60.19 558 GLU A O 1
ATOM 4480 N N . MET A 1 559 ? 28.239 -20.056 -27.941 1.00 48.31 559 MET A N 1
ATOM 4481 C CA . MET A 1 559 ? 27.648 -18.779 -28.342 1.00 48.31 559 MET A CA 1
ATOM 4482 C C . MET A 1 559 ? 27.529 -18.716 -29.872 1.00 48.31 559 MET A C 1
ATOM 4484 O O . MET A 1 559 ? 28.541 -18.825 -30.561 1.00 48.31 559 MET A O 1
ATOM 4488 N N . ALA A 1 560 ? 26.307 -18.550 -30.382 1.00 35.19 560 ALA A N 1
ATOM 4489 C CA . ALA A 1 560 ? 26.052 -18.223 -31.784 1.00 35.19 560 ALA A CA 1
ATOM 4490 C C . ALA A 1 560 ? 26.031 -16.707 -31.992 1.00 35.19 560 ALA A C 1
ATOM 4492 O O . ALA A 1 560 ? 25.447 -16.015 -31.120 1.00 35.19 560 ALA A O 1
#

pLDDT: mean 90.18, std 12.33, range [32.56, 98.81]